Protein AF-0000000085228537 (afdb_homodimer)

InterPro domains:
  IPR001584 Integrase, catalytic core [PF00665] (99-195)
  IPR001584 Integrase, catalytic core [PS50994] (96-254)
  IPR012337 Ribonuclease H-like superfamily [SSF53098] (99-262)
  IPR036397 Ribonuclease H superfamily [G3DSA:3.30.420.10] (92-266)
  IPR041588 Integrase zinc-binding domain [PF17921] (29-84)

Organism: Amphiprion ocellaris (NCBI:txid80972)

pLDDT: mean 82.68, std 15.44, range [31.98, 96.75]

Solvent-accessible surface area (backbone atoms only — not comparable to full-atom values): 30293 Å² total; per-residue (Å²): 129,61,52,75,42,77,54,96,90,34,50,24,36,35,39,67,42,96,87,63,49,69,31,44,17,40,49,55,55,74,91,50,48,64,56,50,48,41,52,57,26,67,70,36,40,59,57,54,65,69,35,39,49,54,54,47,54,39,33,35,42,50,90,66,42,69,59,52,51,48,52,52,57,71,65,29,66,59,54,63,76,58,70,62,84,74,77,80,81,71,89,67,71,79,71,81,51,89,36,77,40,38,29,32,37,41,46,78,48,78,50,81,58,30,79,86,60,54,32,35,29,42,35,41,30,26,62,51,38,58,30,56,48,63,40,82,33,99,59,89,46,43,61,57,50,26,48,45,43,55,71,65,43,30,51,75,72,33,51,53,63,25,59,32,52,79,77,38,67,70,47,47,54,50,23,50,51,42,38,32,52,74,71,68,46,70,89,59,91,54,66,65,60,62,70,58,74,60,77,77,66,67,68,57,54,52,50,50,51,54,31,57,67,54,45,52,76,76,48,42,44,47,40,79,79,47,42,50,60,46,40,38,38,55,23,59,23,54,33,84,93,73,71,40,24,10,36,28,63,54,39,74,44,65,57,44,49,76,66,25,51,64,68,61,41,29,58,72,18,54,59,87,117,129,62,52,75,42,79,53,96,91,36,49,23,35,34,37,67,43,94,86,62,50,69,32,45,18,40,50,55,56,74,91,50,47,65,56,50,51,41,51,56,26,66,72,36,42,59,56,55,67,68,34,38,49,54,53,46,54,38,32,34,41,49,91,66,42,70,59,52,51,49,54,51,56,73,65,30,67,59,54,61,74,58,70,63,83,76,76,82,82,73,90,69,72,78,71,81,52,89,36,76,41,38,28,30,37,40,46,78,47,77,52,79,56,29,79,86,60,54,33,35,28,42,34,38,30,26,62,50,36,59,31,57,48,62,40,83,33,98,58,88,45,42,61,57,50,25,49,47,42,54,70,66,44,29,51,76,73,32,51,53,61,24,57,31,51,78,78,36,67,70,47,47,53,49,22,51,51,41,38,33,53,74,71,67,47,70,89,58,92,56,69,62,58,61,72,57,75,60,77,77,66,69,70,57,54,54,50,51,50,53,29,57,66,53,45,51,75,75,49,42,43,47,40,80,77,46,42,51,59,46,39,37,37,56,23,60,22,55,32,83,90,75,71,40,23,11,36,28,64,52,41,74,44,65,57,44,49,74,66,27,52,65,68,61,42,30,57,73,20,55,57,86,119

Nearest PDB structures (foldseek):
  4bac-assembly1_A-2  TM=5.437E-01  e=1.616E-14  Human spumaretrovirus
  4bdy-assembly1_A  TM=5.437E-01  e=1.022E-13  Human spumaretrovirus
  3oyj-assembly1_A-2  TM=5.433E-01  e=1.718E-13  Human spumaretrovirus
  3oyn-assembly1_A  TM=5.428E-01  e=6.105E-13  Human spumaretrovirus
  3s3n-assembly1_A-2  TM=5.433E-01  e=6.851E-13  Human spumaretrovirus

Secondary structure (DSSP, 8-state):
-PEEEEETTEEEEEEE-TTS-EEEEEEPPHHHHHHHHHHHTGGGT---HHHHHHHHHTTEE-TTHHHHHHHHHHT-HHHHHH----PPPP--------STTSEEEEEEEE----TT---EEEEEEETTT--EEEEEES---HHHHHHHIIIIIIHHH---SEEEETT-HHHHHHHHHHHHHHTT----S------------HHHHHHHHHHHHTS-HHHHTTGGGGHHHHHHHHHTS--TTTSS-HHHHHHSSPPP-HHHHHHT--TTS----/-PEEEEETTEEEEEEE-TTS-EEEEEEPPHHHHHHHHHHHTGGGT---HHHHHHHHHTTEE-TTHHHHHHHHHHT-HHHHHH----PPPP--------STTTEEEEEEEE----TT---EEEEEEETTT--EEEEEES---HHHHHHHIIIIIIHHH---SEEEETT-HHHHHHHHHHHHHHTT----S------------HHHHHHHHHHHHTS-HHHHTTGGGGHHHHHHHHHTS--TTTSS-HHHHHHSS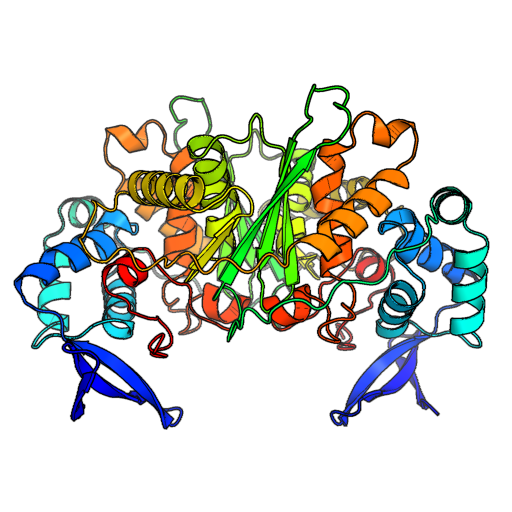PPP-HHHHHHT--TTS----

Sequence (546 aa):
MGKLAMKDGLLHRLSKKQSGEEVAQLVLPEVFRSTVLKSMHDDFGHLGLERTLDLIRARVYWPKMAVDIEQYIKNCGECITRKTPGQRASPLHQIVSSGPMDLVCIDFLSVEPDSKGVANVLVITDHFTRYAQAFPARNQKAHTVAKILVEKFFVHYGLPARIHSDQGRDFESRLIREMLKMMGIRKSRTTPYHPQGDPQPERFNRTLLSMLGTLSQEKRKQWSQHIPYLVHAYNSTKCDATGFSPYFLMFGREARLPVDLCFGTSPDGSNVGMGKLAMKDGLLHRLSKKQSGEEVAQLVLPEVFRSTVLKSMHDDFGHLGLERTLDLIRARVYWPKMAVDIEQYIKNCGECITRKTPGQRASPLHQIVSSGPMDLVCIDFLSVEPDSKGVANVLVITDHFTRYAQAFPARNQKAHTVAKILVEKFFVHYGLPARIHSDQGRDFESRLIREMLKMMGIRKSRTTPYHPQGDPQPERFNRTLLSMLGTLSQEKRKQWSQHIPYLVHAYNSTKCDATGFSPYFLMFGREARLPVDLCFGTSPDGSNVG

Foldseek 3Di:
DFDWDDDPNWIWTWDADPVRDIFTATEDDPVCLVVLLCVQAVVLLNDDLQFSCLQNVLHHDDPPSSVVSVVCSVPDPLLVVQDDPDDDDPDFPDPDDDAWLQEKEWEWDADPAALVGFGIKIKIAGPPLRQIDIAGFPDDALLRVLCCCVPPNCVPQNHHNEYEYPVDDVSRVSNVVNNCVVVVHDDDPCNPHDHDDGDDPVPVSVSLVSSLSSDDPVCNNVSNVCRRSNSVSQQQTADPVVRRRSVCRRPVAHDDDPVCVVVQTGSRSPRPD/DFDWDDDPNWIWTWDADPVRDIFTETEDDPVCLVVLLCVQAVVLLNDDLQFSCLQNVLHHDYPPSSVVSVVCSVPDPLNVVQDDPDDDDPDFPDPDDDAWLQEKEWEWDADPAALVGFGIKIKIAGPPLRQIDIAGFPDDALLRVLCCCQPPNCVPQNHHQEYEYPVDDVSRVSNLVNNCVVVVNDDDPCPRHDHDDGDDPVPVSVSLVSSLSSDDPVCNNVSNVCRRSNSVSQQQTADPVVRRRSVCRRPVAHDDDPVCVVVQTGSRSPRPD

Structure (mmCIF, N/CA/C/O backbone):
data_AF-0000000085228537-model_v1
#
loop_
_entity.id
_entity.type
_entity.pdbx_description
1 polymer 'Gypsy retrotransposon integrase-like protein 1'
#
loop_
_atom_site.group_PDB
_atom_site.id
_atom_site.type_symbol
_atom_site.label_atom_id
_atom_site.label_alt_id
_atom_site.label_comp_id
_atom_site.label_asym_id
_atom_site.label_entity_id
_atom_site.label_seq_id
_atom_site.pdbx_PDB_ins_code
_atom_site.Cartn_x
_atom_site.Cartn_y
_atom_site.Cartn_z
_atom_site.occupancy
_atom_site.B_iso_or_equiv
_atom_site.auth_seq_id
_atom_site.auth_comp_id
_atom_site.auth_asym_id
_atom_site.auth_atom_id
_atom_site.pdbx_PDB_model_num
ATOM 1 N N . MET A 1 1 ? -2.537 35.938 -12.195 1 45.59 1 MET A N 1
ATOM 2 C CA . MET A 1 1 ? -3.504 36.344 -11.172 1 45.59 1 MET A CA 1
ATOM 3 C C . MET A 1 1 ? -4.699 35.375 -11.156 1 45.59 1 MET A C 1
ATOM 5 O O . MET A 1 1 ? -5.332 35.156 -12.188 1 45.59 1 MET A O 1
ATOM 9 N N . GLY A 1 2 ? -4.707 34.531 -10.297 1 59.53 2 GLY A N 1
ATOM 10 C CA . GLY A 1 2 ? -5.742 33.531 -10.367 1 59.53 2 GLY A CA 1
ATOM 11 C C . GLY A 1 2 ? -7.145 34.094 -10.273 1 59.53 2 GLY A C 1
ATOM 12 O O . GLY A 1 2 ? -7.352 35.156 -9.703 1 59.53 2 GLY A O 1
ATOM 13 N N . LYS A 1 3 ? -8.055 33.812 -11.18 1 72.88 3 LYS A N 1
ATOM 14 C CA . LYS A 1 3 ? -9.469 34.188 -11.211 1 72.88 3 LYS A CA 1
ATOM 15 C C . LYS A 1 3 ? -10.227 33.531 -10.055 1 72.88 3 LYS A C 1
ATOM 17 O O . LYS A 1 3 ? -9.953 32.406 -9.68 1 72.88 3 LYS A O 1
ATOM 22 N N . LEU A 1 4 ? -10.836 34.438 -9.219 1 75.81 4 LEU A N 1
ATOM 23 C CA . LEU A 1 4 ? -11.672 33.969 -8.117 1 75.81 4 LEU A CA 1
ATOM 24 C C . LEU A 1 4 ? -13.047 33.531 -8.617 1 75.81 4 LEU A C 1
ATOM 26 O O . LEU A 1 4 ? -13.609 34.188 -9.516 1 75.81 4 LEU A O 1
ATOM 30 N N . ALA A 1 5 ? -13.445 32.375 -8.227 1 75.56 5 ALA A N 1
ATOM 31 C CA . ALA A 1 5 ? -14.758 31.859 -8.625 1 75.56 5 ALA A CA 1
ATOM 32 C C . ALA A 1 5 ? -15.508 31.297 -7.422 1 75.56 5 ALA A C 1
ATOM 34 O O . ALA A 1 5 ? -14.898 30.828 -6.461 1 75.56 5 ALA A O 1
ATOM 35 N N . MET A 1 6 ? -16.828 31.547 -7.434 1 72.5 6 MET A N 1
ATOM 36 C CA . MET A 1 6 ? -17.672 30.984 -6.375 1 72.5 6 MET A CA 1
ATOM 37 C C . MET A 1 6 ? -18.188 29.609 -6.762 1 72.5 6 MET A C 1
ATOM 39 O O . MET A 1 6 ? -18.703 29.422 -7.871 1 72.5 6 MET A O 1
ATOM 43 N N . LYS A 1 7 ? -17.953 28.609 -5.906 1 68.12 7 LYS A N 1
ATOM 44 C CA . LYS A 1 7 ? -18.5 27.266 -6.086 1 68.12 7 LYS A CA 1
ATOM 45 C C . LYS A 1 7 ? -19.125 26.75 -4.789 1 68.12 7 LYS A C 1
ATOM 47 O O . LYS A 1 7 ? -18.453 26.656 -3.764 1 68.12 7 LYS A O 1
ATOM 52 N N . ASP A 1 8 ? -20.359 26.406 -4.844 1 65.06 8 ASP A N 1
ATOM 53 C CA . ASP A 1 8 ? -21.109 25.859 -3.715 1 65.06 8 ASP A CA 1
ATOM 54 C C . ASP A 1 8 ? -20.969 26.766 -2.486 1 65.06 8 ASP A C 1
ATOM 56 O O . ASP A 1 8 ? -20.719 26.281 -1.382 1 65.06 8 ASP A O 1
ATOM 60 N N . GLY A 1 9 ? -20.906 28.047 -2.711 1 67.25 9 GLY A N 1
ATOM 61 C CA . GLY A 1 9 ? -20.906 29.047 -1.646 1 67.25 9 GLY A CA 1
ATOM 62 C C . GLY A 1 9 ? -19.516 29.312 -1.095 1 67.25 9 GLY A C 1
ATOM 63 O O . GLY A 1 9 ? -19.359 30.031 -0.111 1 67.25 9 GLY A O 1
ATOM 64 N N . LEU A 1 10 ? -18.641 28.641 -1.814 1 73.81 10 LEU A N 1
ATOM 65 C CA . LEU A 1 10 ? -17.266 28.828 -1.365 1 73.81 10 LEU A CA 1
ATOM 66 C C . LEU A 1 10 ? -16.422 29.516 -2.445 1 73.81 10 LEU A C 1
ATOM 68 O O . LEU A 1 10 ? -16.609 29.25 -3.637 1 73.81 10 LEU A O 1
ATOM 72 N N . LEU A 1 11 ? -15.594 30.453 -2.043 1 78.12 11 LEU A N 1
ATOM 73 C CA . LEU A 1 11 ? -14.711 31.156 -2.961 1 78.12 11 LEU A CA 1
ATOM 74 C C . LEU A 1 11 ? -13.492 30.297 -3.314 1 78.12 11 LEU A C 1
ATOM 76 O O . LEU A 1 11 ? -12.883 29.703 -2.434 1 78.12 11 LEU A O 1
ATOM 80 N N . HIS A 1 12 ? -13.297 30.156 -4.613 1 82.31 12 HIS A N 1
ATOM 81 C CA . HIS A 1 12 ? -12.141 29.406 -5.094 1 82.31 12 HIS A CA 1
ATOM 82 C C . HIS A 1 12 ? -11.242 30.266 -5.973 1 82.31 12 HIS A C 1
ATOM 84 O O . HIS A 1 12 ? -11.727 31.156 -6.668 1 82.31 12 HIS A O 1
ATOM 90 N N . ARG A 1 13 ? -10.008 30.078 -5.852 1 82.19 13 ARG A N 1
ATOM 91 C CA . ARG A 1 13 ? -9.039 30.672 -6.762 1 82.19 13 ARG A CA 1
ATOM 92 C C . ARG A 1 13 ? -8.672 29.703 -7.883 1 82.19 13 ARG A C 1
ATOM 94 O O . ARG A 1 13 ? -8.273 28.562 -7.625 1 82.19 13 ARG A O 1
ATOM 101 N N . LEU A 1 14 ? -8.867 30.078 -9.039 1 80.06 14 LEU A N 1
ATOM 102 C CA . LEU A 1 14 ? -8.555 29.234 -10.188 1 80.06 14 LEU A CA 1
ATOM 103 C C . LEU A 1 14 ? -7.195 29.609 -10.773 1 80.06 14 LEU A C 1
ATOM 105 O O . LEU A 1 14 ? -6.895 30.781 -10.945 1 80.06 14 LEU A O 1
ATOM 109 N N . SER A 1 15 ? -6.398 28.594 -10.812 1 76.62 15 SER A N 1
ATOM 110 C CA . SER A 1 15 ? -5.094 28.812 -11.422 1 76.62 15 SER A CA 1
ATOM 111 C C . SER A 1 15 ? -4.773 27.734 -12.453 1 76.62 15 SER A C 1
ATOM 113 O O . SER A 1 15 ? -5.383 26.672 -12.445 1 76.62 15 SER A O 1
ATOM 115 N N . LYS A 1 16 ? -4.074 28.062 -13.477 1 71.31 16 LYS A N 1
ATOM 116 C CA . LYS A 1 16 ? -3.682 27.109 -14.5 1 71.31 16 LYS A CA 1
ATOM 117 C C . LYS A 1 16 ? -2.262 26.594 -14.266 1 71.31 16 LYS A C 1
ATOM 119 O O . LYS A 1 16 ? -1.34 27.391 -14.07 1 71.31 16 LYS A O 1
ATOM 124 N N . LYS A 1 17 ? -2.254 25.312 -14.172 1 66.75 17 LYS A N 1
ATOM 125 C CA . LYS A 1 17 ? -0.934 24.688 -14.109 1 66.75 17 LYS A CA 1
ATOM 126 C C . LYS A 1 17 ? -0.214 24.781 -15.445 1 66.75 17 LYS A C 1
ATOM 128 O O . LYS A 1 17 ? -0.816 25.172 -16.453 1 66.75 17 LYS A O 1
ATOM 133 N N . GLN A 1 18 ? 1.107 24.562 -15.273 1 61.81 18 GLN A N 1
ATOM 134 C CA . GLN A 1 18 ? 1.898 24.578 -16.5 1 61.81 18 GLN A CA 1
ATOM 135 C C . GLN A 1 18 ? 1.342 23.594 -17.516 1 61.81 18 GLN A C 1
ATOM 137 O O . GLN A 1 18 ? 1.455 23.797 -18.734 1 61.81 18 GLN A O 1
ATOM 142 N N . SER A 1 19 ? 0.811 22.531 -17.031 1 61.12 19 SER A N 1
ATOM 143 C CA . SER A 1 19 ? 0.234 21.484 -17.875 1 61.12 19 SER A CA 1
ATOM 144 C C . SER A 1 19 ? -1.049 21.969 -18.547 1 61.12 19 SER A C 1
ATOM 146 O O . SER A 1 19 ? -1.561 21.328 -19.469 1 61.12 19 SER A O 1
ATOM 148 N N . GLY A 1 20 ? -1.518 23.078 -18.156 1 65.12 20 GLY A N 1
ATOM 149 C CA . GLY A 1 20 ? -2.76 23.609 -18.703 1 65.12 20 GLY A CA 1
ATOM 150 C C . GLY A 1 20 ? -3.975 23.25 -17.875 1 65.12 20 GLY A C 1
ATOM 151 O O . GLY A 1 20 ? -5.07 23.766 -18.094 1 65.12 20 GLY A O 1
ATOM 152 N N . GLU A 1 21 ? -3.693 22.375 -16.953 1 68.94 21 GLU A N 1
ATOM 153 C CA . GLU A 1 21 ? -4.816 21.953 -16.125 1 68.94 21 GLU A CA 1
ATOM 154 C C . GLU A 1 21 ? -5.207 23.031 -15.125 1 68.94 21 GLU A C 1
ATOM 156 O O . GLU A 1 21 ? -4.34 23.703 -14.562 1 68.94 21 GLU A O 1
ATOM 161 N N . GLU A 1 22 ? -6.496 23.297 -15.062 1 73.12 22 GLU A N 1
ATOM 162 C CA . GLU A 1 22 ? -7.004 24.281 -14.109 1 73.12 22 GLU A CA 1
ATOM 163 C C . GLU A 1 22 ? -7.109 23.688 -12.711 1 73.12 22 GLU A C 1
ATOM 165 O O . GLU A 1 22 ? -7.605 22.562 -12.547 1 73.12 22 GLU A O 1
ATOM 170 N N . VAL A 1 23 ? -6.434 24.344 -11.844 1 76.19 23 VAL A N 1
ATOM 171 C CA . VAL A 1 23 ? -6.5 23.891 -10.453 1 76.19 23 VAL A CA 1
ATOM 172 C C . VAL A 1 23 ? -7.332 24.875 -9.633 1 76.19 23 VAL A C 1
ATOM 174 O O . VAL A 1 23 ? -7.23 26.094 -9.828 1 76.19 23 VAL A O 1
ATOM 177 N N . ALA A 1 24 ? -8.281 24.375 -8.891 1 78 24 ALA A N 1
ATOM 178 C CA . ALA A 1 24 ? -9.117 25.188 -8.008 1 78 24 ALA A CA 1
ATOM 179 C C . ALA A 1 24 ? -8.656 25.078 -6.562 1 78 24 ALA A C 1
ATOM 181 O O . ALA A 1 24 ? -8.469 23.969 -6.047 1 78 24 ALA A O 1
ATOM 182 N N . GLN A 1 25 ? -8.352 26.266 -6.02 1 81.81 25 GLN A N 1
ATOM 183 C CA . GLN A 1 25 ? -8.008 26.344 -4.605 1 81.81 25 GLN A CA 1
ATOM 184 C C . GLN A 1 25 ? -9.102 27.031 -3.801 1 81.81 25 GLN A C 1
ATOM 186 O O . GLN A 1 25 ? -9.633 28.062 -4.219 1 81.81 25 GLN A O 1
ATOM 191 N N . LEU A 1 26 ? -9.438 26.453 -2.693 1 84.44 26 LEU A N 1
ATOM 192 C CA . LEU A 1 26 ? -10.391 27.094 -1.786 1 84.44 26 LEU A CA 1
ATOM 193 C C . LEU A 1 26 ? -9.773 28.297 -1.107 1 84.44 26 LEU A C 1
ATOM 195 O O . LEU A 1 26 ? -8.664 28.219 -0.575 1 84.44 26 LEU A O 1
ATOM 199 N N . VAL A 1 27 ? -10.469 29.406 -1.259 1 88.38 27 VAL A N 1
ATOM 200 C CA . VAL A 1 27 ? -10.023 30.562 -0.497 1 88.38 27 VAL A CA 1
ATOM 201 C C . VAL A 1 27 ? -10.422 30.406 0.968 1 88.38 27 VAL A C 1
ATOM 203 O O . VAL A 1 27 ? -11.609 30.422 1.299 1 88.38 27 VAL A O 1
ATOM 206 N N . LEU A 1 28 ? -9.445 30.359 1.796 1 89.25 28 LEU A N 1
ATOM 207 C CA . LEU A 1 28 ? -9.672 29.969 3.188 1 89.25 28 LEU A CA 1
ATOM 208 C C . LEU A 1 28 ? -9.906 31.203 4.051 1 89.25 28 LEU A C 1
ATOM 210 O O . LEU A 1 28 ? -9.055 32.094 4.121 1 89.25 28 LEU A O 1
ATOM 214 N N . PRO A 1 29 ? -11.062 31.234 4.672 1 86.44 29 PRO A N 1
ATOM 215 C CA . PRO A 1 29 ? -11.289 32.312 5.629 1 86.44 29 PRO A CA 1
ATOM 216 C C . PRO A 1 29 ? -10.266 32.344 6.758 1 86.44 29 PRO A C 1
ATOM 218 O O . PRO A 1 29 ? -9.727 31.297 7.121 1 86.44 29 PRO A O 1
ATOM 221 N N . GLU A 1 30 ? -10.055 33.5 7.293 1 89.75 30 GLU A N 1
ATOM 222 C CA . GLU A 1 30 ? -9.023 33.719 8.305 1 89.75 30 GLU A CA 1
ATOM 223 C C . GLU A 1 30 ? -9.242 32.812 9.516 1 89.75 30 GLU A C 1
ATOM 225 O O . GLU A 1 30 ? -8.281 32.281 10.086 1 89.75 30 GLU A O 1
ATOM 230 N N . VAL A 1 31 ? -10.469 32.594 9.867 1 88.06 31 VAL A N 1
ATOM 231 C CA . VAL A 1 31 ? -10.812 31.891 11.094 1 88.06 31 VAL A CA 1
ATOM 232 C C . VAL A 1 31 ? -10.305 30.453 11.008 1 88.06 31 VAL A C 1
ATOM 234 O O . VAL A 1 31 ? -10.109 29.781 12.031 1 88.06 31 VAL A O 1
ATOM 237 N N . PHE A 1 32 ? -10.016 29.938 9.781 1 88.38 32 PHE A N 1
ATOM 238 C CA . PHE A 1 32 ? -9.648 28.531 9.633 1 88.38 32 PHE A CA 1
ATOM 239 C C . PHE A 1 32 ? -8.156 28.391 9.367 1 88.38 32 PHE A C 1
ATOM 241 O O . PHE A 1 32 ? -7.625 27.281 9.344 1 88.38 32 PHE A O 1
ATOM 248 N N . ARG A 1 33 ? -7.492 29.438 9.156 1 91.06 33 ARG A N 1
ATOM 249 C CA . ARG A 1 33 ? -6.102 29.391 8.711 1 91.06 33 ARG A CA 1
ATOM 250 C C . ARG A 1 33 ? -5.203 28.75 9.766 1 91.06 33 ARG A C 1
ATOM 252 O O . ARG A 1 33 ? -4.348 27.922 9.438 1 91.06 33 ARG A O 1
ATOM 259 N N . SER A 1 34 ? -5.426 29.094 11 1 90.5 34 SER A N 1
ATOM 260 C CA . SER A 1 34 ? -4.637 28.5 12.07 1 90.5 34 SER A CA 1
ATOM 261 C C . SER A 1 34 ? -4.855 27 12.156 1 90.5 34 SER A C 1
ATOM 263 O O . SER A 1 34 ? -3.92 26.234 12.422 1 90.5 34 SER A O 1
ATOM 265 N N . THR A 1 35 ? -6.016 26.578 11.938 1 86.06 35 THR A N 1
ATOM 266 C CA . THR A 1 35 ? -6.359 25.172 11.969 1 86.06 35 THR A CA 1
ATOM 267 C C . THR A 1 35 ? -5.629 24.406 10.859 1 86.06 35 THR A C 1
ATOM 269 O O . THR A 1 35 ? -5.082 23.328 11.102 1 86.06 35 THR A O 1
ATOM 272 N N . VAL A 1 36 ? -5.59 24.953 9.734 1 89.44 36 VAL A N 1
ATOM 273 C CA . VAL A 1 36 ? -4.922 24.344 8.594 1 89.44 36 VAL A CA 1
ATOM 274 C C . VAL A 1 36 ? -3.42 24.25 8.852 1 89.44 36 VAL A C 1
ATOM 276 O O . VAL A 1 36 ? -2.793 23.219 8.602 1 89.44 36 VAL A O 1
ATOM 279 N N . LEU A 1 37 ? -2.883 25.359 9.391 1 92.81 37 LEU A N 1
ATOM 280 C CA . LEU A 1 37 ? -1.454 25.391 9.68 1 92.81 37 LEU A CA 1
ATOM 281 C C . LEU A 1 37 ? -1.085 24.328 10.711 1 92.81 37 LEU A C 1
ATOM 283 O O . LEU A 1 37 ? -0.093 23.609 10.547 1 92.81 37 LEU A O 1
ATOM 287 N N . LYS A 1 38 ? -1.862 24.203 11.68 1 89.25 38 LYS A N 1
ATOM 288 C CA . LYS A 1 38 ? -1.617 23.188 12.703 1 89.25 38 LYS A CA 1
ATOM 289 C C . LYS A 1 38 ? -1.74 21.781 12.133 1 89.25 38 LYS A C 1
ATOM 291 O O . LYS A 1 38 ? -0.87 20.938 12.359 1 89.25 38 LYS A O 1
ATOM 296 N N . SER A 1 39 ? -2.707 21.562 11.359 1 87.44 39 SER A N 1
ATOM 297 C CA . SER A 1 39 ? -2.982 20.25 10.797 1 87.44 39 SER A CA 1
ATOM 298 C C . SER A 1 39 ? -1.902 19.844 9.805 1 87.44 39 SER A C 1
ATOM 300 O O . SER A 1 39 ? -1.454 18.688 9.805 1 87.44 39 SER A O 1
ATOM 302 N N . MET A 1 40 ? -1.455 20.797 9.016 1 90.69 40 MET A N 1
ATOM 303 C CA . MET A 1 40 ? -0.592 20.469 7.887 1 90.69 40 MET A CA 1
ATOM 304 C C . MET A 1 40 ? 0.879 20.609 8.266 1 90.69 40 MET A C 1
ATOM 306 O O . MET A 1 40 ? 1.757 20.109 7.559 1 90.69 40 MET A O 1
ATOM 310 N N . HIS A 1 41 ? 1.179 21.234 9.367 1 91.81 41 HIS A N 1
ATOM 311 C CA . HIS A 1 41 ? 2.559 21.344 9.828 1 91.81 41 HIS A CA 1
ATOM 312 C C . HIS A 1 41 ? 2.77 20.562 11.117 1 91.81 41 HIS A C 1
ATOM 314 O O . HIS A 1 41 ? 3.488 19.562 11.141 1 91.81 41 HIS A O 1
ATOM 320 N N . ASP A 1 42 ? 2.045 20.969 12.156 1 87.69 42 ASP A N 1
ATOM 321 C CA . ASP A 1 42 ? 2.283 20.391 13.477 1 87.69 42 ASP A CA 1
ATOM 322 C C . ASP A 1 42 ? 1.9 18.922 13.508 1 87.69 42 ASP A C 1
ATOM 324 O O . ASP A 1 42 ? 2.666 18.094 14 1 87.69 42 ASP A O 1
ATOM 328 N N . ASP A 1 43 ? 0.753 18.625 12.938 1 84.31 43 ASP A N 1
ATOM 329 C CA . ASP A 1 43 ? 0.237 17.266 13.008 1 84.31 43 ASP A CA 1
ATOM 330 C C . ASP A 1 43 ? 0.765 16.406 11.852 1 84.31 43 ASP A C 1
ATOM 332 O O . ASP A 1 43 ? 0.448 15.227 11.75 1 84.31 43 ASP A O 1
ATOM 336 N N . PHE A 1 44 ? 1.493 17.078 11.031 1 88.19 44 PHE A N 1
ATOM 337 C CA . PHE A 1 44 ? 1.939 16.375 9.828 1 88.19 44 PHE A CA 1
ATOM 338 C C . PHE A 1 44 ? 3.461 16.297 9.789 1 88.19 44 PHE A C 1
ATOM 340 O O . PHE A 1 44 ? 4.066 16.391 8.719 1 88.19 44 PHE A O 1
ATOM 347 N N . GLY A 1 45 ? 4.059 16.203 10.953 1 87.19 45 GLY A N 1
ATOM 348 C CA . GLY A 1 45 ? 5.449 15.805 11.094 1 87.19 45 GLY A CA 1
ATOM 349 C C . GLY A 1 45 ? 6.414 16.969 11.055 1 87.19 45 GLY A C 1
ATOM 350 O O . GLY A 1 45 ? 7.617 16.781 10.883 1 87.19 45 GLY A O 1
ATOM 351 N N . HIS A 1 46 ? 5.945 18.188 11.094 1 91.38 46 HIS A N 1
ATOM 352 C CA . HIS A 1 46 ? 6.777 19.375 11.156 1 91.38 46 HIS A CA 1
ATOM 353 C C . HIS A 1 46 ? 7.773 19.422 10.008 1 91.38 46 HIS A C 1
ATOM 355 O O . HIS A 1 46 ? 8.961 19.688 10.219 1 91.38 46 HIS A O 1
ATOM 361 N N . LEU A 1 47 ? 7.281 19.172 8.875 1 88.31 47 LEU A N 1
ATOM 362 C CA . LEU A 1 47 ? 8.141 19.188 7.699 1 88.31 47 LEU A CA 1
ATOM 363 C C . LEU A 1 47 ? 8.578 20.609 7.363 1 88.31 47 LEU A C 1
ATOM 365 O O . LEU A 1 47 ? 8.023 21.578 7.895 1 88.31 47 LEU A O 1
ATOM 369 N N . GLY A 1 48 ? 9.539 20.797 6.539 1 86.81 48 GLY A N 1
ATOM 370 C CA . GLY A 1 48 ? 10.148 22.078 6.23 1 86.81 48 GLY A CA 1
ATOM 371 C C . GLY A 1 48 ? 9.234 23 5.457 1 86.81 48 GLY A C 1
ATOM 372 O O . GLY A 1 48 ? 8.133 22.609 5.062 1 86.81 48 GLY A O 1
ATOM 373 N N . LEU A 1 49 ? 9.727 24.203 5.27 1 90.25 49 LEU A N 1
ATOM 374 C CA . LEU A 1 49 ? 8.922 25.281 4.703 1 90.25 49 LEU A CA 1
ATOM 375 C C . LEU A 1 49 ? 8.445 24.922 3.301 1 90.25 49 LEU A C 1
ATOM 377 O O . LEU A 1 49 ? 7.242 25 3.016 1 90.25 49 LEU A O 1
ATOM 381 N N . GLU A 1 50 ? 9.297 24.5 2.471 1 89.25 50 GLU A N 1
ATOM 382 C CA . GLU A 1 50 ? 8.938 24.234 1.079 1 89.25 50 GLU A CA 1
ATOM 383 C C . GLU A 1 50 ? 7.902 23.125 0.975 1 89.25 50 GLU A C 1
ATOM 385 O O . GLU A 1 50 ? 6.926 23.25 0.235 1 89.25 50 GLU A O 1
ATOM 390 N N . ARG A 1 51 ? 8.062 22.125 1.693 1 89.56 51 ARG A N 1
ATOM 391 C CA . ARG A 1 51 ? 7.141 20.984 1.678 1 89.56 51 ARG A CA 1
ATOM 392 C C . ARG A 1 51 ? 5.77 21.391 2.215 1 89.56 51 ARG A C 1
ATOM 394 O O . ARG A 1 51 ? 4.742 21.047 1.626 1 89.56 51 ARG A O 1
ATOM 401 N N . THR A 1 52 ? 5.809 22.109 3.309 1 92.44 52 THR A N 1
ATOM 402 C CA . THR A 1 52 ? 4.555 22.531 3.924 1 92.44 52 THR A CA 1
ATOM 403 C C . THR A 1 52 ? 3.812 23.5 3.014 1 92.44 52 THR A C 1
ATOM 405 O O . THR A 1 52 ? 2.598 23.391 2.834 1 92.44 52 THR A O 1
ATOM 408 N N . LEU A 1 53 ? 4.543 24.406 2.426 1 91.88 53 LEU A N 1
ATOM 409 C CA . LEU A 1 53 ? 3.951 25.391 1.523 1 91.88 53 LEU A CA 1
ATOM 410 C C . LEU A 1 53 ? 3.309 24.703 0.321 1 91.88 53 LEU A C 1
ATOM 412 O O . LEU A 1 53 ? 2.166 25 -0.033 1 91.88 53 LEU A O 1
ATOM 416 N N . ASP A 1 54 ? 4.016 23.812 -0.242 1 89.38 54 ASP A N 1
ATOM 417 C CA . ASP A 1 54 ? 3.506 23.109 -1.409 1 89.38 54 ASP A CA 1
ATOM 418 C C . ASP A 1 54 ? 2.236 22.328 -1.066 1 89.38 54 ASP A C 1
ATOM 420 O O . ASP A 1 54 ? 1.28 22.312 -1.844 1 89.38 54 ASP A O 1
ATOM 424 N N . LEU A 1 55 ? 2.254 21.734 0.041 1 89.5 55 LEU A N 1
ATOM 425 C CA . LEU A 1 55 ? 1.127 20.938 0.503 1 89.5 55 LEU A CA 1
ATOM 426 C C . LEU A 1 55 ? -0.117 21.797 0.687 1 89.5 55 LEU A C 1
ATOM 428 O O . LEU A 1 55 ? -1.205 21.438 0.238 1 89.5 55 LEU A O 1
ATOM 432 N N . ILE A 1 56 ? 0.045 22.906 1.318 1 90.69 56 ILE A N 1
ATOM 433 C CA . ILE A 1 56 ? -1.076 23.797 1.629 1 90.69 56 ILE A CA 1
ATOM 434 C C . ILE A 1 56 ? -1.536 24.5 0.361 1 90.69 56 ILE A C 1
ATOM 436 O O . ILE A 1 56 ? -2.738 24.609 0.104 1 90.69 56 ILE A O 1
ATOM 440 N N . ARG A 1 57 ? -0.626 24.875 -0.481 1 88.75 57 ARG A N 1
ATOM 441 C CA . ARG A 1 57 ? -0.93 25.609 -1.705 1 88.75 57 ARG A CA 1
ATOM 442 C C . ARG A 1 57 ? -1.729 24.75 -2.678 1 88.75 57 ARG A C 1
ATOM 444 O O . ARG A 1 57 ? -2.506 25.266 -3.482 1 88.75 57 ARG A O 1
ATOM 451 N N . ALA A 1 58 ? -1.571 23.547 -2.598 1 86.75 58 ALA A N 1
ATOM 452 C CA . ALA A 1 58 ? -2.291 22.641 -3.479 1 86.75 58 ALA A CA 1
ATOM 453 C C . ALA A 1 58 ? -3.768 22.547 -3.102 1 86.75 58 ALA A C 1
ATOM 455 O O . ALA A 1 58 ? -4.586 22.062 -3.877 1 86.75 58 ALA A O 1
ATOM 456 N N . ARG A 1 59 ? -4.109 23.094 -1.943 1 86.62 59 ARG A N 1
ATOM 457 C CA . ARG A 1 59 ? -5.445 22.844 -1.417 1 86.62 59 ARG A CA 1
ATOM 458 C C . ARG A 1 59 ? -6.195 24.156 -1.19 1 86.62 59 ARG A C 1
ATOM 460 O O . ARG A 1 59 ? -7.375 24.266 -1.523 1 86.62 59 ARG A O 1
ATOM 467 N N . VAL A 1 60 ? -5.438 25.109 -0.656 1 88.38 60 VAL A N 1
ATOM 468 C CA . VAL A 1 60 ? -6.117 26.328 -0.243 1 88.38 60 VAL A CA 1
ATOM 469 C C . VAL A 1 60 ? -5.262 27.547 -0.606 1 88.38 60 VAL A C 1
ATOM 471 O O . VAL A 1 60 ? -4.102 27.391 -1.002 1 88.38 60 VAL A O 1
ATOM 474 N N . TYR A 1 61 ? -5.961 28.703 -0.487 1 89.56 61 TYR A N 1
ATOM 475 C CA . TYR A 1 61 ? -5.297 29.969 -0.755 1 89.56 61 TYR A CA 1
ATOM 476 C C . TYR A 1 61 ? -5.797 31.062 0.188 1 89.56 61 TYR A C 1
ATOM 478 O O . TYR A 1 61 ? -6.977 31.078 0.55 1 89.56 61 TYR A O 1
ATOM 486 N N . TRP A 1 62 ? -4.91 31.922 0.608 1 91.94 62 TRP A N 1
ATOM 487 C CA . TRP A 1 62 ? -5.262 33.219 1.206 1 91.94 62 TRP A CA 1
ATOM 488 C C . TRP A 1 62 ? -4.168 34.25 0.953 1 91.94 62 TRP A C 1
ATOM 490 O O . TRP A 1 62 ? -3.025 33.875 0.654 1 91.94 62 TRP A O 1
ATOM 500 N N . PRO A 1 63 ? -4.582 35.469 0.876 1 90.56 63 PRO A N 1
ATOM 501 C CA . PRO A 1 63 ? -3.578 36.5 0.611 1 90.56 63 PRO A CA 1
ATOM 502 C C . PRO A 1 63 ? -2.402 36.438 1.584 1 90.56 63 PRO A C 1
ATOM 504 O O . PRO A 1 63 ? -2.604 36.281 2.793 1 90.56 63 PRO A O 1
ATOM 507 N N . LYS A 1 64 ? -1.159 36.531 1.078 1 93.44 64 LYS A N 1
ATOM 508 C CA . LYS A 1 64 ? 0.091 36.531 1.832 1 93.44 64 LYS A CA 1
ATOM 509 C C . LYS A 1 64 ? 0.302 35.188 2.549 1 93.44 64 LYS A C 1
ATOM 511 O O . LYS A 1 64 ? 0.909 35.156 3.621 1 93.44 64 LYS A O 1
ATOM 516 N N . MET A 1 65 ? -0.216 34.188 1.976 1 94.38 65 MET A N 1
ATOM 517 C CA . MET A 1 65 ? -0.175 32.844 2.582 1 94.38 65 MET A CA 1
ATOM 518 C C . MET A 1 65 ? 1.265 32.406 2.777 1 94.38 65 MET A C 1
ATOM 520 O O . MET A 1 65 ? 1.608 31.859 3.83 1 94.38 65 MET A O 1
ATOM 524 N N . ALA A 1 66 ? 2.074 32.562 1.781 1 94.62 66 ALA A N 1
ATOM 525 C CA . ALA A 1 66 ? 3.461 32.125 1.855 1 94.62 66 ALA A CA 1
ATOM 526 C C . ALA A 1 66 ? 4.184 32.75 3.039 1 94.62 66 ALA A C 1
ATOM 528 O O . ALA A 1 66 ? 4.914 32.094 3.766 1 94.62 66 ALA A O 1
ATOM 529 N N . VAL A 1 67 ? 3.951 34.031 3.234 1 95.38 67 VAL A N 1
ATOM 530 C CA . VAL A 1 67 ? 4.566 34.75 4.336 1 95.38 67 VAL A CA 1
ATOM 531 C C . VAL A 1 67 ? 4.043 34.219 5.668 1 95.38 67 VAL A C 1
ATOM 533 O O . VAL A 1 67 ? 4.816 34.031 6.605 1 95.38 67 VAL A O 1
ATOM 536 N N . ASP A 1 68 ? 2.797 34.031 5.73 1 95.88 68 ASP A N 1
ATOM 537 C CA . ASP A 1 68 ? 2.172 33.531 6.949 1 95.88 68 ASP A CA 1
ATOM 538 C C . ASP A 1 68 ? 2.727 32.156 7.328 1 95.88 68 ASP A C 1
ATOM 540 O O . ASP A 1 68 ? 3.025 31.906 8.492 1 95.88 68 ASP A O 1
ATOM 544 N N . ILE A 1 69 ? 2.85 31.297 6.332 1 96.06 69 ILE A N 1
ATOM 545 C CA . ILE A 1 69 ? 3.346 29.938 6.562 1 96.06 69 ILE A CA 1
ATOM 546 C C . ILE A 1 69 ? 4.801 30 7.027 1 96.06 69 ILE A C 1
ATOM 548 O O . ILE A 1 69 ? 5.184 29.312 7.977 1 96.06 69 ILE A O 1
ATOM 552 N N . GLU A 1 70 ? 5.547 30.766 6.387 1 95.62 70 GLU A N 1
ATOM 553 C CA . GLU A 1 70 ? 6.949 30.922 6.758 1 95.62 70 GLU A CA 1
ATOM 554 C C . GLU A 1 70 ? 7.09 31.391 8.203 1 95.62 70 GLU A C 1
ATOM 556 O O . GLU A 1 70 ? 7.891 30.844 8.961 1 95.62 70 GLU A O 1
ATOM 561 N N . GLN A 1 71 ? 6.355 32.406 8.539 1 95.69 71 GLN A N 1
ATOM 562 C CA . GLN A 1 71 ? 6.402 32.906 9.906 1 95.69 71 GLN A CA 1
ATOM 563 C C . GLN A 1 71 ? 5.973 31.859 10.914 1 95.69 71 GLN A C 1
ATOM 565 O O . GLN A 1 71 ? 6.574 31.734 11.984 1 95.69 71 GLN A O 1
ATOM 570 N N . TYR A 1 72 ? 4.973 31.172 10.586 1 95.44 72 TYR A N 1
ATOM 571 C CA . TYR A 1 72 ? 4.469 30.125 11.469 1 95.44 72 TYR A CA 1
ATOM 572 C C . TYR A 1 72 ? 5.547 29.078 11.742 1 95.44 72 TYR A C 1
ATOM 574 O O . TYR A 1 72 ? 5.789 28.719 12.898 1 95.44 72 TYR A O 1
ATOM 582 N N . ILE A 1 73 ? 6.203 28.625 10.703 1 93.81 73 ILE A N 1
ATOM 583 C CA . ILE A 1 73 ? 7.195 27.562 10.812 1 93.81 73 ILE A CA 1
ATOM 584 C C . ILE A 1 73 ? 8.43 28.078 11.555 1 93.81 73 ILE A C 1
ATOM 586 O O . ILE A 1 73 ? 8.992 27.375 12.398 1 93.81 73 ILE A O 1
ATOM 590 N N . LYS A 1 74 ? 8.828 29.266 11.273 1 93 74 LYS A N 1
ATOM 591 C CA . LYS A 1 74 ? 9.992 29.891 11.922 1 93 74 LYS A CA 1
ATOM 592 C C . LYS A 1 74 ? 9.773 30.016 13.422 1 93 74 LYS A C 1
ATOM 594 O O . LYS A 1 74 ? 10.727 30 14.195 1 93 74 LYS A O 1
ATOM 599 N N . ASN A 1 75 ? 8.539 30.094 13.812 1 92.75 75 ASN A N 1
ATOM 600 C CA . ASN A 1 75 ? 8.219 30.312 15.219 1 92.75 75 ASN A CA 1
ATOM 601 C C . ASN A 1 75 ? 7.77 29.016 15.891 1 92.75 75 ASN A C 1
ATOM 603 O O . ASN A 1 75 ? 7.316 29.016 17.031 1 92.75 75 ASN A O 1
ATOM 607 N N . CYS A 1 76 ? 7.836 27.984 15.164 1 91.06 76 CYS A N 1
ATOM 608 C CA . CYS A 1 76 ? 7.406 26.719 15.727 1 91.06 76 CYS A CA 1
ATOM 609 C C . CYS A 1 76 ? 8.406 26.203 16.766 1 91.06 76 CYS A C 1
ATOM 611 O O . CYS A 1 76 ? 9.562 25.938 16.438 1 91.06 76 CYS A O 1
ATOM 613 N N . GLY A 1 77 ? 8 26.047 17.953 1 86.75 77 GLY A N 1
ATOM 614 C CA . GLY A 1 77 ? 8.867 25.641 19.047 1 86.75 77 GLY A CA 1
ATOM 615 C C . GLY A 1 77 ? 9.555 24.312 18.797 1 86.75 77 GLY A C 1
ATOM 616 O O . GLY A 1 77 ? 10.758 24.172 19.062 1 86.75 77 GLY A O 1
ATOM 617 N N . GLU A 1 78 ? 8.859 23.359 18.328 1 86.25 78 GLU A N 1
ATOM 618 C CA . GLU A 1 78 ? 9.406 22.016 18.094 1 86.25 78 GLU A CA 1
ATOM 619 C C . GLU A 1 78 ? 10.484 22.047 17.016 1 86.25 78 GLU A C 1
ATOM 621 O O . GLU A 1 78 ? 11.492 21.344 17.125 1 86.25 78 GLU A O 1
ATOM 626 N N . CYS A 1 79 ? 10.25 22.766 16 1 86 79 CYS A N 1
ATOM 627 C CA . CYS A 1 79 ? 11.188 22.828 14.891 1 86 79 CYS A CA 1
ATOM 628 C C . CYS A 1 79 ? 12.445 23.594 15.281 1 86 79 CYS A C 1
ATOM 630 O O . CYS A 1 79 ? 13.547 23.234 14.867 1 86 79 CYS A O 1
ATOM 632 N N . ILE A 1 80 ? 12.336 24.672 16 1 81.62 80 ILE A N 1
ATOM 633 C CA . ILE A 1 80 ? 13.469 25.5 16.406 1 81.62 80 ILE A CA 1
ATOM 634 C C . ILE A 1 80 ? 14.414 24.672 17.281 1 81.62 80 ILE A C 1
ATOM 636 O O . ILE A 1 80 ? 15.641 24.797 17.172 1 81.62 80 ILE A O 1
ATOM 640 N N . THR A 1 81 ? 13.891 23.891 18.078 1 76.62 81 THR A N 1
ATOM 641 C CA . THR A 1 81 ? 14.688 23.109 19.031 1 76.62 81 THR A CA 1
ATOM 642 C C . THR A 1 81 ? 15.461 22 18.312 1 76.62 81 THR A C 1
ATOM 644 O O . THR A 1 81 ? 16.5 21.562 18.797 1 76.62 81 THR A O 1
ATOM 647 N N . ARG A 1 82 ? 15.031 21.594 17.156 1 69.62 82 ARG A N 1
ATOM 648 C CA . ARG A 1 82 ? 15.609 20.406 16.531 1 69.62 82 ARG A CA 1
ATOM 649 C C . ARG A 1 82 ? 16.469 20.797 15.328 1 69.62 82 ARG A C 1
ATOM 651 O O . ARG A 1 82 ? 17.109 19.938 14.727 1 69.62 82 ARG A O 1
ATOM 658 N N . LYS A 1 83 ? 16.469 21.938 14.859 1 59.72 83 LYS A N 1
ATOM 659 C CA . LYS A 1 83 ? 17.203 22.312 13.648 1 59.72 83 LYS A CA 1
ATOM 660 C C . LYS A 1 83 ? 18.703 22.062 13.797 1 59.72 83 LYS A C 1
ATOM 662 O O . LYS A 1 83 ? 19.328 22.578 14.719 1 59.72 83 LYS A O 1
ATOM 667 N N . THR A 1 84 ? 19.031 20.844 13.594 1 52.81 84 THR A N 1
ATOM 668 C CA . THR A 1 84 ? 20.453 20.578 13.445 1 52.81 84 THR A CA 1
ATOM 669 C C . THR A 1 84 ? 20.906 20.922 12.023 1 52.81 84 THR A C 1
ATOM 671 O O . THR A 1 84 ? 20.203 20.656 11.055 1 52.81 84 THR A O 1
ATOM 674 N N . PRO A 1 85 ? 22.047 21.594 11.781 1 46.59 85 PRO A N 1
ATOM 675 C CA . PRO A 1 85 ? 22.625 21.984 10.492 1 46.59 85 PRO A CA 1
ATOM 676 C C . PRO A 1 85 ? 22.797 20.797 9.539 1 46.59 85 PRO A C 1
ATOM 678 O O . PRO A 1 85 ? 23.219 19.719 9.961 1 46.59 85 PRO A O 1
ATOM 681 N N . GLY A 1 86 ? 21.969 20.688 8.648 1 48.78 86 GLY A N 1
ATOM 682 C CA . GLY A 1 86 ? 22.016 19.578 7.723 1 48.78 86 GLY A CA 1
ATOM 683 C C . GLY A 1 86 ? 23.344 19.484 6.969 1 48.78 86 GLY A C 1
ATOM 684 O O . GLY A 1 86 ? 23.938 20.516 6.656 1 48.78 86 GLY A O 1
ATOM 685 N N . GLN A 1 87 ? 24.141 18.547 7.219 1 46.28 87 GLN A N 1
ATOM 686 C CA . GLN A 1 87 ? 25.344 18.281 6.434 1 46.28 87 GLN A CA 1
ATOM 687 C C . GLN A 1 87 ? 25 18.047 4.969 1 46.28 87 GLN A C 1
ATOM 689 O O . GLN A 1 87 ? 23.953 17.469 4.656 1 46.28 87 GLN A O 1
ATOM 694 N N . ARG A 1 88 ? 25.75 18.844 4.062 1 43.06 88 ARG A N 1
ATOM 695 C CA . ARG A 1 88 ? 25.672 18.734 2.611 1 43.06 88 ARG A CA 1
ATOM 696 C C . ARG A 1 88 ? 25.828 17.297 2.156 1 43.06 88 ARG A C 1
ATOM 698 O O . ARG A 1 88 ? 26.672 16.562 2.689 1 43.06 88 ARG A O 1
ATOM 705 N N . ALA A 1 89 ? 24.984 16.859 1.322 1 42.59 89 ALA A N 1
ATOM 706 C CA . ALA A 1 89 ? 24.938 15.523 0.721 1 42.59 89 ALA A CA 1
ATOM 707 C C . ALA A 1 89 ? 26.188 15.25 -0.1 1 42.59 89 ALA A C 1
ATOM 709 O O . ALA A 1 89 ? 26.656 16.109 -0.847 1 42.59 89 ALA A O 1
ATOM 710 N N . SER A 1 90 ? 27.047 14.289 0.212 1 41.56 90 SER A N 1
ATOM 711 C CA . SER A 1 90 ? 28.156 13.828 -0.603 1 41.56 90 SER A CA 1
ATOM 712 C C . SER A 1 90 ? 27.688 13.359 -1.975 1 41.56 90 SER A C 1
ATOM 714 O O . SER A 1 90 ? 26.562 12.875 -2.117 1 41.56 90 SER A O 1
ATOM 716 N N . PRO A 1 91 ? 28.609 13.492 -2.998 1 40.56 91 PRO A N 1
ATOM 717 C CA . PRO A 1 91 ? 28.266 13.156 -4.383 1 40.56 91 PRO A CA 1
ATOM 718 C C . PRO A 1 91 ? 27.844 11.695 -4.547 1 40.56 91 PRO A C 1
ATOM 720 O O . PRO A 1 91 ? 28.531 10.789 -4.055 1 40.56 91 PRO A O 1
ATOM 723 N N . LEU A 1 92 ? 26.656 11.336 -4.637 1 44.84 92 LEU A N 1
ATOM 724 C CA . LEU A 1 92 ? 26.016 10.023 -4.691 1 44.84 92 LEU A CA 1
ATOM 725 C C . LEU A 1 92 ? 26.359 9.305 -5.992 1 44.84 92 LEU A C 1
ATOM 727 O O . LEU A 1 92 ? 26.297 9.898 -7.07 1 44.84 92 LEU A O 1
ATOM 731 N N . HIS A 1 93 ? 27.297 8.469 -5.992 1 45.47 93 HIS A N 1
ATOM 732 C CA . HIS A 1 93 ? 27.344 7.605 -7.168 1 45.47 93 HIS A CA 1
ATOM 733 C C . HIS A 1 93 ? 25.953 7.109 -7.547 1 45.47 93 HIS A C 1
ATOM 735 O O . HIS A 1 93 ? 25.125 6.816 -6.676 1 45.47 93 HIS A O 1
ATOM 741 N N . GLN A 1 94 ? 25.422 7.277 -8.797 1 54.72 94 GLN A N 1
ATOM 742 C CA . GLN A 1 94 ? 24.078 7.43 -9.352 1 54.72 94 GLN A CA 1
ATOM 743 C C . GLN A 1 94 ? 23.438 6.07 -9.609 1 54.72 94 GLN A C 1
ATOM 745 O O . GLN A 1 94 ? 23.812 5.375 -10.562 1 54.72 94 GLN A O 1
ATOM 750 N N . ILE A 1 95 ? 23.141 5.195 -8.609 1 59.66 95 ILE A N 1
ATOM 751 C CA . ILE A 1 95 ? 22.266 4.07 -8.922 1 59.66 95 ILE A CA 1
ATOM 752 C C . ILE A 1 95 ? 21.047 4.562 -9.68 1 59.66 95 ILE A C 1
ATOM 754 O O . ILE A 1 95 ? 20.422 5.555 -9.289 1 59.66 95 ILE A O 1
ATOM 758 N N . VAL A 1 96 ? 20.953 3.828 -10.906 1 75.12 96 VAL A N 1
ATOM 759 C CA . VAL A 1 96 ? 19.859 4.316 -11.742 1 75.12 96 VAL A CA 1
ATOM 760 C C . VAL A 1 96 ? 18.688 3.352 -11.68 1 75.12 96 VAL A C 1
ATOM 762 O O . VAL A 1 96 ? 18.875 2.139 -11.562 1 75.12 96 VAL A O 1
ATOM 765 N N . SER A 1 97 ? 17.625 3.729 -11.328 1 83.5 97 SER A N 1
ATOM 766 C CA . SER A 1 97 ? 16.344 3.025 -11.469 1 83.5 97 SER A CA 1
ATOM 767 C C . SER A 1 97 ? 15.484 3.654 -12.555 1 83.5 97 SER A C 1
ATOM 769 O O . SER A 1 97 ? 15.539 4.863 -12.781 1 83.5 97 SER A O 1
ATOM 771 N N . SER A 1 98 ? 14.805 2.738 -13.234 1 85.38 98 SER A N 1
ATOM 772 C CA . SER A 1 98 ? 14.102 3.209 -14.43 1 85.38 98 SER A CA 1
ATOM 773 C C . SER A 1 98 ? 12.617 3.408 -14.156 1 85.38 98 SER A C 1
ATOM 775 O O . SER A 1 98 ? 11.891 3.947 -14.992 1 85.38 98 SER A O 1
ATOM 777 N N . GLY A 1 99 ? 12.188 2.996 -13.047 1 90.75 99 GLY A N 1
ATOM 778 C CA . GLY A 1 99 ? 10.781 3.146 -12.695 1 90.75 99 GLY A CA 1
ATOM 779 C C . GLY A 1 99 ? 10.461 2.641 -11.297 1 90.75 99 GLY A C 1
ATOM 780 O O . GLY A 1 99 ? 11.352 2.15 -10.594 1 90.75 99 GLY A O 1
ATOM 781 N N . PRO A 1 100 ? 9.188 2.832 -10.953 1 93.94 100 PRO A N 1
ATOM 782 C CA . PRO A 1 100 ? 8.789 2.359 -9.625 1 93.94 100 PRO A CA 1
ATOM 783 C C . PRO A 1 100 ? 9.047 0.867 -9.43 1 93.94 100 PRO A C 1
ATOM 785 O O . PRO A 1 100 ? 8.789 0.069 -10.336 1 93.94 100 PRO A O 1
ATOM 788 N N . MET A 1 101 ? 9.625 0.509 -8.281 1 92.81 101 MET A N 1
ATOM 789 C CA . MET A 1 101 ? 9.852 -0.856 -7.816 1 92.81 101 MET A CA 1
ATOM 790 C C . MET A 1 101 ? 10.914 -1.55 -8.664 1 92.81 101 MET A C 1
ATOM 792 O O . MET A 1 101 ? 11.055 -2.773 -8.609 1 92.81 101 MET A O 1
ATOM 796 N N . ASP A 1 102 ? 11.617 -0.777 -9.438 1 90.25 102 ASP A N 1
ATOM 797 C CA . ASP A 1 102 ? 12.805 -1.318 -10.102 1 90.25 102 ASP A CA 1
ATOM 798 C C . ASP A 1 102 ? 13.891 -1.645 -9.078 1 90.25 102 ASP A C 1
ATOM 800 O O . ASP A 1 102 ? 14.492 -2.721 -9.133 1 90.25 102 ASP A O 1
ATOM 804 N N . LEU A 1 103 ? 14.008 -0.763 -8.211 1 90.5 103 LEU A N 1
ATOM 805 C CA . LEU A 1 103 ? 15 -0.909 -7.156 1 90.5 103 LEU A CA 1
ATOM 806 C C . LEU A 1 103 ? 14.453 -0.437 -5.816 1 90.5 103 LEU A C 1
ATOM 808 O O . LEU A 1 103 ? 14.008 0.706 -5.691 1 90.5 103 LEU A O 1
ATOM 812 N N . VAL A 1 104 ? 14.5 -1.391 -4.891 1 92.69 104 VAL A N 1
ATOM 813 C CA . VAL A 1 104 ? 14.109 -1.06 -3.527 1 92.69 104 VAL A CA 1
ATOM 814 C C . VAL A 1 104 ? 15.328 -1.08 -2.613 1 92.69 104 VAL A C 1
ATOM 816 O O . VAL A 1 104 ? 16.125 -2.027 -2.643 1 92.69 104 VAL A O 1
ATOM 819 N N . CYS A 1 105 ? 15.469 -0.012 -1.842 1 91.5 105 CYS A N 1
ATOM 820 C CA . CYS A 1 105 ? 16.578 0.098 -0.896 1 91.5 105 CYS A CA 1
ATOM 821 C C . CYS A 1 105 ? 16.094 -0.139 0.532 1 91.5 105 CYS A C 1
ATOM 823 O O . CYS A 1 105 ? 15.031 0.333 0.919 1 91.5 105 CYS A O 1
ATOM 825 N N . ILE A 1 106 ? 16.906 -0.945 1.276 1 93.06 106 ILE A N 1
ATOM 826 C CA . ILE A 1 106 ? 16.547 -1.208 2.666 1 93.06 106 ILE A CA 1
ATOM 827 C C . ILE A 1 106 ? 17.672 -0.75 3.586 1 93.06 106 ILE A C 1
ATOM 829 O O . ILE A 1 106 ? 18.844 -0.882 3.246 1 93.06 106 ILE A O 1
ATOM 833 N N . ASP A 1 107 ? 17.266 -0.159 4.719 1 90.06 107 ASP A N 1
ATOM 834 C CA . ASP A 1 107 ? 18.188 0.341 5.742 1 90.06 107 ASP A CA 1
ATOM 835 C C . ASP A 1 107 ? 17.562 0.249 7.129 1 90.06 107 ASP A C 1
ATOM 837 O O . ASP A 1 107 ? 16.344 0.101 7.258 1 90.06 107 ASP A O 1
ATOM 841 N N . PHE A 1 108 ? 18.484 0.281 8.102 1 92.25 108 PHE A N 1
ATOM 842 C CA . PHE A 1 108 ? 17.984 0.252 9.469 1 92.25 108 PHE A CA 1
ATOM 843 C C . PHE A 1 108 ? 18.203 1.595 10.156 1 92.25 108 PHE A C 1
ATOM 845 O O . PHE A 1 108 ? 19.25 2.221 9.984 1 92.25 108 PHE A O 1
ATOM 852 N N . LEU A 1 109 ? 17.234 2.023 10.844 1 92.06 109 LEU A N 1
ATOM 853 C CA . LEU A 1 109 ? 17.312 3.148 11.766 1 92.06 109 LEU A CA 1
ATOM 854 C C . LEU A 1 109 ? 17.188 2.674 13.211 1 92.06 109 LEU A C 1
ATOM 856 O O . LEU A 1 109 ? 16.234 1.984 13.562 1 92.06 109 LEU A O 1
ATOM 860 N N . SER A 1 110 ? 18.219 2.959 13.984 1 91.81 110 SER A N 1
ATOM 861 C CA . SER A 1 110 ? 18.188 2.615 15.406 1 91.81 110 SER A CA 1
ATOM 862 C C . SER A 1 110 ? 17.844 3.834 16.266 1 91.81 110 SER A C 1
ATOM 864 O O . SER A 1 110 ? 18.469 4.891 16.109 1 91.81 110 SER A O 1
ATOM 866 N N . VAL A 1 111 ? 16.906 3.715 17.047 1 91.56 111 VAL A N 1
ATOM 867 C CA . VAL A 1 111 ? 16.438 4.762 17.953 1 91.56 111 VAL A CA 1
ATOM 868 C C . VAL A 1 111 ? 16.375 4.227 19.375 1 91.56 111 VAL A C 1
ATOM 870 O O . VAL A 1 111 ? 16.406 3.014 19.594 1 91.56 111 VAL A O 1
ATOM 873 N N . GLU A 1 112 ? 16.375 5.172 20.359 1 93.19 112 GLU A N 1
ATOM 874 C CA . GLU A 1 112 ? 16.172 4.738 21.75 1 93.19 112 GLU A CA 1
ATOM 875 C C . GLU A 1 112 ? 14.898 3.914 21.891 1 93.19 112 GLU A C 1
ATOM 877 O O . GLU A 1 112 ? 13.867 4.25 21.297 1 93.19 112 GLU A O 1
ATOM 882 N N . PRO A 1 113 ? 15.039 2.854 22.641 1 94.81 113 PRO A N 1
ATOM 883 C CA . PRO A 1 113 ? 13.859 1.995 22.781 1 94.81 113 PRO A CA 1
ATOM 884 C C . PRO A 1 113 ? 12.641 2.748 23.297 1 94.81 113 PRO A C 1
ATOM 886 O O . PRO A 1 113 ? 12.773 3.617 24.172 1 94.81 113 PRO A O 1
ATOM 889 N N . ASP A 1 114 ? 11.547 2.422 22.75 1 94.88 114 ASP A N 1
ATOM 890 C CA . ASP A 1 114 ? 10.32 3.01 23.266 1 94.88 114 ASP A CA 1
ATOM 891 C C . ASP A 1 114 ? 9.758 2.188 24.438 1 94.88 114 ASP A C 1
ATOM 893 O O . ASP A 1 114 ? 10.461 1.339 24.984 1 94.88 114 ASP A O 1
ATOM 897 N N . SER A 1 115 ? 8.5 2.486 24.859 1 94.31 115 SER A N 1
ATOM 898 C CA . SER A 1 115 ? 7.922 1.857 26.047 1 94.31 115 SER A CA 1
ATOM 899 C C . SER A 1 115 ? 7.727 0.36 25.844 1 94.31 115 SER A C 1
ATOM 901 O O . SER A 1 115 ? 7.641 -0.402 26.797 1 94.31 115 SER A O 1
ATOM 903 N N . LYS A 1 116 ? 7.711 -0.142 24.609 1 93.94 116 LYS A N 1
ATOM 904 C CA . LYS A 1 116 ? 7.535 -1.561 24.312 1 93.94 116 LYS A CA 1
ATOM 905 C C . LYS A 1 116 ? 8.867 -2.219 23.969 1 93.94 116 LYS A C 1
ATOM 907 O O . LYS A 1 116 ? 8.906 -3.379 23.562 1 93.94 116 LYS A O 1
ATOM 912 N N . GLY A 1 117 ? 9.891 -1.479 24 1 94.5 117 GLY A N 1
ATOM 913 C CA . GLY A 1 117 ? 11.227 -2.014 23.781 1 94.5 117 GLY A CA 1
ATOM 914 C C . GLY A 1 117 ? 11.641 -2.012 22.328 1 94.5 117 GLY A C 1
ATOM 915 O O . GLY A 1 117 ? 12.648 -2.617 21.953 1 94.5 117 GLY A O 1
ATOM 916 N N . VAL A 1 118 ? 10.883 -1.455 21.516 1 94.06 118 VAL A N 1
ATOM 917 C CA . VAL A 1 118 ? 11.219 -1.36 20.094 1 94.06 118 VAL A CA 1
ATOM 918 C C . VAL A 1 118 ? 12.375 -0.383 19.906 1 94.06 118 VAL A C 1
ATOM 920 O O . VAL A 1 118 ? 12.32 0.756 20.375 1 94.06 118 VAL A O 1
ATOM 923 N N . ALA A 1 119 ? 13.43 -0.87 19.172 1 95.62 119 ALA A N 1
ATOM 924 C CA . ALA A 1 119 ? 14.602 -0.007 19.016 1 95.62 119 ALA A CA 1
ATOM 925 C C . ALA A 1 119 ? 15.086 0.01 17.578 1 95.62 119 ALA A C 1
ATOM 927 O O . ALA A 1 119 ? 15.898 0.852 17.188 1 95.62 119 ALA A O 1
ATOM 928 N N . ASN A 1 120 ? 14.617 -0.961 16.766 1 95.06 120 ASN A N 1
ATOM 929 C CA . ASN A 1 120 ? 15.039 -1.068 15.375 1 95.06 120 ASN A CA 1
ATOM 930 C C . ASN A 1 120 ? 13.883 -0.812 14.414 1 95.06 120 ASN A C 1
ATOM 932 O O . ASN A 1 120 ? 12.789 -1.343 14.602 1 95.06 120 ASN A O 1
ATOM 936 N N . VAL A 1 121 ? 14.211 0.059 13.469 1 96.31 121 VAL A N 1
ATOM 937 C CA . VAL A 1 121 ? 13.227 0.347 12.43 1 96.31 121 VAL A CA 1
ATOM 938 C C . VAL A 1 121 ? 13.812 -0.001 11.062 1 96.31 121 VAL A C 1
ATOM 940 O O . VAL A 1 121 ? 14.867 0.505 10.68 1 96.31 121 VAL A O 1
ATOM 943 N N . LEU A 1 122 ? 13.172 -0.953 10.375 1 96.19 122 LEU A N 1
ATOM 944 C CA . LEU A 1 122 ? 13.531 -1.238 8.992 1 96.19 122 LEU A CA 1
ATOM 945 C C . LEU A 1 122 ? 12.906 -0.219 8.047 1 96.19 122 LEU A C 1
ATOM 947 O O . LEU A 1 122 ? 11.68 -0.105 7.973 1 96.19 122 LEU A O 1
ATOM 951 N N . VAL A 1 123 ? 13.742 0.484 7.359 1 96 123 VAL A N 1
ATOM 952 C CA . VAL A 1 123 ? 13.289 1.471 6.387 1 96 123 VAL A CA 1
ATOM 953 C C . VAL A 1 123 ? 13.414 0.904 4.977 1 96 123 VAL A C 1
ATOM 955 O O . VAL A 1 123 ? 14.477 0.409 4.594 1 96 123 VAL A O 1
ATOM 958 N N . ILE A 1 124 ? 12.305 0.95 4.262 1 95.62 124 ILE A N 1
ATOM 959 C CA . ILE A 1 124 ? 12.234 0.475 2.883 1 95.62 124 ILE A CA 1
ATOM 960 C C . ILE A 1 124 ? 11.898 1.639 1.953 1 95.62 124 ILE A C 1
ATOM 962 O O . ILE A 1 124 ? 10.883 2.316 2.139 1 95.62 124 ILE A O 1
ATOM 966 N N . THR A 1 125 ? 12.727 1.866 0.924 1 94.81 125 THR A N 1
ATOM 967 C CA . THR A 1 125 ? 12.516 3.002 0.034 1 94.81 125 THR A CA 1
ATOM 968 C C . THR A 1 125 ? 12.602 2.568 -1.427 1 94.81 125 THR A C 1
ATOM 970 O O . THR A 1 125 ? 13.562 1.913 -1.832 1 94.81 125 THR A O 1
ATOM 973 N N . ASP A 1 126 ? 11.562 2.887 -2.166 1 94.19 126 ASP A N 1
ATOM 974 C CA . ASP A 1 126 ? 11.672 2.773 -3.617 1 94.19 126 ASP A CA 1
ATOM 975 C C . ASP A 1 126 ? 12.625 3.83 -4.176 1 94.19 126 ASP A C 1
ATOM 977 O O . ASP A 1 126 ? 12.398 5.031 -4 1 94.19 126 ASP A O 1
ATOM 981 N N . HIS A 1 127 ? 13.562 3.4 -4.863 1 90.81 127 HIS A N 1
ATOM 982 C CA . HIS A 1 127 ? 14.648 4.285 -5.281 1 90.81 127 HIS A CA 1
ATOM 983 C C . HIS A 1 127 ? 14.156 5.316 -6.293 1 90.81 127 HIS A C 1
ATOM 985 O O . HIS A 1 127 ? 14.562 6.48 -6.246 1 90.81 127 HIS A O 1
ATOM 991 N N . PHE A 1 128 ? 13.336 4.926 -7.168 1 91.19 128 PHE A N 1
ATOM 992 C CA . PHE A 1 128 ? 12.891 5.777 -8.266 1 91.19 128 PHE A CA 1
ATOM 993 C C . PHE A 1 128 ? 11.945 6.859 -7.758 1 91.19 128 PHE A C 1
ATOM 995 O O . PHE A 1 128 ? 12.141 8.047 -8.039 1 91.19 128 PHE A O 1
ATOM 1002 N N . THR A 1 129 ? 10.977 6.492 -7.004 1 94.62 129 THR A N 1
ATOM 1003 C CA . THR A 1 129 ? 9.914 7.402 -6.586 1 94.62 129 THR A CA 1
ATOM 1004 C C . THR A 1 129 ? 10.266 8.07 -5.258 1 94.62 129 THR A C 1
ATOM 1006 O O . THR A 1 129 ? 9.648 9.07 -4.875 1 94.62 129 THR A O 1
ATOM 1009 N N . ARG A 1 130 ? 11.109 7.48 -4.488 1 93.25 130 ARG A N 1
ATOM 1010 C CA . ARG A 1 130 ? 11.477 7.895 -3.137 1 93.25 130 ARG A CA 1
ATOM 1011 C C . ARG A 1 130 ? 10.367 7.551 -2.143 1 93.25 130 ARG A C 1
ATOM 1013 O O . ARG A 1 130 ? 10.414 7.969 -0.985 1 93.25 130 ARG A O 1
ATOM 1020 N N . TYR A 1 131 ? 9.367 6.82 -2.607 1 96.19 131 TYR A N 1
ATOM 1021 C CA . TYR A 1 131 ? 8.328 6.34 -1.707 1 96.19 131 TYR A CA 1
ATOM 1022 C C . TYR A 1 131 ? 8.906 5.438 -0.627 1 96.19 131 TYR A C 1
ATOM 1024 O O . TYR A 1 131 ? 9.68 4.523 -0.924 1 96.19 131 TYR A O 1
ATOM 1032 N N . ALA A 1 132 ? 8.492 5.695 0.613 1 95.81 132 ALA A N 1
ATOM 1033 C CA . ALA A 1 132 ? 9.125 4.98 1.718 1 95.81 132 ALA A CA 1
ATOM 1034 C C . ALA A 1 132 ? 8.078 4.324 2.617 1 95.81 132 ALA A C 1
ATOM 1036 O O . ALA A 1 132 ? 6.914 4.73 2.625 1 95.81 132 ALA A O 1
ATOM 1037 N N . GLN A 1 133 ? 8.461 3.264 3.205 1 96.75 133 GLN A N 1
ATOM 1038 C CA . GLN A 1 133 ? 7.789 2.631 4.336 1 96.75 133 GLN A CA 1
ATOM 1039 C C . GLN A 1 133 ? 8.781 2.303 5.449 1 96.75 133 GLN A C 1
ATOM 1041 O O . GLN A 1 133 ? 9.969 2.088 5.188 1 96.75 133 GLN A O 1
ATOM 1046 N N . ALA A 1 134 ? 8.297 2.307 6.617 1 96.62 134 ALA A N 1
ATOM 1047 C CA . ALA A 1 134 ? 9.141 1.992 7.77 1 96.62 134 ALA A CA 1
ATOM 1048 C C . ALA A 1 134 ? 8.398 1.1 8.758 1 96.62 134 ALA A C 1
ATOM 1050 O O . ALA A 1 134 ? 7.23 1.344 9.078 1 96.62 134 ALA A O 1
ATOM 1051 N N . PHE A 1 135 ? 9.125 0.075 9.203 1 96.62 135 PHE A N 1
ATOM 1052 C CA . PHE A 1 135 ? 8.516 -0.908 10.094 1 96.62 135 PHE A CA 1
ATOM 1053 C C . PHE A 1 135 ? 9.414 -1.186 11.289 1 96.62 135 PHE A C 1
ATOM 1055 O O . PHE A 1 135 ? 10.625 -1.364 11.133 1 96.62 135 PHE A O 1
ATOM 1062 N N . PRO A 1 136 ? 8.781 -1.202 12.516 1 95.75 136 PRO A N 1
ATOM 1063 C CA . PRO A 1 136 ? 9.562 -1.733 13.633 1 95.75 136 PRO A CA 1
ATOM 1064 C C . PRO A 1 136 ? 10.039 -3.166 13.398 1 95.75 136 PRO A C 1
ATOM 1066 O O . PRO A 1 136 ? 9.305 -3.971 12.812 1 95.75 136 PRO A O 1
ATOM 1069 N N . ALA A 1 137 ? 11.242 -3.479 13.734 1 96.06 137 ALA A N 1
ATOM 1070 C CA . ALA A 1 137 ? 11.812 -4.812 13.586 1 96.06 137 ALA A CA 1
ATOM 1071 C C . ALA A 1 137 ? 12.445 -5.289 14.891 1 96.06 137 ALA A C 1
ATOM 1073 O O . ALA A 1 137 ? 13.141 -4.523 15.57 1 96.06 137 ALA A O 1
ATOM 1074 N N . ARG A 1 138 ? 12.219 -6.527 15.195 1 94.25 138 ARG A N 1
ATOM 1075 C CA . ARG A 1 138 ? 12.734 -7.078 16.438 1 94.25 138 ARG A CA 1
ATOM 1076 C C . ARG A 1 138 ? 14.258 -7.184 16.406 1 94.25 138 ARG A C 1
ATOM 1078 O O . ARG A 1 138 ? 14.922 -7.078 17.438 1 94.25 138 ARG A O 1
ATOM 1085 N N . ASN A 1 139 ? 14.844 -7.434 15.305 1 94.19 139 ASN A N 1
ATOM 1086 C CA . ASN A 1 139 ? 16.281 -7.488 15.062 1 94.19 139 ASN A CA 1
ATOM 1087 C C . ASN A 1 139 ? 16.609 -7.215 13.602 1 94.19 139 ASN A C 1
ATOM 1089 O O . ASN A 1 139 ? 15.727 -6.926 12.797 1 94.19 139 ASN A O 1
ATOM 1093 N N . GLN A 1 140 ? 17.859 -7.293 13.305 1 93.5 140 GLN A N 1
ATOM 1094 C CA . GLN A 1 140 ? 18.297 -6.91 11.969 1 93.5 140 GLN A CA 1
ATOM 1095 C C . GLN A 1 140 ? 18.703 -8.133 11.156 1 93.5 140 GLN A C 1
ATOM 1097 O O . GLN A 1 140 ? 19.5 -8.023 10.219 1 93.5 140 GLN A O 1
ATOM 1102 N N . LYS A 1 141 ? 18.188 -9.25 11.492 1 95.31 141 LYS A N 1
ATOM 1103 C CA . LYS A 1 141 ? 18.562 -10.484 10.812 1 95.31 141 LYS A CA 1
ATOM 1104 C C . LYS A 1 141 ? 17.828 -10.617 9.477 1 95.31 141 LYS A C 1
ATOM 1106 O O . LYS A 1 141 ? 16.719 -10.117 9.32 1 95.31 141 LYS A O 1
ATOM 1111 N N . ALA A 1 142 ? 18.422 -11.383 8.562 1 94.44 142 ALA A N 1
ATOM 1112 C CA . ALA A 1 142 ? 17.891 -11.547 7.211 1 94.44 142 ALA A CA 1
ATOM 1113 C C . ALA A 1 142 ? 16.484 -12.141 7.23 1 94.44 142 ALA A C 1
ATOM 1115 O O . ALA A 1 142 ? 15.617 -11.711 6.469 1 94.44 142 ALA A O 1
ATOM 1116 N N . HIS A 1 143 ? 16.328 -13.07 8.055 1 95.56 143 HIS A N 1
ATOM 1117 C CA . HIS A 1 143 ? 15.023 -13.719 8.125 1 95.56 143 HIS A CA 1
ATOM 1118 C C . HIS A 1 143 ? 13.945 -12.727 8.547 1 95.56 143 HIS A C 1
ATOM 1120 O O . HIS A 1 143 ? 12.844 -12.719 7.98 1 95.56 143 HIS A O 1
ATOM 1126 N N . THR A 1 144 ? 14.242 -11.938 9.555 1 96.31 144 THR A N 1
ATOM 1127 C CA . THR A 1 144 ? 13.305 -10.93 10.039 1 96.31 144 THR A CA 1
ATOM 1128 C C . THR A 1 144 ? 12.969 -9.93 8.938 1 96.31 144 THR A C 1
ATOM 1130 O O . THR A 1 144 ? 11.805 -9.594 8.727 1 96.31 144 THR A O 1
ATOM 1133 N N . VAL A 1 145 ? 13.945 -9.516 8.273 1 96.06 145 VAL A N 1
ATOM 1134 C CA . VAL A 1 145 ? 13.773 -8.539 7.195 1 96.06 145 VAL A CA 1
ATOM 1135 C C . VAL A 1 145 ? 12.953 -9.156 6.066 1 96.06 145 VAL A C 1
ATOM 1137 O O . VAL A 1 145 ? 12.031 -8.516 5.547 1 96.06 145 VAL A O 1
ATOM 1140 N N . ALA A 1 146 ? 13.258 -10.383 5.711 1 94.94 146 ALA A N 1
ATOM 1141 C CA . ALA A 1 146 ? 12.508 -11.078 4.664 1 94.94 146 ALA A CA 1
ATOM 1142 C C . ALA A 1 146 ? 11.023 -11.164 5.012 1 94.94 146 ALA A C 1
ATOM 1144 O O . ALA A 1 146 ? 10.164 -10.93 4.156 1 94.94 146 ALA A O 1
ATOM 1145 N N . LYS A 1 147 ? 10.789 -11.43 6.207 1 95.56 147 LYS A N 1
ATOM 1146 C CA . LYS A 1 147 ? 9.406 -11.547 6.664 1 95.56 147 LYS A CA 1
ATOM 1147 C C . LYS A 1 147 ? 8.672 -10.211 6.527 1 95.56 147 LYS A C 1
ATOM 1149 O O . LYS A 1 147 ? 7.547 -10.164 6.031 1 95.56 147 LYS A O 1
ATOM 1154 N N . ILE A 1 148 ? 9.281 -9.164 6.91 1 96.25 148 ILE A N 1
ATOM 1155 C CA . ILE A 1 148 ? 8.672 -7.84 6.812 1 96.25 148 ILE A CA 1
ATOM 1156 C C . ILE A 1 148 ? 8.445 -7.48 5.348 1 96.25 148 ILE A C 1
ATOM 1158 O O . ILE A 1 148 ? 7.371 -7.008 4.977 1 96.25 148 ILE A O 1
ATOM 1162 N N . LEU A 1 149 ? 9.438 -7.73 4.551 1 95.44 149 LEU A N 1
ATOM 1163 C CA . LEU A 1 149 ? 9.328 -7.406 3.131 1 95.44 149 LEU A CA 1
ATOM 1164 C C . LEU A 1 149 ? 8.18 -8.164 2.484 1 95.44 149 LEU A C 1
ATOM 1166 O O . LEU A 1 149 ? 7.348 -7.57 1.792 1 95.44 149 LEU A O 1
ATOM 1170 N N . VAL A 1 150 ? 8.062 -9.406 2.738 1 93.12 150 VAL A N 1
ATOM 1171 C CA . VAL A 1 150 ? 7.094 -10.266 2.064 1 93.12 150 VAL A CA 1
ATOM 1172 C C . VAL A 1 150 ? 5.699 -10.031 2.639 1 93.12 150 VAL A C 1
ATOM 1174 O O . VAL A 1 150 ? 4.73 -9.875 1.892 1 93.12 150 VAL A O 1
ATOM 1177 N N . GLU A 1 151 ? 5.582 -9.836 3.91 1 92.31 151 GLU A N 1
ATOM 1178 C CA . GLU A 1 151 ? 4.277 -9.852 4.562 1 92.31 151 GLU A CA 1
ATOM 1179 C C . GLU A 1 151 ? 3.713 -8.438 4.699 1 92.31 151 GLU A C 1
ATOM 1181 O O . GLU A 1 151 ? 2.508 -8.258 4.887 1 92.31 151 GLU A O 1
ATOM 1186 N N . LYS A 1 152 ? 4.562 -7.465 4.637 1 93.56 152 LYS A N 1
ATOM 1187 C CA . LYS A 1 152 ? 4.062 -6.133 4.961 1 93.56 152 LYS A CA 1
ATOM 1188 C C . LYS A 1 152 ? 4.289 -5.164 3.805 1 93.56 152 LYS A C 1
ATOM 1190 O O . LYS A 1 152 ? 3.57 -4.172 3.672 1 93.56 152 LYS A O 1
ATOM 1195 N N . PHE A 1 153 ? 5.281 -5.43 3.02 1 95.75 153 PHE A N 1
ATOM 1196 C CA . PHE A 1 153 ? 5.613 -4.473 1.973 1 95.75 153 PHE A CA 1
ATOM 1197 C C . PHE A 1 153 ? 5.176 -4.988 0.607 1 95.75 153 PHE A C 1
ATOM 1199 O O . PHE A 1 153 ? 4.344 -4.367 -0.06 1 95.75 153 PHE A O 1
ATOM 1206 N N . PHE A 1 154 ? 5.566 -6.191 0.244 1 93 154 PHE A N 1
ATOM 1207 C CA . PHE A 1 154 ? 5.316 -6.707 -1.098 1 93 154 PHE A CA 1
ATOM 1208 C C . PHE A 1 154 ? 3.832 -6.996 -1.299 1 93 154 PHE A C 1
ATOM 1210 O O . PHE A 1 154 ? 3.318 -6.887 -2.414 1 93 154 PHE A O 1
ATOM 1217 N N . VAL A 1 155 ? 3.131 -7.262 -0.338 1 90.81 155 VAL A N 1
ATOM 1218 C CA . VAL A 1 155 ? 1.71 -7.574 -0.441 1 90.81 155 VAL A CA 1
ATOM 1219 C C . VAL A 1 155 ? 0.937 -6.336 -0.886 1 90.81 155 VAL A C 1
ATOM 1221 O O . VAL A 1 155 ? -0.177 -6.441 -1.404 1 90.81 155 VAL A O 1
ATOM 1224 N N . HIS A 1 156 ? 1.525 -5.18 -0.69 1 94 156 HIS A N 1
ATOM 1225 C CA . HIS A 1 156 ? 0.875 -3.938 -1.096 1 94 156 HIS A CA 1
ATOM 1226 C C . HIS A 1 156 ? 1.426 -3.438 -2.426 1 94 156 HIS A C 1
ATOM 1228 O O . HIS A 1 156 ? 0.665 -3.008 -3.295 1 94 156 HIS A O 1
ATOM 1234 N N . TYR A 1 157 ? 2.719 -3.586 -2.594 1 95.38 157 TYR A N 1
ATOM 1235 C CA . TYR A 1 157 ? 3.348 -2.812 -3.658 1 95.38 157 TYR A CA 1
ATOM 1236 C C . TYR A 1 157 ? 3.918 -3.729 -4.734 1 95.38 157 TYR A C 1
ATOM 1238 O O . TYR A 1 157 ? 4.402 -3.258 -5.766 1 95.38 157 TYR A O 1
ATOM 1246 N N . GLY A 1 158 ? 3.902 -5.082 -4.5 1 91.94 158 GLY A N 1
ATOM 1247 C CA . GLY A 1 158 ? 4.484 -6.02 -5.445 1 91.94 158 GLY A CA 1
ATOM 1248 C C . GLY A 1 158 ? 5.969 -6.242 -5.234 1 91.94 158 GLY A C 1
ATOM 1249 O O . GLY A 1 158 ? 6.59 -5.57 -4.406 1 91.94 158 GLY A O 1
ATOM 1250 N N . LEU A 1 159 ? 6.516 -7.148 -6.039 1 91.44 159 LEU A N 1
ATOM 1251 C CA . LEU A 1 159 ? 7.934 -7.477 -5.926 1 91.44 159 LEU A CA 1
ATOM 1252 C C . LEU A 1 159 ? 8.781 -6.48 -6.703 1 91.44 159 LEU A C 1
ATOM 1254 O O . LEU A 1 159 ? 8.398 -6.047 -7.793 1 91.44 159 LEU A O 1
ATOM 1258 N N . PRO A 1 160 ? 9.961 -6.152 -6.102 1 91.31 160 PRO A N 1
ATOM 1259 C CA . PRO A 1 160 ? 10.906 -5.328 -6.859 1 91.31 160 PRO A CA 1
ATOM 1260 C C . PRO A 1 160 ? 11.758 -6.148 -7.824 1 91.31 160 PRO A C 1
ATOM 1262 O O . PRO A 1 160 ? 11.805 -7.379 -7.719 1 91.31 160 PRO A O 1
ATOM 1265 N N . ALA A 1 161 ? 12.383 -5.441 -8.727 1 87.19 161 ALA A N 1
ATOM 1266 C CA . ALA A 1 161 ? 13.336 -6.117 -9.594 1 87.19 161 ALA A CA 1
ATOM 1267 C C . ALA A 1 161 ? 14.648 -6.387 -8.867 1 87.19 161 ALA A C 1
ATOM 1269 O O . ALA A 1 161 ? 15.289 -7.418 -9.086 1 87.19 161 ALA A O 1
ATOM 1270 N N . ARG A 1 162 ? 14.969 -5.418 -8.023 1 87.44 162 ARG A N 1
ATOM 1271 C CA . ARG A 1 162 ? 16.219 -5.496 -7.285 1 87.44 162 ARG A CA 1
ATOM 1272 C C . ARG A 1 162 ? 16.062 -4.945 -5.871 1 87.44 162 ARG A C 1
ATOM 1274 O O . ARG A 1 162 ? 15.219 -4.078 -5.633 1 87.44 162 ARG A O 1
ATOM 1281 N N . ILE A 1 163 ? 16.922 -5.48 -5.016 1 89.38 163 ILE A N 1
ATOM 1282 C CA . ILE A 1 163 ? 16.969 -4.992 -3.641 1 89.38 163 ILE A CA 1
ATOM 1283 C C . ILE A 1 163 ? 18.406 -4.598 -3.289 1 89.38 163 ILE A C 1
ATOM 1285 O O . ILE A 1 163 ? 19.359 -5.305 -3.633 1 89.38 163 ILE A O 1
ATOM 1289 N N . HIS A 1 164 ? 18.516 -3.465 -2.652 1 88.56 164 HIS A N 1
ATOM 1290 C CA . HIS A 1 164 ? 19.812 -3.006 -2.168 1 88.56 164 HIS A CA 1
ATOM 1291 C C . HIS A 1 164 ? 19.797 -2.775 -0.661 1 88.56 164 HIS A C 1
ATOM 1293 O O . HIS A 1 164 ? 18.844 -2.184 -0.135 1 88.56 164 HIS A O 1
ATOM 1299 N N . SER A 1 165 ? 20.812 -3.328 0.034 1 87.69 165 SER A N 1
ATOM 1300 C CA . SER A 1 165 ? 20.953 -3.119 1.471 1 87.69 165 SER A CA 1
ATOM 1301 C C . SER A 1 165 ? 22.328 -2.545 1.809 1 87.69 165 SER A C 1
ATOM 1303 O O . SER A 1 165 ? 23.328 -2.91 1.189 1 87.69 165 SER A O 1
ATOM 1305 N N . ASP A 1 166 ? 22.359 -1.759 2.85 1 79.06 166 ASP A N 1
ATOM 1306 C CA . ASP A 1 166 ? 23.641 -1.196 3.311 1 79.06 166 ASP A CA 1
ATOM 1307 C C . ASP A 1 166 ? 24.391 -2.189 4.191 1 79.06 166 ASP A C 1
ATOM 1309 O O . ASP A 1 166 ? 25.531 -1.948 4.562 1 79.06 166 ASP A O 1
ATOM 1313 N N . GLN A 1 167 ? 23.859 -3.285 4.492 1 81.56 167 GLN A N 1
ATOM 1314 C CA . GLN A 1 167 ? 24.484 -4.273 5.359 1 81.56 167 GLN A CA 1
ATOM 1315 C C . GLN A 1 167 ? 25.453 -5.156 4.578 1 81.56 167 GLN A C 1
ATOM 1317 O O . GLN A 1 167 ? 26.078 -6.051 5.145 1 81.56 167 GLN A O 1
ATOM 1322 N N . GLY A 1 168 ? 25.484 -5.004 3.324 1 81.44 168 GLY A N 1
ATOM 1323 C CA . GLY A 1 168 ? 26.5 -5.688 2.521 1 81.44 168 GLY A CA 1
ATOM 1324 C C . GLY A 1 168 ? 25.922 -6.805 1.675 1 81.44 168 GLY A C 1
ATOM 1325 O O . GLY A 1 168 ? 24.766 -7.191 1.849 1 81.44 168 GLY A O 1
ATOM 1326 N N . ARG A 1 169 ? 26.797 -7.352 0.894 1 81.94 169 ARG A N 1
ATOM 1327 C CA . ARG A 1 169 ? 26.406 -8.32 -0.123 1 81.94 169 ARG A CA 1
ATOM 1328 C C . ARG A 1 169 ? 26.016 -9.656 0.51 1 81.94 169 ARG A C 1
ATOM 1330 O O . ARG A 1 169 ? 25.109 -10.336 0.038 1 81.94 169 ARG A O 1
ATOM 1337 N N . ASP A 1 170 ? 26.797 -9.961 1.531 1 83.31 170 ASP A N 1
ATOM 1338 C CA . ASP A 1 170 ? 26.484 -11.219 2.207 1 83.31 170 ASP A CA 1
ATOM 1339 C C . ASP A 1 170 ? 25.078 -11.195 2.797 1 83.31 170 ASP A C 1
ATOM 1341 O O . ASP A 1 170 ? 24.344 -12.18 2.695 1 83.31 170 ASP A O 1
ATOM 1345 N N . PHE A 1 171 ? 24.797 -10.133 3.334 1 90.06 171 PHE A N 1
ATOM 1346 C CA . PHE A 1 171 ? 23.453 -9.977 3.885 1 90.06 171 PHE A CA 1
ATOM 1347 C C . PHE A 1 171 ? 22.406 -10.055 2.781 1 90.06 171 PHE A C 1
ATOM 1349 O O . PHE A 1 171 ? 21.391 -10.742 2.928 1 90.06 171 PHE A O 1
ATOM 1356 N N . GLU A 1 172 ? 22.578 -9.406 1.703 1 87.69 172 GLU A N 1
ATOM 1357 C CA . GLU A 1 172 ? 21.641 -9.391 0.584 1 87.69 172 GLU A CA 1
ATOM 1358 C C . GLU A 1 172 ? 21.391 -10.805 0.052 1 87.69 172 GLU A C 1
ATOM 1360 O O . GLU A 1 172 ? 20.25 -11.164 -0.24 1 87.69 172 GLU A O 1
ATOM 1365 N N . SER A 1 173 ? 22.469 -11.492 -0.06 1 85.12 173 SER A N 1
ATOM 1366 C CA . SER A 1 173 ? 22.344 -12.867 -0.541 1 85.12 173 SER A CA 1
ATOM 1367 C C . SER A 1 173 ? 21.469 -13.703 0.389 1 85.12 173 SER A C 1
ATOM 1369 O O . SER A 1 173 ? 20.594 -14.438 -0.069 1 85.12 173 SER A O 1
ATOM 1371 N N . ARG A 1 174 ? 21.719 -13.57 1.63 1 89.31 174 ARG A N 1
ATOM 1372 C CA . ARG A 1 174 ? 20.922 -14.289 2.617 1 89.31 174 ARG A CA 1
ATOM 1373 C C . ARG A 1 174 ? 19.469 -13.836 2.582 1 89.31 174 ARG A C 1
ATOM 1375 O O . ARG A 1 174 ? 18.562 -14.656 2.68 1 89.31 174 ARG A O 1
ATOM 1382 N N . LEU A 1 175 ? 19.297 -12.594 2.475 1 90.94 175 LEU A N 1
ATOM 1383 C CA . LEU A 1 175 ? 17.969 -12.008 2.42 1 90.94 175 LEU A CA 1
ATOM 1384 C C . LEU A 1 175 ? 17.172 -12.57 1.242 1 90.94 175 LEU A C 1
ATOM 1386 O O . LEU A 1 175 ? 16.031 -13 1.407 1 90.94 175 LEU A O 1
ATOM 1390 N N . ILE A 1 176 ? 17.766 -12.57 0.129 1 85.06 176 ILE A N 1
ATOM 1391 C CA . ILE A 1 176 ? 17.109 -13.055 -1.08 1 85.06 176 ILE A CA 1
ATOM 1392 C C . ILE A 1 176 ? 16.75 -14.531 -0.919 1 85.06 176 ILE A C 1
ATOM 1394 O O . ILE A 1 176 ? 15.641 -14.945 -1.255 1 85.06 176 ILE A O 1
ATOM 1398 N N . ARG A 1 177 ? 17.656 -15.227 -0.396 1 85.81 177 ARG A N 1
ATOM 1399 C CA . ARG A 1 177 ? 17.406 -16.641 -0.161 1 85.81 177 ARG A CA 1
ATOM 1400 C C . ARG A 1 177 ? 16.203 -16.844 0.748 1 85.81 177 ARG A C 1
ATOM 1402 O O . ARG A 1 177 ? 15.336 -17.672 0.464 1 85.81 177 ARG A O 1
ATOM 1409 N N . GLU A 1 178 ? 16.188 -16.094 1.8 1 90.38 178 GLU A N 1
ATOM 1410 C CA . GLU A 1 178 ? 15.078 -16.188 2.74 1 90.38 178 GLU A CA 1
ATOM 1411 C C . GLU A 1 178 ? 13.758 -15.805 2.074 1 90.38 178 GLU A C 1
ATOM 1413 O O . GLU A 1 178 ? 12.734 -16.453 2.293 1 90.38 178 GLU A O 1
ATOM 1418 N N . MET A 1 179 ? 13.75 -14.805 1.291 1 88.75 179 MET A N 1
ATOM 1419 C CA . MET A 1 179 ? 12.547 -14.344 0.602 1 88.75 179 MET A CA 1
ATOM 1420 C C . MET A 1 179 ? 12.031 -15.406 -0.366 1 88.75 179 MET A C 1
ATOM 1422 O O . MET A 1 179 ? 10.844 -15.703 -0.389 1 88.75 179 MET A O 1
ATOM 1426 N N . LEU A 1 180 ? 12.953 -15.93 -1.162 1 82.38 180 LEU A N 1
ATOM 1427 C CA . LEU A 1 180 ? 12.578 -16.953 -2.125 1 82.38 180 LEU A CA 1
ATOM 1428 C C . LEU A 1 180 ? 11.984 -18.172 -1.42 1 82.38 180 LEU A C 1
ATOM 1430 O O . LEU A 1 180 ? 10.984 -18.734 -1.876 1 82.38 180 LEU A O 1
ATOM 1434 N N . LYS A 1 181 ? 12.594 -18.5 -0.35 1 84.56 181 LYS A N 1
ATOM 1435 C CA . LYS A 1 181 ? 12.094 -19.609 0.454 1 84.56 181 LYS A CA 1
ATOM 1436 C C . LYS A 1 181 ? 10.672 -19.344 0.94 1 84.56 181 LYS A C 1
ATOM 1438 O O . LYS A 1 181 ? 9.805 -20.203 0.844 1 84.56 181 LYS A O 1
ATOM 1443 N N . MET A 1 182 ? 10.422 -18.203 1.378 1 86.12 182 MET A N 1
ATOM 1444 C CA . MET A 1 182 ? 9.117 -17.828 1.906 1 86.12 182 MET A CA 1
ATOM 1445 C C . MET A 1 182 ? 8.062 -17.844 0.804 1 86.12 182 MET A C 1
ATOM 1447 O O . MET A 1 182 ? 6.883 -18.094 1.063 1 86.12 182 MET A O 1
ATOM 1451 N N . MET A 1 183 ? 8.539 -17.547 -0.417 1 82 183 MET A N 1
ATOM 1452 C CA . MET A 1 183 ? 7.617 -17.484 -1.547 1 82 183 MET A CA 1
ATOM 1453 C C . MET A 1 183 ? 7.496 -18.859 -2.215 1 82 183 MET A C 1
ATOM 1455 O O . MET A 1 183 ? 6.809 -19 -3.229 1 82 183 MET A O 1
ATOM 1459 N N . GLY A 1 184 ? 8.219 -19.781 -1.704 1 76.06 184 GLY A N 1
ATOM 1460 C CA . GLY A 1 184 ? 8.141 -21.141 -2.211 1 76.06 184 GLY A CA 1
ATOM 1461 C C . GLY A 1 184 ? 8.922 -21.344 -3.496 1 76.06 184 GLY A C 1
ATOM 1462 O O . GLY A 1 184 ? 8.609 -22.25 -4.277 1 76.06 184 GLY A O 1
ATOM 1463 N N . ILE A 1 185 ? 9.75 -20.453 -3.785 1 72.19 185 ILE A N 1
ATOM 1464 C CA . ILE A 1 185 ? 10.555 -20.547 -5 1 72.19 185 ILE A CA 1
ATOM 1465 C C . ILE A 1 185 ? 11.836 -21.312 -4.707 1 72.19 185 ILE A C 1
ATOM 1467 O O . ILE A 1 185 ? 12.602 -20.953 -3.807 1 72.19 185 ILE A O 1
ATOM 1471 N N . ARG A 1 186 ? 11.938 -22.438 -5.234 1 62.91 186 ARG A N 1
ATOM 1472 C CA . ARG A 1 186 ? 13.156 -23.219 -5.078 1 62.91 186 ARG A CA 1
ATOM 1473 C C . ARG A 1 186 ? 14.273 -22.688 -5.973 1 62.91 186 ARG A C 1
ATOM 1475 O O . ARG A 1 186 ? 14.008 -22.188 -7.07 1 62.91 186 ARG A O 1
ATOM 1482 N N . LYS A 1 187 ? 15.422 -22.359 -5.312 1 54.47 187 LYS A N 1
ATOM 1483 C CA . LYS A 1 187 ? 16.641 -21.797 -5.895 1 54.47 187 LYS A CA 1
ATOM 1484 C C . LYS A 1 187 ? 16.781 -22.203 -7.359 1 54.47 187 LYS A C 1
ATOM 1486 O O . LYS A 1 187 ? 16.781 -23.391 -7.684 1 54.47 187 LYS A O 1
ATOM 1491 N N . SER A 1 188 ? 16.125 -21.453 -8.234 1 50.94 188 SER A N 1
ATOM 1492 C CA . SER A 1 188 ? 16.656 -21.672 -9.57 1 50.94 188 SER A CA 1
ATOM 1493 C C . SER A 1 188 ? 17.906 -20.828 -9.812 1 50.94 188 SER A C 1
ATOM 1495 O O . SER A 1 188 ? 18.156 -19.875 -9.078 1 50.94 188 SER A O 1
ATOM 1497 N N . ARG A 1 189 ? 18.891 -21.188 -10.562 1 45.72 189 ARG A N 1
ATOM 1498 C CA . ARG A 1 189 ? 20.203 -20.625 -10.906 1 45.72 189 ARG A CA 1
ATOM 1499 C C . ARG A 1 189 ? 20.109 -19.125 -11.148 1 45.72 189 ARG A C 1
ATOM 1501 O O . ARG A 1 189 ? 21.125 -18.422 -11.117 1 45.72 189 ARG A O 1
ATOM 1508 N N . THR A 1 190 ? 19.094 -18.531 -11.633 1 44.84 190 THR A N 1
ATOM 1509 C CA . THR A 1 190 ? 19.234 -17.188 -12.203 1 44.84 190 THR A CA 1
ATOM 1510 C C . THR A 1 190 ? 18.688 -16.141 -11.234 1 44.84 190 THR A C 1
ATOM 1512 O O . THR A 1 190 ? 17.484 -15.953 -11.125 1 44.84 190 THR A O 1
ATOM 1515 N N . THR A 1 191 ? 19.109 -16.125 -10.023 1 51.34 191 THR A N 1
ATOM 1516 C CA . THR A 1 191 ? 18.531 -15.062 -9.203 1 51.34 191 THR A CA 1
ATOM 1517 C C . THR A 1 191 ? 19.031 -13.688 -9.656 1 51.34 191 THR A C 1
ATOM 1519 O O . THR A 1 191 ? 20.234 -13.414 -9.602 1 51.34 191 THR A O 1
ATOM 1522 N N . PRO A 1 192 ? 18.203 -12.898 -10.375 1 49.69 192 PRO A N 1
ATOM 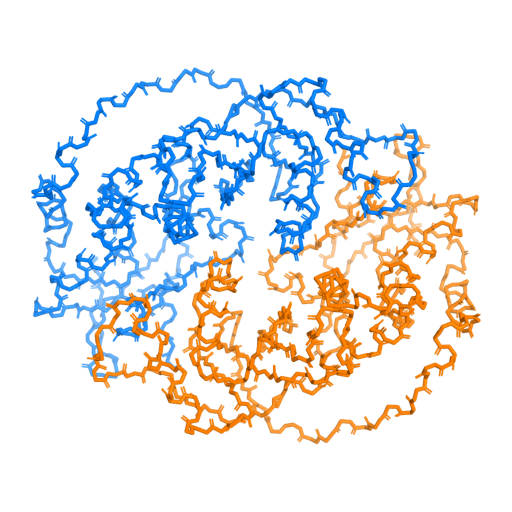1523 C CA . PRO A 1 192 ? 18.609 -11.617 -10.945 1 49.69 192 PRO A CA 1
ATOM 1524 C C . PRO A 1 192 ? 19.016 -10.602 -9.875 1 49.69 192 PRO A C 1
ATOM 1526 O O . PRO A 1 192 ? 19.359 -9.461 -10.203 1 49.69 192 PRO A O 1
ATOM 1529 N N . TYR A 1 193 ? 18.781 -10.906 -8.648 1 51.22 193 TYR A N 1
ATOM 1530 C CA . TYR A 1 193 ? 19.047 -9.719 -7.84 1 51.22 193 TYR A CA 1
ATOM 1531 C C . TYR A 1 193 ? 20.531 -9.406 -7.793 1 51.22 193 TYR A C 1
ATOM 1533 O O . TYR A 1 193 ? 21.344 -10.227 -7.336 1 51.22 193 TYR A O 1
ATOM 1541 N N . HIS A 1 194 ? 21.016 -8.695 -8.812 1 48.78 194 HIS A N 1
ATOM 1542 C CA . HIS A 1 194 ? 22.391 -8.234 -8.703 1 48.78 194 HIS A CA 1
ATOM 1543 C C . HIS A 1 194 ? 22.5 -7.059 -7.738 1 48.78 194 HIS A C 1
ATOM 1545 O O . HIS A 1 194 ? 21.781 -6.059 -7.883 1 48.78 194 HIS A O 1
ATOM 1551 N N . PRO A 1 195 ? 23.078 -7.398 -6.617 1 44.5 195 PRO A N 1
ATOM 1552 C CA . PRO A 1 195 ? 23.328 -6.336 -5.641 1 44.5 195 PRO A CA 1
ATOM 1553 C C . PRO A 1 195 ? 24.047 -5.137 -6.246 1 44.5 195 PRO A C 1
ATOM 1555 O O . PRO A 1 195 ? 25.031 -5.309 -6.984 1 44.5 195 PRO A O 1
ATOM 1558 N N . GLN A 1 196 ? 23.453 -4.32 -6.883 1 45.69 196 GLN A N 1
ATOM 1559 C CA . GLN A 1 196 ? 24.266 -3.148 -7.199 1 45.69 196 GLN A CA 1
ATOM 1560 C C . GLN A 1 196 ? 24.297 -2.166 -6.031 1 45.69 196 GLN A C 1
ATOM 1562 O O . GLN A 1 196 ? 23.281 -1.944 -5.375 1 45.69 196 GLN A O 1
ATOM 1567 N N . GLY A 1 197 ? 25.344 -2.016 -5.348 1 40.06 197 GLY A N 1
ATOM 1568 C CA . GLY A 1 197 ? 25.766 -1.312 -4.148 1 40.06 197 GLY A CA 1
ATOM 1569 C C . GLY A 1 197 ? 25.344 0.143 -4.129 1 40.06 197 GLY A C 1
ATOM 1570 O O . GLY A 1 197 ? 25.328 0.782 -3.074 1 40.06 197 GLY A O 1
ATOM 1571 N N . ASP A 1 198 ? 24.766 0.896 -4.797 1 43.41 198 ASP A N 1
ATOM 1572 C CA . ASP A 1 198 ? 25.031 2.256 -4.344 1 43.41 198 ASP A CA 1
ATOM 1573 C C . ASP A 1 198 ? 24.031 2.693 -3.281 1 43.41 198 ASP A C 1
ATOM 1575 O O . ASP A 1 198 ? 22.828 2.539 -3.459 1 43.41 198 ASP A O 1
ATOM 1579 N N . PRO A 1 199 ? 24.422 3.209 -2.121 1 47.38 199 PRO A N 1
ATOM 1580 C CA . PRO A 1 199 ? 23.734 3.512 -0.861 1 47.38 199 PRO A CA 1
ATOM 1581 C C . PRO A 1 199 ? 22.734 4.652 -0.996 1 47.38 199 PRO A C 1
ATOM 1583 O O . PRO A 1 199 ? 23.016 5.66 -1.646 1 47.38 199 PRO A O 1
ATOM 1586 N N . GLN A 1 200 ? 21.812 4.91 -1.596 1 49.19 200 GLN A N 1
ATOM 1587 C CA . GLN A 1 200 ? 21.188 6.219 -1.427 1 49.19 200 GLN A CA 1
ATOM 1588 C C . GLN A 1 200 ? 20.156 6.199 -0.297 1 49.19 200 GLN A C 1
ATOM 1590 O O . GLN A 1 200 ? 19 6.566 -0.498 1 49.19 200 GLN A O 1
ATOM 1595 N N . PRO A 1 201 ? 19.812 5.547 0.837 1 54.22 201 PRO A N 1
ATOM 1596 C CA . PRO A 1 201 ? 18.734 5.734 1.812 1 54.22 201 PRO A CA 1
ATOM 1597 C C . PRO A 1 201 ? 18.969 6.934 2.727 1 54.22 201 PRO A C 1
ATOM 1599 O O . PRO A 1 201 ? 18.094 7.273 3.535 1 54.22 201 PRO A O 1
ATOM 1602 N N . GLU A 1 202 ? 20.094 7.668 2.797 1 53.44 202 GLU A N 1
ATOM 1603 C CA . GLU A 1 202 ? 20.5 8.594 3.848 1 53.44 202 GLU A CA 1
ATOM 1604 C C . GLU A 1 202 ? 19.516 9.758 3.977 1 53.44 202 GLU A C 1
ATOM 1606 O O . GLU A 1 202 ? 19.141 10.125 5.086 1 53.44 202 GLU A O 1
ATOM 1611 N N . ARG A 1 203 ? 18.781 10.172 2.955 1 68.06 203 ARG A N 1
ATOM 1612 C CA . ARG A 1 203 ? 17.984 11.391 3.117 1 68.06 203 ARG A CA 1
ATOM 1613 C C . ARG A 1 203 ? 16.672 11.086 3.822 1 68.06 203 ARG A C 1
ATOM 1615 O O . ARG A 1 203 ? 16.266 11.82 4.73 1 68.06 203 ARG A O 1
ATOM 1622 N N . PHE A 1 204 ? 16.109 9.906 3.738 1 87.5 204 PHE A N 1
ATOM 1623 C CA . PHE A 1 204 ? 14.812 9.68 4.379 1 87.5 204 PHE A CA 1
ATOM 1624 C C . PHE A 1 204 ? 14.992 9.367 5.859 1 87.5 204 PHE A C 1
ATOM 1626 O O . PHE A 1 204 ? 14.195 9.805 6.691 1 87.5 204 PHE A O 1
ATOM 1633 N N . ASN A 1 205 ? 16.062 8.688 6.164 1 88.44 205 ASN A N 1
ATOM 1634 C CA . ASN A 1 205 ? 16.297 8.352 7.562 1 88.44 205 ASN A CA 1
ATOM 1635 C C . ASN A 1 205 ? 16.469 9.609 8.414 1 88.44 205 ASN A C 1
ATOM 1637 O O . ASN A 1 205 ? 15.938 9.68 9.531 1 88.44 205 ASN A O 1
ATOM 1641 N N . ARG A 1 206 ? 17.172 10.508 7.895 1 87.62 206 ARG A N 1
ATOM 1642 C CA . ARG A 1 206 ? 17.359 11.766 8.609 1 87.62 206 ARG A CA 1
ATOM 1643 C C . ARG A 1 206 ? 16.031 12.492 8.789 1 87.62 206 ARG A C 1
ATOM 1645 O O . ARG A 1 206 ? 15.734 13.008 9.867 1 87.62 206 ARG A O 1
ATOM 1652 N N . THR A 1 207 ? 15.336 12.523 7.734 1 89 207 THR A N 1
ATOM 1653 C CA . THR A 1 207 ? 14.016 13.148 7.773 1 89 207 THR A CA 1
ATOM 1654 C C . THR A 1 207 ? 13.125 12.461 8.805 1 89 207 THR A C 1
ATOM 1656 O O . THR A 1 207 ? 12.492 13.133 9.625 1 89 207 THR A O 1
ATOM 1659 N N . LEU A 1 208 ? 13.102 11.148 8.789 1 92.44 208 LEU A N 1
ATOM 1660 C CA . LEU A 1 208 ? 12.266 10.398 9.727 1 92.44 208 LEU A CA 1
ATOM 1661 C C . LEU A 1 208 ? 12.703 10.656 11.164 1 92.44 208 LEU A C 1
ATOM 1663 O O . LEU A 1 208 ? 11.867 10.844 12.055 1 92.44 208 LEU A O 1
ATOM 1667 N N . LEU A 1 209 ? 13.977 10.703 11.352 1 91.06 209 LEU A N 1
ATOM 1668 C CA . LEU A 1 209 ? 14.492 10.977 12.688 1 91.06 209 LEU A CA 1
ATOM 1669 C C . LEU A 1 209 ? 14.07 12.359 13.164 1 91.06 209 LEU A C 1
ATOM 1671 O O . LEU A 1 209 ? 13.672 12.531 14.32 1 91.06 209 LEU A O 1
ATOM 1675 N N . SER A 1 210 ? 14.203 13.281 12.281 1 89 210 SER A N 1
ATOM 1676 C CA . SER A 1 210 ? 13.773 14.641 12.609 1 89 210 SER A CA 1
ATOM 1677 C C . SER A 1 210 ? 12.289 14.688 12.961 1 89 210 SER A C 1
ATOM 1679 O O . SER A 1 210 ? 11.898 15.312 13.945 1 89 210 SER A O 1
ATOM 1681 N N . MET A 1 211 ? 11.484 14.023 12.203 1 91.31 211 MET A N 1
ATOM 1682 C CA . MET A 1 211 ? 10.047 13.984 12.461 1 91.31 211 MET A CA 1
ATOM 1683 C C . MET A 1 211 ? 9.75 13.32 13.797 1 91.31 211 MET A C 1
ATOM 1685 O O . MET A 1 211 ? 8.898 13.797 14.555 1 91.31 211 MET A O 1
ATOM 1689 N N . LEU A 1 212 ? 10.438 12.266 14.062 1 92.12 212 LEU A N 1
ATOM 1690 C CA . LEU A 1 212 ? 10.266 11.578 15.336 1 92.12 212 LEU A CA 1
ATOM 1691 C C . LEU A 1 212 ? 10.633 12.492 16.5 1 92.12 212 LEU A C 1
ATOM 1693 O O . LEU A 1 212 ? 10.016 12.43 17.562 1 92.12 212 LEU A O 1
ATOM 1697 N N . GLY A 1 213 ? 11.609 13.32 16.266 1 90.38 213 GLY A N 1
ATOM 1698 C CA . GLY A 1 213 ? 12.062 14.258 17.281 1 90.38 213 GLY A CA 1
ATOM 1699 C C . GLY A 1 213 ? 11.031 15.32 17.609 1 90.38 213 GLY A C 1
ATOM 1700 O O . GLY A 1 213 ? 11.117 15.961 18.672 1 90.38 213 GLY A O 1
ATOM 1701 N N . THR A 1 214 ? 10.109 15.523 16.75 1 89.62 214 THR A N 1
ATOM 1702 C CA . THR A 1 214 ? 9.117 16.578 16.953 1 89.62 214 THR A CA 1
ATOM 1703 C C . THR A 1 214 ? 7.91 16.047 17.719 1 89.62 214 THR A C 1
ATOM 1705 O O . THR A 1 214 ? 7.004 16.812 18.062 1 89.62 214 THR A O 1
ATOM 1708 N N . LEU A 1 215 ? 7.848 14.797 17.969 1 89.62 215 LEU A N 1
ATOM 1709 C CA . LEU A 1 215 ? 6.742 14.219 18.734 1 89.62 215 LEU A CA 1
ATOM 1710 C C . LEU A 1 215 ? 6.707 14.789 20.141 1 89.62 215 LEU A C 1
ATOM 1712 O O . LEU A 1 215 ? 7.754 15.055 20.734 1 89.62 215 LEU A O 1
ATOM 1716 N N . SER A 1 216 ? 5.488 14.977 20.641 1 87.81 216 SER A N 1
ATOM 1717 C CA . SER A 1 216 ? 5.355 15.375 22.047 1 87.81 216 SER A CA 1
ATOM 1718 C C . SER A 1 216 ? 5.984 14.344 22.969 1 87.81 216 SER A C 1
ATOM 1720 O O . SER A 1 216 ? 6.203 13.195 22.578 1 87.81 216 SER A O 1
ATOM 1722 N N . GLN A 1 217 ? 6.18 14.781 24.172 1 88.06 217 GLN A N 1
ATOM 1723 C CA . GLN A 1 217 ? 6.801 13.898 25.156 1 88.06 217 GLN A CA 1
ATOM 1724 C C . GLN A 1 217 ? 5.965 12.633 25.359 1 88.06 217 GLN A C 1
ATOM 1726 O O . GLN A 1 217 ? 6.508 11.531 25.453 1 88.06 217 GLN A O 1
ATOM 1731 N N . GLU A 1 218 ? 4.723 12.836 25.422 1 89.69 218 GLU A N 1
ATOM 1732 C CA . GLU A 1 218 ? 3.83 11.703 25.625 1 89.69 218 GLU A CA 1
ATOM 1733 C C . GLU A 1 218 ? 3.887 10.734 24.453 1 89.69 218 GLU A C 1
ATOM 1735 O O . GLU A 1 218 ? 3.967 9.516 24.641 1 89.69 218 GLU A O 1
ATOM 1740 N N . LYS A 1 219 ? 3.912 11.195 23.266 1 90.38 219 LYS A N 1
ATOM 1741 C CA . LYS A 1 219 ? 3.92 10.375 22.062 1 90.38 219 LYS A CA 1
ATOM 1742 C C . LYS A 1 219 ? 5.293 9.742 21.828 1 90.38 219 LYS A C 1
ATOM 1744 O O . LYS A 1 219 ? 5.398 8.664 21.25 1 90.38 219 LYS A O 1
ATOM 1749 N N . ARG A 1 220 ? 6.285 10.406 22.328 1 91.38 220 ARG A N 1
ATOM 1750 C CA . ARG A 1 220 ? 7.648 9.922 22.141 1 91.38 220 ARG A CA 1
ATOM 1751 C C . ARG A 1 220 ? 7.863 8.594 22.859 1 91.38 220 ARG A C 1
ATOM 1753 O O . ARG A 1 220 ? 8.648 7.758 22.406 1 91.38 220 ARG A O 1
ATOM 1760 N N . LYS A 1 221 ? 7.18 8.414 23.922 1 94.06 221 LYS A N 1
ATOM 1761 C CA . LYS A 1 221 ? 7.281 7.164 24.672 1 94.06 221 LYS A CA 1
ATOM 1762 C C . LYS A 1 221 ? 6.762 5.988 23.859 1 94.06 221 LYS A C 1
ATOM 1764 O O . LYS A 1 221 ? 7.094 4.836 24.141 1 94.06 221 LYS A O 1
ATOM 1769 N N . GLN A 1 222 ? 5.934 6.293 22.891 1 95.12 222 GLN A N 1
ATOM 1770 C CA . GLN A 1 222 ? 5.371 5.281 22 1 95.12 222 GLN A CA 1
ATOM 1771 C C . GLN A 1 222 ? 5.637 5.617 20.547 1 95.12 222 GLN A C 1
ATOM 1773 O O . GLN A 1 222 ? 4.762 5.445 19.688 1 95.12 222 GLN A O 1
ATOM 1778 N N . TRP A 1 223 ? 6.844 6.066 20.312 1 94.88 223 TRP A N 1
ATOM 1779 C CA . TRP A 1 223 ? 7.176 6.617 19.016 1 94.88 223 TRP A CA 1
ATOM 1780 C C . TRP A 1 223 ? 6.961 5.578 17.906 1 94.88 223 TRP A C 1
ATOM 1782 O O . TRP A 1 223 ? 6.617 5.93 16.781 1 94.88 223 TRP A O 1
ATOM 1792 N N . SER A 1 224 ? 7.137 4.305 18.188 1 95.12 224 SER A N 1
ATOM 1793 C CA . SER A 1 224 ? 7.031 3.256 17.172 1 95.12 224 SER A CA 1
ATOM 1794 C C . SER A 1 224 ? 5.621 3.189 16.594 1 95.12 224 SER A C 1
ATOM 1796 O O . SER A 1 224 ? 5.441 2.822 15.438 1 95.12 224 SER A O 1
ATOM 1798 N N . GLN A 1 225 ? 4.637 3.611 17.328 1 91.81 225 GLN A N 1
ATOM 1799 C CA . GLN A 1 225 ? 3.242 3.564 16.906 1 91.81 225 GLN A CA 1
ATOM 1800 C C . GLN A 1 225 ? 2.918 4.723 15.961 1 91.81 225 GLN A C 1
ATOM 1802 O O . GLN A 1 225 ? 1.887 4.715 15.289 1 91.81 225 GLN A O 1
ATOM 1807 N N . HIS A 1 226 ? 3.762 5.668 15.883 1 91.81 226 HIS A N 1
ATOM 1808 C CA . HIS A 1 226 ? 3.48 6.867 15.094 1 91.81 226 HIS A CA 1
ATOM 1809 C C . HIS A 1 226 ? 4.238 6.848 13.773 1 91.81 226 HIS A C 1
ATOM 1811 O O . HIS A 1 226 ? 4.02 7.707 12.914 1 91.81 226 HIS A O 1
ATOM 1817 N N . ILE A 1 227 ? 5.027 5.816 13.547 1 94.12 227 ILE A N 1
ATOM 1818 C CA . ILE A 1 227 ? 5.895 5.727 12.375 1 94.12 227 ILE A CA 1
ATOM 1819 C C . ILE A 1 227 ? 5.051 5.734 11.102 1 94.12 227 ILE A C 1
ATOM 1821 O O . ILE A 1 227 ? 5.305 6.516 10.188 1 94.12 227 ILE A O 1
ATOM 1825 N N . PRO A 1 228 ? 3.98 4.953 11.039 1 92.56 228 PRO A N 1
ATOM 1826 C CA . PRO A 1 228 ? 3.225 4.898 9.781 1 92.56 228 PRO A CA 1
ATOM 1827 C C . PRO A 1 228 ? 2.662 6.262 9.375 1 92.56 228 PRO A C 1
ATOM 1829 O O . PRO A 1 228 ? 2.68 6.609 8.195 1 92.56 228 PRO A O 1
ATOM 1832 N N . TYR A 1 229 ? 2.268 7.004 10.297 1 89.62 229 TYR A N 1
ATOM 1833 C CA . TYR A 1 229 ? 1.699 8.32 10.023 1 89.62 229 TYR A CA 1
ATOM 1834 C C . TYR A 1 229 ? 2.773 9.289 9.547 1 89.62 229 TYR A C 1
ATOM 1836 O O . TYR A 1 229 ? 2.555 10.047 8.602 1 89.62 229 TYR A O 1
ATOM 1844 N N . LEU A 1 230 ? 3.869 9.258 10.211 1 92.88 230 LEU A N 1
ATOM 1845 C CA . LEU A 1 230 ? 4.969 10.141 9.836 1 92.88 230 LEU A CA 1
ATOM 1846 C C . LEU A 1 230 ? 5.477 9.812 8.438 1 92.88 230 LEU A C 1
ATOM 1848 O O . LEU A 1 230 ? 5.77 10.719 7.652 1 92.88 230 LEU A O 1
ATOM 1852 N N . VAL A 1 231 ? 5.516 8.578 8.156 1 95.06 231 VAL A N 1
ATOM 1853 C CA . VAL A 1 231 ? 5.988 8.156 6.84 1 95.06 231 VAL A CA 1
ATOM 1854 C C . VAL A 1 231 ? 4.988 8.594 5.77 1 95.06 231 VAL A C 1
ATOM 1856 O O . VAL A 1 231 ? 5.383 9.031 4.688 1 95.06 231 VAL A O 1
ATOM 1859 N N . HIS A 1 232 ? 3.732 8.453 6.074 1 93 232 HIS A N 1
ATOM 1860 C CA . HIS A 1 232 ? 2.717 8.898 5.129 1 93 232 HIS A CA 1
ATOM 1861 C C . HIS A 1 232 ? 2.828 10.398 4.875 1 93 232 HIS A C 1
ATOM 1863 O O . HIS A 1 232 ? 2.648 10.859 3.744 1 93 232 HIS A O 1
ATOM 1869 N N . ALA A 1 233 ? 3.086 11.125 5.898 1 91.06 233 ALA A N 1
ATOM 1870 C CA . ALA A 1 233 ? 3.303 12.562 5.75 1 91.06 233 ALA A CA 1
ATOM 1871 C C . ALA A 1 233 ? 4.461 12.844 4.797 1 91.06 233 ALA A C 1
ATOM 1873 O O . ALA A 1 233 ? 4.324 13.648 3.863 1 91.06 233 ALA A O 1
ATOM 1874 N N . TYR A 1 234 ? 5.52 12.188 5.012 1 93.06 234 TYR A N 1
ATOM 1875 C CA . TYR A 1 234 ? 6.668 12.312 4.125 1 93.06 234 TYR A CA 1
ATOM 1876 C C . TYR A 1 234 ? 6.285 11.984 2.688 1 93.06 234 TYR A C 1
ATOM 1878 O O . TYR A 1 234 ? 6.602 12.742 1.766 1 93.06 234 TYR A O 1
ATOM 1886 N N . ASN A 1 235 ? 5.602 10.883 2.484 1 95.31 235 ASN A N 1
ATOM 1887 C CA . ASN A 1 235 ? 5.25 10.414 1.148 1 95.31 235 ASN A CA 1
ATOM 1888 C C . ASN A 1 235 ? 4.32 11.391 0.435 1 95.31 235 ASN A C 1
ATOM 1890 O O . ASN A 1 235 ? 4.238 11.391 -0.795 1 95.31 235 ASN A O 1
ATOM 1894 N N . SER A 1 236 ? 3.611 12.148 1.232 1 92.5 236 SER A N 1
ATOM 1895 C CA . SER A 1 236 ? 2.574 13.008 0.668 1 92.5 236 SER A CA 1
ATOM 1896 C C . SER A 1 236 ? 3.113 14.398 0.356 1 92.5 236 SER A C 1
ATOM 1898 O O . SER A 1 236 ? 2.369 15.273 -0.09 1 92.5 236 SER A O 1
ATOM 1900 N N . THR A 1 237 ? 4.398 14.609 0.578 1 90.88 237 THR A N 1
ATOM 1901 C CA . THR A 1 237 ? 4.977 15.93 0.341 1 90.88 237 THR A CA 1
ATOM 1902 C C . THR A 1 237 ? 6.047 15.859 -0.747 1 90.88 237 THR A C 1
ATOM 1904 O O . THR A 1 237 ? 6.688 14.828 -0.931 1 90.88 237 THR A O 1
ATOM 1907 N N . LYS A 1 238 ? 6.227 16.953 -1.328 1 88.25 238 LYS A N 1
ATOM 1908 C CA . LYS A 1 238 ? 7.164 17.047 -2.443 1 88.25 238 LYS A CA 1
ATOM 1909 C C . LYS A 1 238 ? 8.594 16.766 -1.983 1 88.25 238 LYS A C 1
ATOM 1911 O O . LYS A 1 238 ? 9.016 17.234 -0.926 1 88.25 238 LYS A O 1
ATOM 1916 N N . CYS A 1 239 ? 9.18 15.891 -2.756 1 85.62 239 CYS A N 1
ATOM 1917 C CA . CYS A 1 239 ? 10.594 15.594 -2.549 1 85.62 239 CYS A CA 1
ATOM 1918 C C . CYS A 1 239 ? 11.469 16.469 -3.436 1 85.62 239 CYS A C 1
ATOM 1920 O O . CYS A 1 239 ? 11.188 16.641 -4.621 1 85.62 239 CYS A O 1
ATOM 1922 N N . ASP A 1 240 ? 12.516 16.984 -2.883 1 79.5 240 ASP A N 1
ATOM 1923 C CA . ASP A 1 240 ? 13.406 17.891 -3.611 1 79.5 240 ASP A CA 1
ATOM 1924 C C . ASP A 1 240 ? 14.109 17.156 -4.75 1 79.5 240 ASP A C 1
ATOM 1926 O O . ASP A 1 240 ? 14.352 17.75 -5.812 1 79.5 240 ASP A O 1
ATOM 1930 N N . ALA A 1 241 ? 14.398 15.961 -4.523 1 78.5 241 ALA A N 1
ATOM 1931 C CA . ALA A 1 241 ? 15.172 15.18 -5.484 1 78.5 241 ALA A CA 1
ATOM 1932 C C . ALA A 1 241 ? 14.383 14.953 -6.766 1 78.5 241 ALA A C 1
ATOM 1934 O O . ALA A 1 241 ? 14.953 14.953 -7.863 1 78.5 241 ALA A O 1
ATOM 1935 N N . THR A 1 242 ? 13.062 14.859 -6.707 1 85.94 242 THR A N 1
ATOM 1936 C CA . THR A 1 242 ? 12.266 14.469 -7.867 1 85.94 242 THR A CA 1
ATOM 1937 C C . THR A 1 242 ? 11.352 15.609 -8.305 1 85.94 242 THR A C 1
ATOM 1939 O O . THR A 1 242 ? 10.852 15.609 -9.43 1 85.94 242 THR A O 1
ATOM 1942 N N . GLY A 1 243 ? 11.109 16.5 -7.387 1 87.69 243 GLY A N 1
ATOM 1943 C CA . GLY A 1 243 ? 10.164 17.562 -7.652 1 87.69 243 GLY A CA 1
ATOM 1944 C C . GLY A 1 243 ? 8.719 17.141 -7.496 1 87.69 243 GLY A C 1
ATOM 1945 O O . GLY A 1 243 ? 7.801 17.922 -7.77 1 87.69 243 GLY A O 1
ATOM 1946 N N . PHE A 1 244 ? 8.461 15.93 -7.113 1 90.94 244 PHE A N 1
ATOM 1947 C CA . PHE A 1 244 ? 7.137 15.367 -6.898 1 90.94 244 PHE A CA 1
ATOM 1948 C C . PHE A 1 244 ? 7.055 14.672 -5.547 1 90.94 244 PHE A C 1
ATOM 1950 O O . PHE A 1 244 ? 8.078 14.32 -4.961 1 90.94 244 PHE A O 1
ATOM 1957 N N . SER A 1 245 ? 5.82 14.594 -5.062 1 92.75 245 SER A N 1
ATOM 1958 C CA . SER A 1 245 ? 5.688 13.75 -3.877 1 92.75 245 SER A CA 1
ATOM 1959 C C . SER A 1 245 ? 5.938 12.281 -4.207 1 92.75 245 SER A C 1
ATOM 1961 O O . SER A 1 245 ? 5.551 11.812 -5.277 1 92.75 245 SER A O 1
ATOM 1963 N N . PRO A 1 246 ? 6.586 11.594 -3.324 1 95.25 246 PRO A N 1
ATOM 1964 C CA . PRO A 1 246 ? 6.75 10.148 -3.539 1 95.25 246 PRO A CA 1
ATOM 1965 C C . PRO A 1 246 ? 5.426 9.438 -3.801 1 95.25 246 PRO A C 1
ATOM 1967 O O . PRO A 1 246 ? 5.359 8.547 -4.648 1 95.25 246 PRO A O 1
ATOM 1970 N N . TYR A 1 247 ? 4.402 9.828 -3.156 1 95.44 247 TYR A N 1
ATOM 1971 C CA . TYR A 1 247 ? 3.08 9.242 -3.352 1 95.44 247 TYR A CA 1
ATOM 1972 C C . TYR A 1 247 ? 2.615 9.414 -4.793 1 95.44 247 TYR A C 1
ATOM 1974 O O . TYR A 1 247 ? 2.141 8.461 -5.418 1 95.44 247 TYR A O 1
ATOM 1982 N N . PHE A 1 248 ? 2.74 10.547 -5.359 1 94.12 248 PHE A N 1
ATOM 1983 C CA . PHE A 1 248 ? 2.33 10.82 -6.73 1 94.12 248 PHE A CA 1
ATOM 1984 C C . PHE A 1 248 ? 3.084 9.93 -7.707 1 94.12 248 PHE A C 1
ATOM 1986 O O . PHE A 1 248 ? 2.484 9.352 -8.617 1 94.12 248 PHE A O 1
ATOM 1993 N N . LEU A 1 249 ? 4.289 9.852 -7.469 1 95.06 249 LEU A N 1
ATOM 1994 C CA . LEU A 1 249 ? 5.105 9.07 -8.391 1 95.06 249 LEU A CA 1
ATOM 1995 C C . LEU A 1 249 ? 4.789 7.582 -8.273 1 95.06 249 LEU A C 1
ATOM 1997 O O . LEU A 1 249 ? 4.891 6.844 -9.258 1 95.06 249 LEU A O 1
ATOM 2001 N N . MET A 1 250 ? 4.367 7.129 -7.102 1 96.31 250 MET A N 1
ATOM 2002 C CA . MET A 1 250 ? 4.074 5.719 -6.867 1 96.31 250 MET A CA 1
ATOM 2003 C C . MET A 1 250 ? 2.676 5.363 -7.359 1 96.31 250 MET A C 1
ATOM 2005 O O . MET A 1 250 ? 2.463 4.277 -7.902 1 96.31 250 MET A O 1
ATOM 2009 N N . PHE A 1 251 ? 1.727 6.293 -7.23 1 95.44 251 PHE A N 1
ATOM 2010 C CA . PHE A 1 251 ? 0.328 5.934 -7.434 1 95.44 251 PHE A CA 1
ATOM 2011 C C . PHE A 1 251 ? -0.26 6.695 -8.617 1 95.44 251 PHE A C 1
ATOM 2013 O O . PHE A 1 251 ? -1.358 6.379 -9.078 1 95.44 251 PHE A O 1
ATOM 2020 N N . GLY A 1 252 ? 0.408 7.703 -9.109 1 92.12 252 GLY A N 1
ATOM 2021 C CA . GLY A 1 252 ? -0.079 8.484 -10.234 1 92.12 252 GLY A CA 1
ATOM 2022 C C . GLY A 1 252 ? -1.104 9.531 -9.836 1 92.12 252 GLY A C 1
ATOM 2023 O O . GLY A 1 252 ? -1.826 10.055 -10.68 1 92.12 252 GLY A O 1
ATOM 2024 N N . ARG A 1 253 ? -1.188 9.719 -8.516 1 90.62 253 ARG A N 1
ATOM 2025 C CA . ARG A 1 253 ? -2.109 10.695 -7.941 1 90.62 253 ARG A CA 1
ATOM 2026 C C . ARG A 1 253 ? -1.613 11.188 -6.586 1 90.62 253 ARG A C 1
ATOM 2028 O O . ARG A 1 253 ? -0.732 10.57 -5.98 1 90.62 253 ARG A O 1
ATOM 2035 N N . GLU A 1 254 ? -2.221 12.328 -6.16 1 90.44 254 GLU A N 1
ATOM 2036 C CA . GLU A 1 254 ? -1.865 12.828 -4.832 1 90.44 254 GLU A CA 1
ATOM 2037 C C . GLU A 1 254 ? -2.777 12.242 -3.762 1 90.44 254 GLU A C 1
ATOM 2039 O O . GLU A 1 254 ? -3.955 11.977 -4.016 1 90.44 254 GLU A O 1
ATOM 2044 N N . ALA A 1 255 ? -2.229 12.109 -2.594 1 89.62 255 ALA A N 1
ATOM 2045 C CA . ALA A 1 255 ? -2.979 11.531 -1.483 1 89.62 255 ALA A CA 1
ATOM 2046 C C . ALA A 1 255 ? -3.953 12.539 -0.888 1 89.62 255 ALA A C 1
ATOM 2048 O O . ALA A 1 255 ? -3.617 13.719 -0.735 1 89.62 255 ALA A O 1
ATOM 2049 N N . ARG A 1 256 ? -5.109 12.07 -0.571 1 88.94 256 ARG A N 1
ATOM 2050 C CA . ARG A 1 256 ? -6.035 12.859 0.236 1 88.94 256 ARG A CA 1
ATOM 2051 C C . ARG A 1 256 ? -5.621 12.852 1.704 1 88.94 256 ARG A C 1
ATOM 2053 O O . ARG A 1 256 ? -5.23 11.812 2.24 1 88.94 256 ARG A O 1
ATOM 2060 N N . LEU A 1 257 ? -5.688 13.977 2.285 1 86.81 257 LEU A N 1
ATOM 2061 C CA . LEU A 1 257 ? -5.289 14.164 3.676 1 86.81 257 LEU A CA 1
ATOM 2062 C C . LEU A 1 257 ? -6.477 14.578 4.531 1 86.81 257 LEU A C 1
ATOM 2064 O O . LEU A 1 257 ? -7.527 14.945 4.008 1 86.81 257 LEU A O 1
ATOM 2068 N N . PRO A 1 258 ? -6.316 14.492 5.859 1 80.38 258 PRO A N 1
ATOM 2069 C CA . PRO A 1 258 ? -7.418 14.836 6.762 1 80.38 258 PRO A CA 1
ATOM 2070 C C . PRO A 1 258 ? -7.996 16.219 6.488 1 80.38 258 PRO A C 1
ATOM 2072 O O . PRO A 1 258 ? -9.211 16.422 6.555 1 80.38 258 PRO A O 1
ATOM 2075 N N . VAL A 1 259 ? -7.211 17.172 6.117 1 79.94 259 VAL A N 1
ATOM 2076 C CA . VAL A 1 259 ? -7.664 18.531 5.852 1 79.94 259 VAL A CA 1
ATOM 2077 C C . VAL A 1 259 ? -8.617 18.547 4.656 1 79.94 259 VAL A C 1
ATOM 2079 O O . VAL A 1 259 ? -9.539 19.359 4.598 1 79.94 259 VAL A O 1
ATOM 2082 N N . ASP A 1 260 ? -8.398 17.688 3.744 1 82.19 260 ASP A N 1
ATOM 2083 C CA . ASP A 1 260 ? -9.25 17.609 2.564 1 82.19 260 ASP A CA 1
ATOM 2084 C C . ASP A 1 260 ? -10.664 17.172 2.943 1 82.19 260 ASP A C 1
ATOM 2086 O O . ASP A 1 260 ? -11.641 17.609 2.322 1 82.19 260 ASP A O 1
ATOM 2090 N N . LEU A 1 261 ? -10.719 16.359 3.898 1 74.88 261 LEU A N 1
ATOM 2091 C CA . LEU A 1 261 ? -12.023 15.898 4.375 1 74.88 261 LEU A CA 1
ATOM 2092 C C . LEU A 1 261 ? -12.766 17.016 5.09 1 74.88 261 LEU A C 1
ATOM 2094 O O . LEU A 1 261 ? -13.984 17.141 4.957 1 74.88 261 LEU A O 1
ATOM 2098 N N . CYS A 1 262 ? -12.055 17.828 5.758 1 74 262 CYS A N 1
ATOM 2099 C CA . CYS A 1 262 ? -12.633 18.891 6.566 1 74 262 CYS A CA 1
ATOM 2100 C C . CYS A 1 262 ? -13.133 20.031 5.688 1 74 262 CYS A C 1
ATOM 2102 O O . CYS A 1 262 ? -14.164 20.641 5.973 1 74 262 CYS A O 1
ATOM 2104 N N . PHE A 1 263 ? -12.461 20.25 4.602 1 75.12 263 PHE A N 1
ATOM 2105 C CA . PHE A 1 263 ? -12.766 21.453 3.848 1 75.12 263 PHE A CA 1
ATOM 2106 C C . PHE A 1 263 ? -13.258 21.109 2.447 1 75.12 263 PHE A C 1
ATOM 2108 O O . PHE A 1 263 ? -13.602 22 1.669 1 75.12 263 PHE A O 1
ATOM 2115 N N . GLY A 1 264 ? -13.312 19.797 2.215 1 74.94 264 GLY A N 1
ATOM 2116 C CA . GLY A 1 264 ? -13.781 19.375 0.909 1 74.94 264 GLY A CA 1
ATOM 2117 C C . GLY A 1 264 ? -12.82 19.703 -0.213 1 74.94 264 GLY A C 1
ATOM 2118 O O . GLY A 1 264 ? -13.242 20.016 -1.331 1 74.94 264 GLY A O 1
ATOM 2119 N N . THR A 1 265 ? -11.578 19.797 0.11 1 77.44 265 THR A N 1
ATOM 2120 C CA . THR A 1 265 ? -10.555 20.078 -0.892 1 77.44 265 THR A CA 1
ATOM 2121 C C . THR A 1 265 ? -9.984 18.781 -1.472 1 77.44 265 THR A C 1
ATOM 2123 O O . THR A 1 265 ? -10.289 17.703 -0.985 1 77.44 265 THR A O 1
ATOM 2126 N N . SER A 1 266 ? -9.359 18.859 -2.654 1 76.38 266 SER A N 1
ATOM 2127 C CA . SER A 1 266 ? -8.641 17.75 -3.264 1 76.38 266 SER A CA 1
ATOM 2128 C C . SER A 1 266 ? -7.25 18.172 -3.721 1 76.38 266 SER A C 1
ATOM 2130 O O . SER A 1 266 ? -7.055 19.312 -4.156 1 76.38 266 SER A O 1
ATOM 2132 N N . PRO A 1 267 ? -6.332 17.234 -3.541 1 70.81 267 PRO A N 1
ATOM 2133 C CA . PRO A 1 267 ? -4.969 17.609 -3.92 1 70.81 267 PRO A CA 1
ATOM 2134 C C . PRO A 1 267 ? -4.816 17.844 -5.422 1 70.81 267 PRO A C 1
ATOM 2136 O O . PRO A 1 267 ? -3.887 18.531 -5.852 1 70.81 267 PRO A O 1
ATOM 2139 N N . ASP A 1 268 ? -5.66 17.141 -6.18 1 65.12 268 ASP A N 1
ATOM 2140 C CA . ASP A 1 268 ? -5.555 17.312 -7.625 1 65.12 268 ASP A CA 1
ATOM 2141 C C . ASP A 1 268 ? -6.43 18.453 -8.109 1 65.12 268 ASP A C 1
ATOM 2143 O O . ASP A 1 268 ? -6.496 18.734 -9.312 1 65.12 268 ASP A O 1
ATOM 2147 N N . GLY A 1 269 ? -6.84 19.281 -7.234 1 58.16 269 GLY A N 1
ATOM 2148 C CA . GLY A 1 269 ? -7.68 20.422 -7.578 1 58.16 269 GLY A CA 1
ATOM 2149 C C . GLY A 1 269 ? -9.023 20.016 -8.156 1 58.16 269 GLY A C 1
ATOM 2150 O O . GLY A 1 269 ? -9.773 20.875 -8.641 1 58.16 269 GLY A O 1
ATOM 2151 N N . SER A 1 270 ? -9.148 18.672 -8.352 1 54.31 270 SER A N 1
ATOM 2152 C CA . SER A 1 270 ? -10.43 18.234 -8.891 1 54.31 270 SER A CA 1
ATOM 2153 C C . SER A 1 270 ? -11.523 18.297 -7.836 1 54.31 270 SER A C 1
ATOM 2155 O O . SER A 1 270 ? -11.312 17.922 -6.684 1 54.31 270 SER A O 1
ATOM 2157 N N . ASN A 1 271 ? -12.086 19.375 -7.691 1 46.78 271 ASN A N 1
ATOM 2158 C CA . ASN A 1 271 ? -13.164 19.516 -6.719 1 46.78 271 ASN A CA 1
ATOM 2159 C C . ASN A 1 271 ? -14.164 18.375 -6.812 1 46.78 271 ASN A C 1
ATOM 2161 O O . ASN A 1 271 ? -14.477 17.906 -7.91 1 46.78 271 ASN A O 1
ATOM 2165 N N . VAL A 1 272 ? -14.273 17.5 -5.812 1 44.38 272 VAL A N 1
ATOM 2166 C CA . VAL A 1 272 ? -15.406 16.594 -5.762 1 44.38 272 VAL A CA 1
ATOM 2167 C C . VAL A 1 272 ? -16.703 17.359 -6.055 1 44.38 272 VAL A C 1
ATOM 2169 O O . VAL A 1 272 ? -17.125 18.203 -5.258 1 44.38 272 VAL A O 1
ATOM 2172 N N . GLY A 1 273 ? -16.891 18.047 -7.203 1 31.98 273 GLY A N 1
ATOM 2173 C CA . GLY A 1 273 ? -18.234 18.547 -7.48 1 31.98 273 GLY A CA 1
ATOM 2174 C C . GLY A 1 273 ? -19.25 17.438 -7.684 1 31.98 273 GLY A C 1
ATOM 2175 O O . GLY A 1 273 ? -18.891 16.312 -8.055 1 31.98 273 GLY A O 1
ATOM 2176 N N . MET B 1 1 ? 0.803 -12.672 -36.156 1 45.72 1 MET B N 1
ATOM 2177 C CA . MET B 1 1 ? 1.818 -13.695 -35.938 1 45.72 1 MET B CA 1
ATOM 2178 C C . MET B 1 1 ? 3.049 -13.102 -35.25 1 45.72 1 MET B C 1
ATOM 2180 O O . MET B 1 1 ? 3.617 -12.125 -35.75 1 45.72 1 MET B O 1
ATOM 2184 N N . GLY B 1 2 ? 3.154 -13.266 -34.062 1 59.5 2 GLY B N 1
ATOM 2185 C CA . GLY B 1 2 ? 4.219 -12.562 -33.344 1 59.5 2 GLY B CA 1
ATOM 2186 C C . GLY B 1 2 ? 5.605 -12.945 -33.844 1 59.5 2 GLY B C 1
ATOM 2187 O O . GLY B 1 2 ? 5.809 -14.055 -34.344 1 59.5 2 GLY B O 1
ATOM 2188 N N . LYS B 1 3 ? 6.504 -12.039 -34.219 1 72.12 3 LYS B N 1
ATOM 2189 C CA . LYS B 1 3 ? 7.895 -12.195 -34.625 1 72.12 3 LYS B CA 1
ATOM 2190 C C . LYS B 1 3 ? 8.75 -12.688 -33.469 1 72.12 3 LYS B C 1
ATOM 2192 O O . LYS B 1 3 ? 8.555 -12.273 -32.312 1 72.12 3 LYS B O 1
ATOM 2197 N N . LEU B 1 4 ? 9.359 -13.883 -33.656 1 75.38 4 LEU B N 1
ATOM 2198 C CA . LEU B 1 4 ? 10.281 -14.438 -32.688 1 75.38 4 LEU B CA 1
ATOM 2199 C C . LEU B 1 4 ? 11.633 -13.742 -32.75 1 75.38 4 LEU B C 1
ATOM 2201 O O . LEU B 1 4 ? 12.109 -13.406 -33.844 1 75.38 4 LEU B O 1
ATOM 2205 N N . ALA B 1 5 ? 12.109 -13.312 -31.625 1 74.25 5 ALA B N 1
ATOM 2206 C CA . ALA B 1 5 ? 13.406 -12.648 -31.562 1 74.25 5 ALA B CA 1
ATOM 2207 C C . ALA B 1 5 ? 14.258 -13.227 -30.422 1 74.25 5 ALA B C 1
ATOM 2209 O O . ALA B 1 5 ? 13.727 -13.703 -29.422 1 74.25 5 ALA B O 1
ATOM 2210 N N . MET B 1 6 ? 15.555 -13.32 -30.703 1 72.12 6 MET B N 1
ATOM 2211 C CA . MET B 1 6 ? 16.484 -13.781 -29.672 1 72.12 6 MET B CA 1
ATOM 2212 C C . MET B 1 6 ? 17.031 -12.609 -28.859 1 72.12 6 MET B C 1
ATOM 2214 O O . MET B 1 6 ? 17.453 -11.602 -29.422 1 72.12 6 MET B O 1
ATOM 2218 N N . LYS B 1 7 ? 16.875 -12.664 -27.531 1 67.44 7 LYS B N 1
ATOM 2219 C CA . LYS B 1 7 ? 17.453 -11.68 -26.625 1 67.44 7 LYS B CA 1
ATOM 2220 C C . LYS B 1 7 ? 18.172 -12.359 -25.469 1 67.44 7 LYS B C 1
ATOM 2222 O O . LYS B 1 7 ? 17.578 -13.125 -24.719 1 67.44 7 LYS B O 1
ATOM 2227 N N . ASP B 1 8 ? 19.406 -12.062 -25.328 1 64.38 8 ASP B N 1
ATOM 2228 C CA . ASP B 1 8 ? 20.25 -12.594 -24.25 1 64.38 8 ASP B CA 1
ATOM 2229 C C . ASP B 1 8 ? 20.172 -14.117 -24.203 1 64.38 8 ASP B C 1
ATOM 2231 O O . ASP B 1 8 ? 20.016 -14.695 -23.125 1 64.38 8 ASP B O 1
ATOM 2235 N N . GLY B 1 9 ? 20.062 -14.734 -25.328 1 66.44 9 GLY B N 1
ATOM 2236 C CA . GLY B 1 9 ? 20.094 -16.188 -25.469 1 66.44 9 GLY B CA 1
ATOM 2237 C C . GLY B 1 9 ? 18.734 -16.828 -25.25 1 66.44 9 GLY B C 1
ATOM 2238 O O . GLY B 1 9 ? 18.625 -18.062 -25.203 1 66.44 9 GLY B O 1
ATOM 2239 N N . LEU B 1 10 ? 17.828 -15.883 -25.109 1 73.5 10 LEU B N 1
ATOM 2240 C CA . LEU B 1 10 ? 16.484 -16.406 -24.891 1 73.5 10 LEU B CA 1
ATOM 2241 C C . LEU B 1 10 ? 15.555 -16 -26.031 1 73.5 10 LEU B C 1
ATOM 2243 O O . LEU B 1 10 ? 15.656 -14.891 -26.547 1 73.5 10 LEU B O 1
ATOM 2247 N N . LEU B 1 11 ? 14.727 -16.922 -26.453 1 77.25 11 LEU B N 1
ATOM 2248 C CA . LEU B 1 11 ? 13.758 -16.672 -27.516 1 77.25 11 LEU B CA 1
ATOM 2249 C C . LEU B 1 11 ? 12.555 -15.906 -26.984 1 77.25 11 LEU B C 1
ATOM 2251 O O . LEU B 1 11 ? 12.016 -16.25 -25.938 1 77.25 11 LEU B O 1
ATOM 2255 N N . HIS B 1 12 ? 12.273 -14.805 -27.672 1 81.94 12 HIS B N 1
ATOM 2256 C CA . HIS B 1 12 ? 11.125 -13.992 -27.297 1 81.94 12 HIS B CA 1
ATOM 2257 C C . HIS B 1 12 ? 10.141 -13.859 -28.453 1 81.94 12 HIS B C 1
ATOM 2259 O O . HIS B 1 12 ? 10.547 -13.859 -29.609 1 81.94 12 HIS B O 1
ATOM 2265 N N . ARG B 1 13 ? 8.922 -13.859 -28.125 1 81.31 13 ARG B N 1
ATOM 2266 C CA . ARG B 1 13 ? 7.875 -13.547 -29.094 1 81.31 13 ARG B CA 1
ATOM 2267 C C . ARG B 1 13 ? 7.465 -12.078 -29 1 81.31 13 ARG B C 1
ATOM 2269 O O . ARG B 1 13 ? 7.125 -11.594 -27.922 1 81.31 13 ARG B O 1
ATOM 2276 N N . LEU B 1 14 ? 7.57 -11.391 -30.016 1 80 14 LEU B N 1
ATOM 2277 C CA . LEU B 1 14 ? 7.203 -9.984 -30.047 1 80 14 LEU B CA 1
ATOM 2278 C C . LEU B 1 14 ? 5.797 -9.797 -30.594 1 80 14 LEU B C 1
ATOM 2280 O O . LEU B 1 14 ? 5.438 -10.406 -31.609 1 80 14 LEU B O 1
ATOM 2284 N N . SER B 1 15 ? 5.039 -9.156 -29.781 1 76.19 15 SER B N 1
ATOM 2285 C CA . SER B 1 15 ? 3.688 -8.859 -30.234 1 76.19 15 SER B CA 1
ATOM 2286 C C . SER B 1 15 ? 3.34 -7.391 -30 1 76.19 15 SER B C 1
ATOM 2288 O O . SER B 1 15 ? 3.98 -6.719 -29.188 1 76.19 15 SER B O 1
ATOM 2290 N N . LYS B 1 16 ? 2.566 -6.812 -30.828 1 69.81 16 LYS B N 1
ATOM 2291 C CA . LYS B 1 16 ? 2.15 -5.422 -30.672 1 69.81 16 LYS B CA 1
ATOM 2292 C C . LYS B 1 16 ? 0.768 -5.328 -30.047 1 69.81 16 LYS B C 1
ATOM 2294 O O . LYS B 1 16 ? -0.168 -6.008 -30.469 1 69.81 16 LYS B O 1
ATOM 2299 N N . LYS B 1 17 ? 0.78 -4.637 -28.969 1 66.12 17 LYS B N 1
ATOM 2300 C CA . LYS B 1 17 ? -0.51 -4.348 -28.344 1 66.12 17 LYS B CA 1
ATOM 2301 C C . LYS B 1 17 ? -1.329 -3.389 -29.203 1 66.12 17 LYS B C 1
ATOM 2303 O O . LYS B 1 17 ? -0.812 -2.811 -30.172 1 66.12 17 LYS B O 1
ATOM 2308 N N . GLN B 1 18 ? -2.619 -3.426 -28.844 1 61.62 18 GLN B N 1
ATOM 2309 C CA . GLN B 1 18 ? -3.486 -2.494 -29.562 1 61.62 18 GLN B CA 1
ATOM 2310 C C . GLN B 1 18 ? -2.969 -1.063 -29.438 1 61.62 18 GLN B C 1
ATOM 2312 O O . GLN B 1 18 ? -3.17 -0.252 -30.344 1 61.62 18 GLN B O 1
ATOM 2317 N N . SER B 1 19 ? -2.375 -0.78 -28.344 1 61.12 19 SER B N 1
ATOM 2318 C CA . SER B 1 19 ? -1.823 0.546 -28.094 1 61.12 19 SER B CA 1
ATOM 2319 C C . SER B 1 19 ? -0.599 0.812 -28.953 1 61.12 19 SER B C 1
ATOM 2321 O O . SER B 1 19 ? -0.131 1.949 -29.047 1 61.12 19 SER B O 1
ATOM 2323 N N . GLY B 1 20 ? -0.143 -0.147 -29.609 1 64.88 20 GLY B N 1
ATOM 2324 C CA . GLY B 1 20 ? 1.048 -0.01 -30.438 1 64.88 20 GLY B CA 1
ATOM 2325 C C . GLY B 1 20 ? 2.322 -0.403 -29.719 1 64.88 20 GLY B C 1
ATOM 2326 O O . GLY B 1 20 ? 3.385 -0.509 -30.328 1 64.88 20 GLY B O 1
ATOM 2327 N N . GLU B 1 21 ? 2.133 -0.585 -28.469 1 69.19 21 GLU B N 1
ATOM 2328 C CA . GLU B 1 21 ? 3.316 -0.938 -27.688 1 69.19 21 GLU B CA 1
ATOM 2329 C C . GLU B 1 21 ? 3.738 -2.381 -27.953 1 69.19 21 GLU B C 1
ATOM 2331 O O . GLU B 1 21 ? 2.891 -3.268 -28.078 1 69.19 21 GLU B O 1
ATOM 2336 N N . GLU B 1 22 ? 5.02 -2.553 -28.219 1 73.06 22 GLU B N 1
ATOM 2337 C CA . GLU B 1 22 ? 5.559 -3.893 -28.438 1 73.06 22 GLU B CA 1
ATOM 2338 C C . GLU B 1 22 ? 5.777 -4.621 -27.109 1 73.06 22 GLU B C 1
ATOM 2340 O O . GLU B 1 22 ? 6.316 -4.047 -26.156 1 73.06 22 GLU B O 1
ATOM 2345 N N . VAL B 1 23 ? 5.141 -5.738 -27.047 1 76 23 VAL B N 1
ATOM 2346 C CA . VAL B 1 23 ? 5.316 -6.559 -25.859 1 76 23 VAL B CA 1
ATOM 2347 C C . VAL B 1 23 ? 6.164 -7.785 -26.188 1 76 23 VAL B C 1
ATOM 2349 O O . VAL B 1 23 ? 6.008 -8.383 -27.25 1 76 23 VAL B O 1
ATOM 2352 N N . ALA B 1 24 ? 7.188 -8.023 -25.422 1 77.62 24 ALA B N 1
ATOM 2353 C CA . ALA B 1 24 ? 8.047 -9.188 -25.578 1 77.62 24 ALA B CA 1
ATOM 2354 C C . ALA B 1 24 ? 7.691 -10.273 -24.562 1 77.62 24 ALA B C 1
ATOM 2356 O O . ALA B 1 24 ? 7.57 -10 -23.359 1 77.62 24 ALA B O 1
ATOM 2357 N N . GLN B 1 25 ? 7.395 -11.461 -25.141 1 81.81 25 GLN B N 1
ATOM 2358 C CA . GLN B 1 25 ? 7.133 -12.625 -24.312 1 81.81 25 GLN B CA 1
ATOM 2359 C C . GLN B 1 25 ? 8.25 -13.656 -24.422 1 81.81 25 GLN B C 1
ATOM 2361 O O . GLN B 1 25 ? 8.711 -13.953 -25.531 1 81.81 25 GLN B O 1
ATOM 2366 N N . LEU B 1 26 ? 8.68 -14.156 -23.312 1 84.5 26 LEU B N 1
ATOM 2367 C CA . LEU B 1 26 ? 9.656 -15.234 -23.312 1 84.5 26 LEU B CA 1
ATOM 2368 C C . LEU B 1 26 ? 9.039 -16.531 -23.812 1 84.5 26 LEU B C 1
ATOM 2370 O O . LEU B 1 26 ? 7.961 -16.922 -23.359 1 84.5 26 LEU B O 1
ATOM 2374 N N . VAL B 1 27 ? 9.688 -17.094 -24.828 1 88.38 27 VAL B N 1
ATOM 2375 C CA . VAL B 1 27 ? 9.242 -18.406 -25.25 1 88.38 27 VAL B CA 1
ATOM 2376 C C . VAL B 1 27 ? 9.734 -19.469 -24.25 1 88.38 27 VAL B C 1
ATOM 2378 O O . VAL B 1 27 ? 10.945 -19.688 -24.141 1 88.38 27 VAL B O 1
ATOM 2381 N N . LEU B 1 28 ? 8.82 -20.109 -23.641 1 89.25 28 LEU B N 1
ATOM 2382 C CA . LEU B 1 28 ? 9.156 -20.969 -22.516 1 89.25 28 LEU B CA 1
ATOM 2383 C C . LEU B 1 28 ? 9.406 -22.391 -22.969 1 89.25 28 LEU B C 1
ATOM 2385 O O . LEU B 1 28 ? 8.531 -23.016 -23.578 1 89.25 28 LEU B O 1
ATOM 2389 N N . PRO B 1 29 ? 10.602 -22.859 -22.688 1 86.56 29 PRO B N 1
ATOM 2390 C CA . PRO B 1 29 ? 10.859 -24.266 -22.969 1 86.56 29 PRO B CA 1
ATOM 2391 C C . PRO B 1 29 ? 9.906 -25.203 -22.234 1 86.56 29 PRO B C 1
ATOM 2393 O O . PRO B 1 29 ? 9.422 -24.875 -21.141 1 86.56 29 PRO B O 1
ATOM 2396 N N . GLU B 1 30 ? 9.695 -26.359 -22.812 1 90.06 30 GLU B N 1
ATOM 2397 C CA . GLU B 1 30 ? 8.727 -27.312 -22.297 1 90.06 30 GLU B CA 1
ATOM 2398 C C . GLU B 1 30 ? 9.039 -27.703 -20.859 1 90.06 30 GLU B C 1
ATOM 2400 O O . GLU B 1 30 ? 8.133 -27.859 -20.031 1 90.06 30 GLU B O 1
ATOM 2405 N N . VAL B 1 31 ? 10.305 -27.828 -20.562 1 88.19 31 VAL B N 1
ATOM 2406 C CA . VAL B 1 31 ? 10.742 -28.344 -19.266 1 88.19 31 VAL B CA 1
ATOM 2407 C C . VAL B 1 31 ? 10.281 -27.406 -18.156 1 88.19 31 VAL B C 1
ATOM 2409 O O . VAL B 1 31 ? 10.172 -27.828 -16.984 1 88.19 31 VAL B O 1
ATOM 2412 N N . PHE B 1 32 ? 9.938 -26.141 -18.469 1 88.38 32 PHE B N 1
ATOM 2413 C CA . PHE B 1 32 ? 9.602 -25.172 -17.438 1 88.38 32 PHE B CA 1
ATOM 2414 C C . PHE B 1 32 ? 8.102 -24.922 -17.391 1 88.38 32 PHE B C 1
ATOM 2416 O O . PHE B 1 32 ? 7.605 -24.25 -16.484 1 88.38 32 PHE B O 1
ATOM 2423 N N . ARG B 1 33 ? 7.387 -25.422 -18.297 1 91.25 33 ARG B N 1
ATOM 2424 C CA . ARG B 1 33 ? 5.977 -25.078 -18.453 1 91.25 33 ARG B CA 1
ATOM 2425 C C . ARG B 1 33 ? 5.164 -25.547 -17.25 1 91.25 33 ARG B C 1
ATOM 2427 O O . ARG B 1 33 ? 4.312 -24.812 -16.75 1 91.25 33 ARG B O 1
ATOM 2434 N N . SER B 1 34 ? 5.449 -26.719 -16.781 1 90.62 34 SER B N 1
ATOM 2435 C CA . SER B 1 34 ? 4.746 -27.234 -15.602 1 90.62 34 SER B CA 1
ATOM 2436 C C . SER B 1 34 ? 5.016 -26.375 -14.375 1 90.62 34 SER B C 1
ATOM 2438 O O . SER B 1 34 ? 4.121 -26.141 -13.562 1 90.62 34 SER B O 1
ATOM 2440 N N . THR B 1 35 ? 6.18 -25.906 -14.258 1 86.12 35 THR B N 1
ATOM 2441 C CA . THR B 1 35 ? 6.57 -25.047 -13.141 1 86.12 35 THR B CA 1
ATOM 2442 C C . THR B 1 35 ? 5.797 -23.734 -13.172 1 86.12 35 THR B C 1
ATOM 2444 O O . THR B 1 35 ? 5.301 -23.266 -12.141 1 86.12 35 THR B O 1
ATOM 2447 N N . VAL B 1 36 ? 5.66 -23.188 -14.297 1 89.5 36 VAL B N 1
ATOM 2448 C CA . VAL B 1 36 ? 4.945 -21.922 -14.461 1 89.5 36 VAL B CA 1
ATOM 2449 C C . VAL B 1 36 ? 3.465 -22.125 -14.148 1 89.5 36 VAL B C 1
ATOM 2451 O O . VAL B 1 36 ? 2.857 -21.312 -13.453 1 89.5 36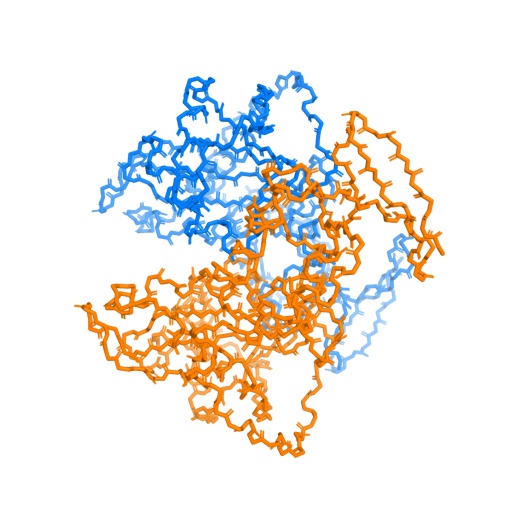 VAL B O 1
ATOM 2454 N N . LEU B 1 37 ? 2.928 -23.234 -14.656 1 92.88 37 LEU B N 1
ATOM 2455 C CA . LEU B 1 37 ? 1.52 -23.531 -14.414 1 92.88 37 LEU B CA 1
ATOM 2456 C C . LEU B 1 37 ? 1.248 -23.703 -12.922 1 92.88 37 LEU B C 1
ATOM 2458 O O . LEU B 1 37 ? 0.271 -23.172 -12.398 1 92.88 37 LEU B O 1
ATOM 2462 N N . LYS B 1 38 ? 2.086 -24.359 -12.273 1 89.25 38 LYS B N 1
ATOM 2463 C CA . LYS B 1 38 ? 1.936 -24.562 -10.836 1 89.25 38 LYS B CA 1
ATOM 2464 C C . LYS B 1 38 ? 2.066 -23.25 -10.078 1 89.25 38 LYS B C 1
ATOM 2466 O O . LYS B 1 38 ? 1.239 -22.938 -9.219 1 89.25 38 LYS B O 1
ATOM 2471 N N . SER B 1 39 ? 3 -22.469 -10.438 1 87.5 39 SER B N 1
ATOM 2472 C CA . SER B 1 39 ? 3.279 -21.219 -9.758 1 87.5 39 SER B CA 1
ATOM 2473 C C . SER B 1 39 ? 2.152 -20.203 -9.969 1 87.5 39 SER B C 1
ATOM 2475 O O . SER B 1 39 ? 1.749 -19.516 -9.031 1 87.5 39 SER B O 1
ATOM 2477 N N . MET B 1 40 ? 1.62 -20.203 -11.188 1 90.88 40 MET B N 1
ATOM 2478 C CA . MET B 1 40 ? 0.698 -19.125 -11.555 1 90.88 40 MET B CA 1
ATOM 2479 C C . MET B 1 40 ? -0.75 -19.562 -11.344 1 90.88 40 MET B C 1
ATOM 2481 O O . MET B 1 40 ? -1.656 -18.734 -11.328 1 90.88 40 MET B O 1
ATOM 2485 N N . HIS B 1 41 ? -1.001 -20.828 -11.141 1 91.81 41 HIS B N 1
ATOM 2486 C CA . HIS B 1 41 ? -2.352 -21.297 -10.859 1 91.81 41 HIS B CA 1
ATOM 2487 C C . HIS B 1 41 ? -2.455 -21.859 -9.445 1 91.81 41 HIS B C 1
ATOM 2489 O O . HIS B 1 41 ? -3.139 -21.281 -8.594 1 91.81 41 HIS B O 1
ATOM 2495 N N . ASP B 1 42 ? -1.682 -22.891 -9.18 1 87.81 42 ASP B N 1
ATOM 2496 C CA . ASP B 1 42 ? -1.818 -23.594 -7.906 1 87.81 42 ASP B CA 1
ATOM 2497 C C . ASP B 1 42 ? -1.391 -22.703 -6.742 1 87.81 42 ASP B C 1
ATOM 2499 O O . ASP B 1 42 ? -2.098 -22.609 -5.734 1 87.81 42 ASP B O 1
ATOM 2503 N N . ASP B 1 43 ? -0.276 -22.031 -6.93 1 84.62 43 ASP B N 1
ATOM 2504 C CA . ASP B 1 43 ? 0.283 -21.234 -5.844 1 84.62 43 ASP B CA 1
ATOM 2505 C C . ASP B 1 43 ? -0.293 -19.812 -5.852 1 84.62 43 ASP B C 1
ATOM 2507 O O . ASP B 1 43 ? 0.055 -19 -5 1 84.62 43 ASP B O 1
ATOM 2511 N N . PHE B 1 44 ? -1.087 -19.594 -6.832 1 88.25 44 PHE B N 1
ATOM 2512 C CA . PHE B 1 44 ? -1.586 -18.234 -6.988 1 88.25 44 PHE B CA 1
ATOM 2513 C C . PHE B 1 44 ? -3.104 -18.188 -6.848 1 88.25 44 PHE B C 1
ATOM 2515 O O . PHE B 1 44 ? -3.777 -17.422 -7.539 1 88.25 44 PHE B O 1
ATOM 2522 N N . GLY B 1 45 ? -3.623 -19.078 -6.027 1 87.38 45 GLY B N 1
ATOM 2523 C CA . GLY B 1 45 ? -4.988 -18.984 -5.539 1 87.38 45 GLY B CA 1
ATOM 2524 C C . GLY B 1 45 ? -5.988 -19.688 -6.426 1 87.38 45 GLY B C 1
ATOM 2525 O O . GLY B 1 45 ? -7.199 -19.469 -6.309 1 87.38 45 GLY B O 1
ATOM 2526 N N . HIS B 1 46 ? -5.559 -20.469 -7.391 1 91.44 46 HIS B N 1
ATOM 2527 C CA . HIS B 1 46 ? -6.422 -21.266 -8.242 1 91.44 46 HIS B CA 1
ATOM 2528 C C . HIS B 1 46 ? -7.492 -20.406 -8.914 1 91.44 46 HIS B C 1
ATOM 2530 O O . HIS B 1 46 ? -8.672 -20.766 -8.922 1 91.44 46 HIS B O 1
ATOM 2536 N N . LEU B 1 47 ? -7.062 -19.344 -9.445 1 88.5 47 LEU B N 1
ATOM 2537 C CA . LEU B 1 47 ? -7.992 -18.453 -10.117 1 88.5 47 LEU B CA 1
ATOM 2538 C C . LEU B 1 47 ? -8.492 -19.078 -11.422 1 88.5 47 LEU B C 1
ATOM 2540 O O . LEU B 1 47 ? -7.941 -20.062 -11.891 1 88.5 47 LEU B O 1
ATOM 2544 N N . GLY B 1 48 ? -9.523 -18.547 -12 1 86.75 48 GLY B N 1
ATOM 2545 C CA . GLY B 1 48 ? -10.195 -19.109 -13.164 1 86.75 48 GLY B CA 1
ATOM 2546 C C . GLY B 1 48 ? -9.352 -19.047 -14.43 1 86.75 48 GLY B C 1
ATOM 2547 O O . GLY B 1 48 ? -8.258 -18.469 -14.422 1 86.75 48 GLY B O 1
ATOM 2548 N N . LEU B 1 49 ? -9.883 -19.656 -15.453 1 90.25 49 LEU B N 1
ATOM 2549 C CA . LEU B 1 49 ? -9.148 -19.844 -16.703 1 90.25 49 LEU B CA 1
ATOM 2550 C C . LEU B 1 49 ? -8.742 -18.516 -17.312 1 90.25 49 LEU B C 1
ATOM 2552 O O . LEU B 1 49 ? -7.57 -18.297 -17.609 1 90.25 49 LEU B O 1
ATOM 2556 N N . GLU B 1 50 ? -9.633 -17.609 -17.438 1 89.38 50 GLU B N 1
ATOM 2557 C CA . GLU B 1 50 ? -9.352 -16.344 -18.094 1 89.38 50 GLU B CA 1
ATOM 2558 C C . GLU B 1 50 ? -8.289 -15.547 -17.344 1 89.38 50 GLU B C 1
ATOM 2560 O O . GLU B 1 50 ? -7.363 -15.008 -17.953 1 89.38 50 GLU B O 1
ATOM 2565 N N . ARG B 1 51 ? -8.375 -15.508 -16.109 1 89.5 51 ARG B N 1
ATOM 2566 C CA . ARG B 1 51 ? -7.43 -14.773 -15.281 1 89.5 51 ARG B CA 1
ATOM 2567 C C . ARG B 1 51 ? -6.039 -15.398 -15.352 1 89.5 51 ARG B C 1
ATOM 2569 O O . ARG B 1 51 ? -5.039 -14.695 -15.5 1 89.5 51 ARG B O 1
ATOM 2576 N N . THR B 1 52 ? -6.031 -16.703 -15.242 1 92.38 52 THR B N 1
ATOM 2577 C CA . THR B 1 52 ? -4.758 -17.406 -15.289 1 92.38 52 THR B CA 1
ATOM 2578 C C . THR B 1 52 ? -4.102 -17.266 -16.656 1 92.38 52 THR B C 1
ATOM 2580 O O . THR B 1 52 ? -2.898 -17.016 -16.75 1 92.38 52 THR B O 1
ATOM 2583 N N . LEU B 1 53 ? -4.891 -17.375 -17.688 1 91.88 53 LEU B N 1
ATOM 2584 C CA . LEU B 1 53 ? -4.387 -17.25 -19.047 1 91.88 53 LEU B CA 1
ATOM 2585 C C . LEU B 1 53 ? -3.801 -15.859 -19.281 1 91.88 53 LEU B C 1
ATOM 2587 O O . LEU B 1 53 ? -2.691 -15.727 -19.812 1 91.88 53 LEU B O 1
ATOM 2591 N N . ASP B 1 54 ? -4.512 -14.891 -18.875 1 89.19 54 ASP B N 1
ATOM 2592 C CA . ASP B 1 54 ? -4.051 -13.516 -19.062 1 89.19 54 ASP B CA 1
ATOM 2593 C C . ASP B 1 54 ? -2.74 -13.273 -18.312 1 89.19 54 ASP B C 1
ATOM 2595 O O . ASP B 1 54 ? -1.836 -12.625 -18.844 1 89.19 54 ASP B O 1
ATOM 2599 N N . LEU B 1 55 ? -2.674 -13.789 -17.172 1 89.5 55 LEU B N 1
ATOM 2600 C CA . LEU B 1 55 ? -1.496 -13.625 -16.328 1 89.5 55 LEU B CA 1
ATOM 2601 C C . LEU B 1 55 ? -0.271 -14.266 -16.984 1 89.5 55 LEU B C 1
ATOM 2603 O O . LEU B 1 55 ? 0.798 -13.656 -17.031 1 89.5 55 LEU B O 1
ATOM 2607 N N . ILE B 1 56 ? -0.427 -15.445 -17.469 1 90.75 56 ILE B N 1
ATOM 2608 C CA . ILE B 1 56 ? 0.683 -16.203 -18.047 1 90.75 56 ILE B CA 1
ATOM 2609 C C . ILE B 1 56 ? 1.041 -15.617 -19.406 1 90.75 56 ILE B C 1
ATOM 2611 O O . ILE B 1 56 ? 2.221 -15.445 -19.719 1 90.75 56 ILE B O 1
ATOM 2615 N N . ARG B 1 57 ? 0.069 -15.211 -20.141 1 88.75 57 ARG B N 1
ATOM 2616 C CA . ARG B 1 57 ? 0.272 -14.68 -21.484 1 88.75 57 ARG B CA 1
ATOM 2617 C C . ARG B 1 57 ? 1.035 -13.367 -21.453 1 88.75 57 ARG B C 1
ATOM 2619 O O . ARG B 1 57 ? 1.741 -13.023 -22.406 1 88.75 57 ARG B O 1
ATOM 2626 N N . ALA B 1 58 ? 0.915 -12.695 -20.453 1 86.62 58 ALA B N 1
ATOM 2627 C CA . ALA B 1 58 ? 1.606 -11.414 -20.312 1 86.62 58 ALA B CA 1
ATOM 2628 C C . ALA B 1 58 ? 3.105 -11.625 -20.109 1 86.62 58 ALA B C 1
ATOM 2630 O O . ALA B 1 58 ? 3.891 -10.68 -20.234 1 86.62 58 ALA B O 1
ATOM 2631 N N . ARG B 1 59 ? 3.5 -12.852 -19.844 1 86.62 59 ARG B N 1
ATOM 2632 C CA . ARG B 1 59 ? 4.875 -13.078 -19.406 1 86.62 59 ARG B CA 1
ATOM 2633 C C . ARG B 1 59 ? 5.598 -14.031 -20.359 1 86.62 59 ARG B C 1
ATOM 2635 O O . ARG B 1 59 ? 6.75 -13.805 -20.719 1 86.62 59 ARG B O 1
ATOM 2642 N N . VAL B 1 60 ? 4.84 -15.062 -20.734 1 88.44 60 VAL B N 1
ATOM 2643 C CA . VAL B 1 60 ? 5.504 -16.125 -21.484 1 88.44 60 VAL B CA 1
ATOM 2644 C C . VAL B 1 60 ? 4.59 -16.609 -22.609 1 88.44 60 VAL B C 1
ATOM 2646 O O . VAL B 1 60 ? 3.412 -16.234 -22.656 1 88.44 60 VAL B O 1
ATOM 2649 N N . TYR B 1 61 ? 5.258 -17.391 -23.5 1 89.56 61 TYR B N 1
ATOM 2650 C CA . TYR B 1 61 ? 4.539 -17.984 -24.625 1 89.56 61 TYR B CA 1
ATOM 2651 C C . TYR B 1 61 ? 5.062 -19.375 -24.938 1 89.56 61 TYR B C 1
ATOM 2653 O O . TYR B 1 61 ? 6.258 -19.641 -24.812 1 89.56 61 TYR B O 1
ATOM 2661 N N . TRP B 1 62 ? 4.18 -20.266 -25.312 1 92 62 TRP B N 1
ATOM 2662 C CA . TRP B 1 62 ? 4.523 -21.516 -25.984 1 92 62 TRP B CA 1
ATOM 2663 C C . TRP B 1 62 ? 3.387 -21.984 -26.891 1 92 62 TRP B C 1
ATOM 2665 O O . TRP B 1 62 ? 2.238 -21.562 -26.719 1 92 62 TRP B O 1
ATOM 2675 N N . PRO B 1 63 ? 3.766 -22.641 -27.938 1 90.69 63 PRO B N 1
ATOM 2676 C CA . PRO B 1 63 ? 2.715 -23.094 -28.844 1 90.69 63 PRO B CA 1
ATOM 2677 C C . PRO B 1 63 ? 1.607 -23.875 -28.141 1 90.69 63 PRO B C 1
ATOM 2679 O O . PRO B 1 63 ? 1.889 -24.734 -27.297 1 90.69 63 PRO B O 1
ATOM 2682 N N . LYS B 1 64 ? 0.337 -23.578 -28.438 1 93.56 64 LYS B N 1
ATOM 2683 C CA . LYS B 1 64 ? -0.861 -24.219 -27.891 1 93.56 64 LYS B CA 1
ATOM 2684 C C . LYS B 1 64 ? -0.988 -23.969 -26.391 1 93.56 64 LYS B C 1
ATOM 2686 O O . LYS B 1 64 ? -1.523 -24.812 -25.672 1 93.56 64 LYS B O 1
ATOM 2691 N N . MET B 1 65 ? -0.479 -22.875 -25.984 1 94.44 65 MET B N 1
ATOM 2692 C CA . MET B 1 65 ? -0.441 -22.531 -24.562 1 94.44 65 MET B CA 1
ATOM 2693 C C . MET B 1 65 ? -1.851 -22.453 -23.984 1 94.44 65 MET B C 1
ATOM 2695 O O . MET B 1 65 ? -2.111 -22.953 -22.891 1 94.44 65 MET B O 1
ATOM 2699 N N . ALA B 1 66 ? -2.734 -21.797 -24.688 1 94.75 66 ALA B N 1
ATOM 2700 C CA . ALA B 1 66 ? -4.098 -21.625 -24.188 1 94.75 66 ALA B CA 1
ATOM 2701 C C . ALA B 1 66 ? -4.766 -22.969 -23.938 1 94.75 66 ALA B C 1
ATOM 2703 O O . ALA B 1 66 ? -5.43 -23.141 -22.906 1 94.75 66 ALA B O 1
ATOM 2704 N N . VAL B 1 67 ? -4.555 -23.875 -24.812 1 95.44 67 VAL B N 1
ATOM 2705 C CA . VAL B 1 67 ? -5.125 -25.219 -24.688 1 95.44 67 VAL B CA 1
ATOM 2706 C C . VAL B 1 67 ? -4.5 -25.938 -23.5 1 95.44 67 VAL B C 1
ATOM 2708 O O . VAL B 1 67 ? -5.207 -26.562 -22.703 1 95.44 67 VAL B O 1
ATOM 2711 N N . ASP B 1 68 ? -3.244 -25.828 -23.375 1 95.94 68 ASP B N 1
ATOM 2712 C CA . ASP B 1 68 ? -2.529 -26.469 -22.281 1 95.94 68 ASP B CA 1
ATOM 2713 C C . ASP B 1 68 ? -3.014 -25.938 -20.922 1 95.94 68 ASP B C 1
ATOM 2715 O O . ASP B 1 68 ? -3.23 -26.719 -20 1 95.94 68 ASP B O 1
ATOM 2719 N N . ILE B 1 69 ? -3.168 -24.625 -20.844 1 96.06 69 ILE B N 1
ATOM 2720 C CA . ILE B 1 69 ? -3.605 -24 -19.609 1 96.06 69 ILE B CA 1
ATOM 2721 C C . ILE B 1 69 ? -5.027 -24.438 -19.281 1 96.06 69 ILE B C 1
ATOM 2723 O O . ILE B 1 69 ? -5.328 -24.781 -18.125 1 96.06 69 ILE B O 1
ATOM 2727 N N . GLU B 1 70 ? -5.852 -24.422 -20.219 1 95.69 70 GLU B N 1
ATOM 2728 C CA . GLU B 1 70 ? -7.234 -24.844 -20.031 1 95.69 70 GLU B CA 1
ATOM 2729 C C . GLU B 1 70 ? -7.293 -26.281 -19.516 1 95.69 70 GLU B C 1
ATOM 2731 O O . GLU B 1 70 ? -8.023 -26.578 -18.578 1 95.69 70 GLU B O 1
ATOM 2736 N N . GLN B 1 71 ? -6.57 -27.156 -20.141 1 95.69 71 GLN B N 1
ATOM 2737 C CA . GLN B 1 71 ? -6.551 -28.547 -19.719 1 95.69 71 GLN B CA 1
ATOM 2738 C C . GLN B 1 71 ? -6.023 -28.688 -18.297 1 95.69 71 GLN B C 1
ATOM 2740 O O . GLN B 1 71 ? -6.551 -29.484 -17.516 1 95.69 71 GLN B O 1
ATOM 2745 N N . TYR B 1 72 ? -5.016 -27.984 -18.016 1 95.5 72 TYR B N 1
ATOM 2746 C CA . TYR B 1 72 ? -4.422 -28.016 -16.688 1 95.5 72 TYR B CA 1
ATOM 2747 C C . TYR B 1 72 ? -5.445 -27.625 -15.625 1 95.5 72 TYR B C 1
ATOM 2749 O O . TYR B 1 72 ? -5.605 -28.328 -14.625 1 95.5 72 TYR B O 1
ATOM 2757 N N . ILE B 1 73 ? -6.156 -26.562 -15.859 1 93.75 73 ILE B N 1
ATOM 2758 C CA . ILE B 1 73 ? -7.105 -26.031 -14.891 1 93.75 73 ILE B CA 1
ATOM 2759 C C . ILE B 1 73 ? -8.305 -26.969 -14.766 1 93.75 73 ILE B C 1
ATOM 2761 O O . ILE B 1 73 ? -8.789 -27.219 -13.664 1 93.75 73 ILE B O 1
ATOM 2765 N N . LYS B 1 74 ? -8.773 -27.469 -15.859 1 93 74 LYS B N 1
ATOM 2766 C CA . LYS B 1 74 ? -9.906 -28.391 -15.875 1 93 74 LYS B CA 1
ATOM 2767 C C . LYS B 1 74 ? -9.602 -29.656 -15.07 1 93 74 LYS B C 1
ATOM 2769 O O . LYS B 1 74 ? -10.508 -30.281 -14.523 1 93 74 LYS B O 1
ATOM 2774 N N . ASN B 1 75 ? -8.352 -29.984 -14.984 1 92.69 75 ASN B N 1
ATOM 2775 C CA . ASN B 1 75 ? -7.949 -31.203 -14.305 1 92.69 75 ASN B CA 1
ATOM 2776 C C . ASN B 1 75 ? -7.414 -30.922 -12.906 1 92.69 75 ASN B C 1
ATOM 2778 O O . ASN B 1 75 ? -6.891 -31.828 -12.25 1 92.69 75 ASN B O 1
ATOM 2782 N N . CYS B 1 76 ? -7.484 -29.719 -12.547 1 91.12 76 CYS B N 1
ATOM 2783 C CA . CYS B 1 76 ? -6.98 -29.375 -11.227 1 91.12 76 CYS B CA 1
ATOM 2784 C C . CYS B 1 76 ? -7.895 -29.922 -10.133 1 91.12 76 CYS B C 1
ATOM 2786 O O . CYS B 1 76 ? -9.062 -29.531 -10.047 1 91.12 76 CYS B O 1
ATOM 2788 N N . GLY B 1 77 ? -7.41 -30.734 -9.297 1 86.81 77 GLY B N 1
ATOM 2789 C CA . GLY B 1 77 ? -8.195 -31.391 -8.258 1 86.81 77 GLY B CA 1
ATOM 2790 C C . GLY B 1 77 ? -8.859 -30.406 -7.312 1 86.81 77 GLY B C 1
ATOM 2791 O O . GLY B 1 77 ? -10.031 -30.562 -6.973 1 86.81 77 GLY B O 1
ATOM 2792 N N . GLU B 1 78 ? -8.156 -29.422 -6.891 1 86.38 78 GLU B N 1
ATOM 2793 C CA . GLU B 1 78 ? -8.672 -28.438 -5.941 1 86.38 78 GLU B CA 1
ATOM 2794 C C . GLU B 1 78 ? -9.812 -27.625 -6.551 1 86.38 78 GLU B C 1
ATOM 2796 O O . GLU B 1 78 ? -10.797 -27.312 -5.875 1 86.38 78 GLU B O 1
ATOM 2801 N N . CYS B 1 79 ? -9.672 -27.266 -7.758 1 86.06 79 CYS B N 1
ATOM 2802 C CA . CYS B 1 79 ? -10.68 -26.453 -8.43 1 86.06 79 CYS B CA 1
ATOM 2803 C C . CYS B 1 79 ? -11.938 -27.266 -8.711 1 86.06 79 CYS B C 1
ATOM 2805 O O . CYS B 1 79 ? -13.047 -26.75 -8.602 1 86.06 79 CYS B O 1
ATOM 2807 N N . ILE B 1 80 ? -11.82 -28.484 -9.125 1 81.38 80 ILE B N 1
ATOM 2808 C CA . ILE B 1 80 ? -12.953 -29.344 -9.461 1 81.38 80 ILE B CA 1
ATOM 2809 C C . ILE B 1 80 ? -13.82 -29.562 -8.227 1 81.38 80 ILE B C 1
ATOM 2811 O O . ILE B 1 80 ? -15.047 -29.578 -8.32 1 81.38 80 ILE B O 1
ATOM 2815 N N . THR B 1 81 ? -13.227 -29.688 -7.152 1 76.75 81 THR B N 1
ATOM 2816 C CA . THR B 1 81 ? -13.945 -30 -5.918 1 76.75 81 THR B CA 1
ATOM 2817 C C . THR B 1 81 ? -14.719 -28.781 -5.43 1 76.75 81 THR B C 1
ATOM 2819 O O . THR B 1 81 ? -15.711 -28.922 -4.703 1 76.75 81 THR B O 1
ATOM 2822 N N . ARG B 1 82 ? -14.352 -27.609 -5.836 1 69.81 82 ARG B N 1
ATOM 2823 C CA . ARG B 1 82 ? -14.922 -26.406 -5.246 1 69.81 82 ARG B CA 1
ATOM 2824 C C . ARG B 1 82 ? -15.875 -25.703 -6.219 1 69.81 82 ARG B C 1
ATOM 2826 O O . ARG B 1 82 ? -16.531 -24.734 -5.859 1 69.81 82 ARG B O 1
ATOM 2833 N N . LYS B 1 83 ? -15.938 -26.031 -7.414 1 59.66 83 LYS B N 1
ATOM 2834 C CA . LYS B 1 83 ? -16.75 -25.328 -8.398 1 59.66 83 LYS B CA 1
ATOM 2835 C C . LYS B 1 83 ? -18.234 -25.359 -8.016 1 59.66 83 LYS B C 1
ATOM 2837 O O . LYS B 1 83 ? -18.812 -26.438 -7.848 1 59.66 83 LYS B O 1
ATOM 2842 N N . THR B 1 84 ? -18.547 -24.469 -7.152 1 52.81 84 THR B N 1
ATOM 2843 C CA . THR B 1 84 ? -19.969 -24.25 -6.961 1 52.81 84 THR B CA 1
ATOM 2844 C C . THR B 1 84 ? -20.531 -23.359 -8.062 1 52.81 84 THR B C 1
ATOM 2846 O O . THR B 1 84 ? -19.875 -22.422 -8.508 1 52.81 84 THR B O 1
ATOM 2849 N N . PRO B 1 85 ? -21.719 -23.609 -8.672 1 46.66 85 PRO B N 1
ATOM 2850 C CA . PRO B 1 85 ? -22.391 -22.859 -9.727 1 46.66 85 PRO B CA 1
ATOM 2851 C C . PRO B 1 85 ? -22.578 -21.391 -9.375 1 46.66 85 PRO B C 1
ATOM 2853 O O . PRO B 1 85 ? -22.938 -21.062 -8.234 1 46.66 85 PRO B O 1
ATOM 2856 N N . GLY B 1 86 ? -21.781 -20.594 -9.898 1 48.91 86 GLY B N 1
ATOM 2857 C CA . GLY B 1 86 ? -21.844 -19.172 -9.586 1 48.91 86 GLY B CA 1
ATOM 2858 C C . GLY B 1 86 ? -23.203 -18.562 -9.867 1 48.91 86 GLY B C 1
ATOM 2859 O O . GLY B 1 86 ? -23.891 -18.969 -10.812 1 48.91 86 GLY B O 1
ATOM 2860 N N . GLN B 1 87 ? -23.953 -18.203 -8.906 1 46.41 87 GLN B N 1
ATOM 2861 C CA . GLN B 1 87 ? -25.188 -17.453 -9.078 1 46.41 87 GLN B CA 1
ATOM 2862 C C . GLN B 1 87 ? -24.922 -16.125 -9.805 1 46.41 87 GLN B C 1
ATOM 2864 O O . GLN B 1 87 ? -23.875 -15.508 -9.609 1 46.41 87 GLN B O 1
ATOM 2869 N N . ARG B 1 88 ? -25.75 -15.922 -10.938 1 42.91 88 ARG B N 1
ATOM 2870 C CA . ARG B 1 88 ? -25.75 -14.703 -11.742 1 42.91 88 ARG B CA 1
ATOM 2871 C C . ARG B 1 88 ? -25.891 -13.469 -10.859 1 42.91 88 ARG B C 1
ATOM 2873 O O . ARG B 1 88 ? -26.688 -13.461 -9.922 1 42.91 88 ARG B O 1
ATOM 2880 N N . ALA B 1 89 ? -25.078 -12.523 -11.039 1 42.56 89 ALA B N 1
ATOM 2881 C CA . ALA B 1 89 ? -25.031 -11.234 -10.352 1 42.56 89 ALA B CA 1
ATOM 2882 C C . ALA B 1 89 ? -26.328 -10.453 -10.57 1 42.56 89 ALA B C 1
ATOM 2884 O O . ALA B 1 89 ? -26.844 -10.398 -11.688 1 42.56 89 ALA B O 1
ATOM 2885 N N . SER B 1 90 ? -27.141 -10.125 -9.578 1 41.91 90 SER B N 1
ATOM 2886 C CA . SER B 1 90 ? -28.281 -9.227 -9.641 1 41.91 90 SER B CA 1
ATOM 2887 C C . SER B 1 90 ? -27.875 -7.844 -10.141 1 41.91 90 SER B C 1
ATOM 2889 O O . SER B 1 90 ? -26.75 -7.402 -9.914 1 41.91 90 SER B O 1
ATOM 2891 N N . PRO B 1 91 ? -28.844 -7.148 -10.812 1 40.88 91 PRO B N 1
ATOM 2892 C CA . PRO B 1 91 ? -28.578 -5.836 -11.414 1 40.88 91 PRO B CA 1
ATOM 2893 C C . PRO B 1 91 ? -28.125 -4.801 -10.383 1 40.88 91 PRO B C 1
ATOM 2895 O O . PRO B 1 91 ? -28.766 -4.66 -9.328 1 40.88 91 PRO B O 1
ATOM 2898 N N . LEU B 1 92 ? -26.953 -4.461 -10.227 1 45.12 92 LEU B N 1
ATOM 2899 C CA . LEU B 1 92 ? -26.281 -3.584 -9.266 1 45.12 92 LEU B CA 1
ATOM 2900 C C . LEU B 1 92 ? -26.688 -2.133 -9.484 1 45.12 92 LEU B C 1
ATOM 2902 O O . LEU B 1 92 ? -26.719 -1.651 -10.617 1 45.12 92 LEU B O 1
ATOM 2906 N N . HIS B 1 93 ? -27.594 -1.637 -8.75 1 45.88 93 HIS B N 1
ATOM 2907 C CA . HIS B 1 93 ? -27.688 -0.182 -8.789 1 45.88 93 HIS B CA 1
ATOM 2908 C C . HIS B 1 93 ? -26.297 0.46 -8.734 1 45.88 93 HIS B 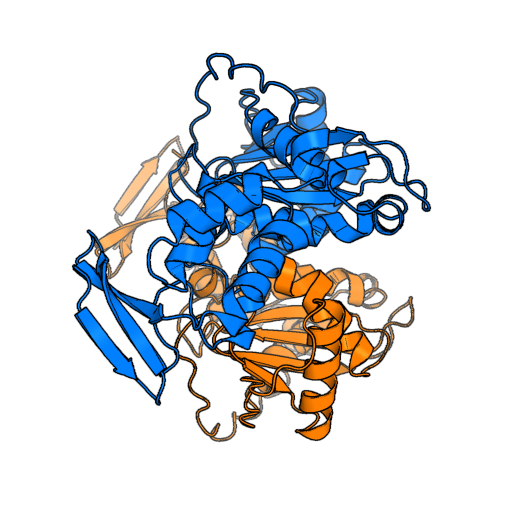C 1
ATOM 2910 O O . HIS B 1 93 ? -25.422 -0.015 -8.008 1 45.88 93 HIS B O 1
ATOM 2916 N N . GLN B 1 94 ? -25.891 1.36 -9.672 1 54.69 94 GLN B N 1
ATOM 2917 C CA . GLN B 1 94 ? -24.578 1.739 -10.211 1 54.69 94 GLN B CA 1
ATOM 2918 C C . GLN B 1 94 ? -23.906 2.795 -9.328 1 54.69 94 GLN B C 1
ATOM 2920 O O . GLN B 1 94 ? -24.328 3.955 -9.32 1 54.69 94 GLN B O 1
ATOM 2925 N N . ILE B 1 95 ? -23.516 2.531 -8.047 1 59.66 95 ILE B N 1
ATOM 2926 C CA . ILE B 1 95 ? -22.641 3.49 -7.398 1 59.66 95 ILE B CA 1
ATOM 2927 C C . ILE B 1 95 ? -21.484 3.84 -8.336 1 59.66 95 ILE B C 1
ATOM 2929 O O . ILE B 1 95 ? -20.859 2.951 -8.922 1 59.66 95 ILE B O 1
ATOM 2933 N N . VAL B 1 96 ? -21.453 5.262 -8.523 1 75.19 96 VAL B N 1
ATOM 2934 C CA . VAL B 1 96 ? -20.438 5.672 -9.492 1 75.19 96 VAL B CA 1
ATOM 2935 C C . VAL B 1 96 ? -19.219 6.238 -8.766 1 75.19 96 VAL B C 1
ATOM 2937 O O . VAL B 1 96 ? -19.359 6.879 -7.719 1 75.19 96 VAL B O 1
ATOM 2940 N N . SER B 1 97 ? -18.141 5.766 -8.906 1 83.62 97 SER B N 1
ATOM 2941 C CA . SER B 1 97 ? -16.859 6.34 -8.523 1 83.62 97 SER B CA 1
ATOM 2942 C C . SER B 1 97 ? -16.078 6.84 -9.734 1 83.62 97 SER B C 1
ATOM 2944 O O . SER B 1 97 ? -16.203 6.273 -10.828 1 83.62 97 SER B O 1
ATOM 2946 N N . SER B 1 98 ? -15.422 7.961 -9.484 1 85.44 98 SER B N 1
ATOM 2947 C CA . SER B 1 98 ? -14.812 8.633 -10.625 1 85.44 98 SER B CA 1
ATOM 2948 C C . SER B 1 98 ? -13.32 8.344 -10.711 1 85.44 98 SER B C 1
ATOM 2950 O O . SER B 1 98 ? -12.664 8.695 -11.695 1 85.44 98 SER B O 1
ATOM 2952 N N . GLY B 1 99 ? -12.805 7.738 -9.734 1 90.81 99 GLY B N 1
ATOM 2953 C CA . GLY B 1 99 ? -11.391 7.41 -9.727 1 90.81 99 GLY B CA 1
ATOM 2954 C C . GLY B 1 99 ? -10.969 6.621 -8.5 1 90.81 99 GLY B C 1
ATOM 2955 O O . GLY B 1 99 ? -11.797 6.332 -7.629 1 90.81 99 GLY B O 1
ATOM 2956 N N . PRO B 1 100 ? -9.688 6.277 -8.531 1 93.94 100 PRO B N 1
ATOM 2957 C CA . PRO B 1 100 ? -9.188 5.523 -7.371 1 93.94 100 PRO B CA 1
ATOM 2958 C C . PRO B 1 100 ? -9.391 6.27 -6.055 1 93.94 100 PRO B C 1
ATOM 2960 O O . PRO B 1 100 ? -9.164 7.484 -5.988 1 93.94 100 PRO B O 1
ATOM 2963 N N . MET B 1 101 ? -9.883 5.566 -5.043 1 92.81 101 MET B N 1
ATOM 2964 C CA . MET B 1 101 ? -10.039 6.023 -3.668 1 92.81 101 MET B CA 1
ATOM 2965 C C . MET B 1 101 ? -11.125 7.086 -3.564 1 92.81 101 MET B C 1
ATOM 2967 O O . MET B 1 101 ? -11.211 7.801 -2.564 1 92.81 101 MET B O 1
ATOM 2971 N N . ASP B 1 102 ? -11.898 7.207 -4.602 1 90.25 102 ASP B N 1
ATOM 2972 C CA . ASP B 1 102 ? -13.102 8.023 -4.496 1 90.25 102 ASP B CA 1
ATOM 2973 C C . ASP B 1 102 ? -14.117 7.387 -3.547 1 90.25 102 ASP B C 1
ATOM 2975 O O . ASP B 1 102 ? -14.68 8.062 -2.684 1 90.25 102 ASP B O 1
ATOM 2979 N N . LEU B 1 103 ? -14.211 6.16 -3.711 1 90.38 103 LEU B N 1
ATOM 2980 C CA . LEU B 1 103 ? -15.133 5.387 -2.887 1 90.38 103 LEU B CA 1
ATOM 2981 C C . LEU B 1 103 ? -14.508 4.055 -2.477 1 90.38 103 LEU B C 1
ATOM 2983 O O . LEU B 1 103 ? -14.102 3.27 -3.332 1 90.38 103 LEU B O 1
ATOM 2987 N N . VAL B 1 104 ? -14.477 3.912 -1.158 1 92.62 104 VAL B N 1
ATOM 2988 C CA . VAL B 1 104 ? -14 2.643 -0.612 1 92.62 104 VAL B CA 1
ATOM 2989 C C . VAL B 1 104 ? -15.164 1.897 0.043 1 92.62 104 VAL B C 1
ATOM 2991 O O . VAL B 1 104 ? -15.922 2.479 0.826 1 92.62 104 VAL B O 1
ATOM 2994 N N . CYS B 1 105 ? -15.297 0.633 -0.313 1 91.44 105 CYS B N 1
ATOM 2995 C CA . CYS B 1 105 ? -16.344 -0.214 0.251 1 91.44 105 CYS B CA 1
ATOM 2996 C C . CYS B 1 105 ? -15.766 -1.179 1.28 1 91.44 105 CYS B C 1
ATOM 2998 O O . CYS B 1 105 ? -14.688 -1.739 1.077 1 91.44 105 CYS B O 1
ATOM 3000 N N . ILE B 1 106 ? -16.5 -1.306 2.416 1 93 106 ILE B N 1
ATOM 3001 C CA . ILE B 1 106 ? -16.047 -2.232 3.449 1 93 106 ILE B CA 1
ATOM 3002 C C . ILE B 1 106 ? -17.125 -3.273 3.721 1 93 106 ILE B C 1
ATOM 3004 O O . ILE B 1 106 ? -18.328 -2.959 3.691 1 93 106 ILE B O 1
ATOM 3008 N N . ASP B 1 107 ? -16.672 -4.512 3.92 1 90 107 ASP B N 1
ATOM 3009 C CA . ASP B 1 107 ? -17.547 -5.652 4.211 1 90 107 ASP B CA 1
ATOM 3010 C C . ASP B 1 107 ? -16.828 -6.676 5.09 1 90 107 ASP B C 1
ATOM 3012 O O . ASP B 1 107 ? -15.594 -6.641 5.211 1 90 107 ASP B O 1
ATOM 3016 N N . PHE B 1 108 ? -17.688 -7.5 5.711 1 92.19 108 PHE B N 1
ATOM 3017 C CA . PHE B 1 108 ? -17.094 -8.547 6.535 1 92.19 108 PHE B CA 1
ATOM 3018 C C . PHE B 1 108 ? -17.312 -9.922 5.906 1 92.19 108 PHE B C 1
ATOM 3020 O O . PHE B 1 108 ? -18.391 -10.203 5.375 1 92.19 108 PHE B O 1
ATOM 3027 N N . LEU B 1 109 ? -16.328 -10.68 5.926 1 92 109 LEU B N 1
ATOM 3028 C CA . LEU B 1 109 ? -16.375 -12.102 5.609 1 92 109 LEU B CA 1
ATOM 3029 C C . LEU B 1 109 ? -16.156 -12.953 6.859 1 92 109 LEU B C 1
ATOM 3031 O O . LEU B 1 109 ? -15.148 -12.781 7.559 1 92 109 LEU B O 1
ATOM 3035 N N . SER B 1 110 ? -17.125 -13.766 7.176 1 91.88 110 SER B N 1
ATOM 3036 C CA . SER B 1 110 ? -17 -14.672 8.312 1 91.88 110 SER B CA 1
ATOM 3037 C C . SER B 1 110 ? -16.656 -16.094 7.852 1 91.88 110 SER B C 1
ATOM 3039 O O . SER B 1 110 ? -17.312 -16.641 6.965 1 91.88 110 SER B O 1
ATOM 3041 N N . VAL B 1 111 ? -15.664 -16.609 8.359 1 91.62 111 VAL B N 1
ATOM 3042 C CA . VAL B 1 111 ? -15.164 -17.938 8.047 1 91.62 111 VAL B CA 1
ATOM 3043 C C . VAL B 1 111 ? -14.992 -18.734 9.336 1 91.62 111 VAL B C 1
ATOM 3045 O O . VAL B 1 111 ? -14.969 -18.172 10.43 1 91.62 111 VAL B O 1
ATOM 3048 N N . GLU B 1 112 ? -14.961 -20.094 9.188 1 93.19 112 GLU B N 1
ATOM 3049 C CA . GLU B 1 112 ? -14.672 -20.922 10.359 1 93.19 112 GLU B CA 1
ATOM 3050 C C . GLU B 1 112 ? -13.359 -20.484 11.023 1 93.19 112 GLU B C 1
ATOM 3052 O O . GLU B 1 112 ? -12.383 -20.188 10.336 1 93.19 112 GLU B O 1
ATOM 3057 N N . PRO B 1 113 ? -13.422 -20.438 12.328 1 94.81 113 PRO B N 1
ATOM 3058 C CA . PRO B 1 113 ? -12.211 -19.984 13.016 1 94.81 113 PRO B CA 1
ATOM 3059 C C . PRO B 1 113 ? -10.984 -20.828 12.664 1 94.81 113 PRO B C 1
ATOM 3061 O O . PRO B 1 113 ? -11.094 -22.047 12.508 1 94.81 113 PRO B O 1
ATOM 3064 N N . ASP B 1 114 ? -9.914 -20.172 12.508 1 94.88 114 ASP B N 1
ATOM 3065 C CA . ASP B 1 114 ? -8.672 -20.906 12.273 1 94.88 114 ASP B CA 1
ATOM 3066 C C . ASP B 1 114 ? -8.016 -21.297 13.594 1 94.88 114 ASP B C 1
ATOM 3068 O O . ASP B 1 114 ? -8.648 -21.234 14.656 1 94.88 114 ASP B O 1
ATOM 3072 N N . SER B 1 115 ? -6.742 -21.781 13.539 1 94.31 115 SER B N 1
ATOM 3073 C CA . SER B 1 115 ? -6.062 -22.312 14.719 1 94.31 115 SER B CA 1
ATOM 3074 C C . SER B 1 115 ? -5.828 -21.219 15.758 1 94.31 115 SER B C 1
ATOM 3076 O O . SER B 1 115 ? -5.641 -21.5 16.938 1 94.31 115 SER B O 1
ATOM 3078 N N . LYS B 1 116 ? -5.867 -19.938 15.414 1 93.88 116 LYS B N 1
ATOM 3079 C CA . LYS B 1 116 ? -5.664 -18.828 16.344 1 93.88 116 LYS B CA 1
ATOM 3080 C C . LYS B 1 116 ? -6.996 -18.203 16.75 1 93.88 116 LYS B C 1
ATOM 3082 O O . LYS B 1 116 ? -7.02 -17.156 17.406 1 93.88 116 LYS B O 1
ATOM 3087 N N . GLY B 1 117 ? -8.039 -18.703 16.25 1 94.44 117 GLY B N 1
ATOM 3088 C CA . GLY B 1 117 ? -9.367 -18.25 16.625 1 94.44 117 GLY B CA 1
ATOM 3089 C C . GLY B 1 117 ? -9.883 -17.125 15.766 1 94.44 117 GLY B C 1
ATOM 3090 O O . GLY B 1 117 ? -10.898 -16.5 16.078 1 94.44 117 GLY B O 1
ATOM 3091 N N . VAL B 1 118 ? -9.203 -16.781 14.773 1 94.12 118 VAL B N 1
ATOM 3092 C CA . VAL B 1 118 ? -9.633 -15.734 13.859 1 94.12 118 VAL B CA 1
ATOM 3093 C C . VAL B 1 118 ? -10.828 -16.219 13.047 1 94.12 118 VAL B C 1
ATOM 3095 O O . VAL B 1 118 ? -10.781 -17.281 12.43 1 94.12 118 VAL B O 1
ATOM 3098 N N . ALA B 1 119 ? -11.906 -15.383 13.055 1 95.56 119 ALA B N 1
ATOM 3099 C CA . ALA B 1 119 ? -13.109 -15.828 12.359 1 95.56 119 ALA B CA 1
ATOM 3100 C C . ALA B 1 119 ? -13.688 -14.711 11.492 1 95.56 119 ALA B C 1
ATOM 3102 O O . ALA B 1 119 ? -14.555 -14.953 10.648 1 95.56 119 ALA B O 1
ATOM 3103 N N . ASN B 1 120 ? -13.242 -13.469 11.734 1 95.06 120 ASN B N 1
ATOM 3104 C CA . ASN B 1 120 ? -13.758 -12.32 11 1 95.06 120 ASN B CA 1
ATOM 3105 C C . ASN B 1 120 ? -12.664 -11.68 10.141 1 95.06 120 ASN B C 1
ATOM 3107 O O . ASN B 1 120 ? -11.547 -11.469 10.609 1 95.06 120 ASN B O 1
ATOM 3111 N N . VAL B 1 121 ? -13.07 -11.469 8.891 1 96.31 121 VAL B N 1
ATOM 3112 C CA . VAL B 1 121 ? -12.164 -10.789 7.973 1 96.31 121 VAL B CA 1
ATOM 3113 C C . VAL B 1 121 ? -12.82 -9.516 7.449 1 96.31 121 VAL B C 1
ATOM 3115 O O . VAL B 1 121 ? -13.922 -9.555 6.883 1 96.31 121 VAL B O 1
ATOM 3118 N N . LEU B 1 122 ? -12.203 -8.367 7.746 1 96.25 122 LEU B N 1
ATOM 3119 C CA . LEU B 1 122 ? -12.641 -7.109 7.148 1 96.25 122 LEU B CA 1
ATOM 3120 C C . LEU B 1 122 ? -12.109 -6.973 5.727 1 96.25 122 LEU B C 1
ATOM 3122 O O . LEU B 1 122 ? -10.898 -6.949 5.512 1 96.25 122 LEU B O 1
ATOM 3126 N N . VAL B 1 123 ? -13.008 -6.891 4.805 1 96 123 VAL B N 1
ATOM 3127 C CA . VAL B 1 123 ? -12.648 -6.719 3.402 1 96 123 VAL B CA 1
ATOM 3128 C C . VAL B 1 123 ? -12.852 -5.262 2.992 1 96 123 VAL B C 1
ATOM 3130 O O . VAL B 1 123 ? -13.922 -4.688 3.213 1 96 123 VAL B O 1
ATOM 3133 N N . ILE B 1 124 ? -11.789 -4.691 2.449 1 95.56 124 ILE B N 1
ATOM 3134 C CA . ILE B 1 124 ? -11.789 -3.309 1.979 1 95.56 124 ILE B CA 1
ATOM 3135 C C . ILE B 1 124 ? -11.547 -3.277 0.473 1 95.56 124 ILE B C 1
ATOM 3137 O O . ILE B 1 124 ? -10.539 -3.807 -0.012 1 95.56 124 ILE B O 1
ATOM 3141 N N . THR B 1 125 ? -12.445 -2.621 -0.282 1 94.81 125 THR B N 1
ATOM 3142 C CA . THR B 1 125 ? -12.328 -2.611 -1.736 1 94.81 125 THR B CA 1
ATOM 3143 C C . THR B 1 125 ? -12.484 -1.195 -2.281 1 94.81 125 THR B C 1
ATOM 3145 O O . THR B 1 125 ? -13.453 -0.503 -1.95 1 94.81 125 THR B O 1
ATOM 3148 N N . ASP B 1 126 ? -11.5 -0.767 -3.055 1 94.12 126 ASP B N 1
ATOM 3149 C CA . ASP B 1 126 ? -11.703 0.443 -3.846 1 94.12 126 ASP B CA 1
ATOM 3150 C C . ASP B 1 126 ? -12.719 0.205 -4.961 1 94.12 126 ASP B C 1
ATOM 3152 O O . ASP B 1 126 ? -12.516 -0.66 -5.816 1 94.12 126 ASP B O 1
ATOM 3156 N N . HIS B 1 127 ? -13.688 0.983 -4.977 1 90.69 127 HIS B N 1
ATOM 3157 C CA . HIS B 1 127 ? -14.82 0.739 -5.863 1 90.69 127 HIS B CA 1
ATOM 3158 C C . HIS B 1 127 ? -14.422 0.922 -7.324 1 90.69 127 HIS B C 1
ATOM 3160 O O . HIS B 1 127 ? -14.859 0.159 -8.188 1 90.69 127 HIS B O 1
ATOM 3166 N N . PHE B 1 128 ? -13.641 1.873 -7.602 1 91 128 PHE B N 1
ATOM 3167 C CA . PHE B 1 128 ? -13.297 2.23 -8.969 1 91 128 PHE B CA 1
ATOM 3168 C C . PHE B 1 128 ? -12.352 1.197 -9.578 1 91 128 PHE B C 1
ATOM 3170 O O . PHE B 1 128 ? -12.602 0.69 -10.672 1 91 128 PHE B O 1
ATOM 3177 N N . THR B 1 129 ? -11.336 0.86 -8.883 1 94.5 129 THR B N 1
ATOM 3178 C CA . THR B 1 129 ? -10.281 0.001 -9.414 1 94.5 129 THR B CA 1
ATOM 3179 C C . THR B 1 129 ? -10.57 -1.465 -9.109 1 94.5 129 THR B C 1
ATOM 3181 O O . THR B 1 129 ? -9.969 -2.361 -9.695 1 94.5 129 THR B O 1
ATOM 3184 N N . ARG B 1 130 ? -11.336 -1.729 -8.125 1 93.19 130 ARG B N 1
ATOM 3185 C CA . ARG B 1 130 ? -11.633 -3.059 -7.598 1 93.19 130 ARG B CA 1
ATOM 3186 C C . ARG B 1 130 ? -10.461 -3.602 -6.789 1 93.19 130 ARG B C 1
ATOM 3188 O O . ARG B 1 130 ? -10.453 -4.773 -6.406 1 93.19 130 ARG B O 1
ATOM 3195 N N . TYR B 1 131 ? -9.469 -2.766 -6.559 1 96.12 131 TYR B N 1
ATOM 3196 C CA . TYR B 1 131 ? -8.359 -3.152 -5.699 1 96.12 131 TYR B CA 1
ATOM 3197 C C . TYR B 1 131 ? -8.844 -3.471 -4.289 1 96.12 131 TYR B C 1
ATOM 3199 O O . TYR B 1 131 ? -9.602 -2.701 -3.699 1 96.12 131 TYR B O 1
ATOM 3207 N N . ALA B 1 132 ? -8.344 -4.59 -3.766 1 95.81 132 ALA B N 1
ATOM 3208 C CA . ALA B 1 132 ? -8.883 -5.043 -2.488 1 95.81 132 ALA B CA 1
ATOM 3209 C C . ALA B 1 132 ? -7.77 -5.32 -1.487 1 95.81 132 ALA B C 1
ATOM 3211 O O . ALA B 1 132 ? -6.621 -5.543 -1.876 1 95.81 132 ALA B O 1
ATOM 3212 N N . GLN B 1 133 ? -8.078 -5.152 -0.275 1 96.75 133 GLN B N 1
ATOM 3213 C CA . GLN B 1 133 ? -7.32 -5.645 0.871 1 96.75 133 GLN B CA 1
ATOM 3214 C C . GLN B 1 133 ? -8.227 -6.352 1.871 1 96.75 133 GLN B C 1
ATOM 3216 O O . GLN B 1 133 ? -9.422 -6.047 1.953 1 96.75 133 GLN B O 1
ATOM 3221 N N . ALA B 1 134 ? -7.684 -7.25 2.564 1 96.69 134 ALA B N 1
ATOM 3222 C CA . ALA B 1 134 ? -8.445 -7.996 3.566 1 96.69 134 ALA B CA 1
ATOM 3223 C C . ALA B 1 134 ? -7.613 -8.211 4.828 1 96.69 134 ALA B C 1
ATOM 3225 O O . ALA B 1 134 ? -6.438 -8.578 4.754 1 96.69 134 ALA B O 1
ATOM 3226 N N . PHE B 1 135 ? -8.266 -7.957 5.957 1 96.69 135 PHE B N 1
ATOM 3227 C CA . PHE B 1 135 ? -7.574 -8.039 7.238 1 96.69 135 PHE B CA 1
ATOM 3228 C C . PHE B 1 135 ? -8.391 -8.836 8.242 1 96.69 135 PHE B C 1
ATOM 3230 O O . PHE B 1 135 ? -9.602 -8.641 8.367 1 96.69 135 PHE B O 1
ATOM 3237 N N . PRO B 1 136 ? -7.684 -9.773 8.969 1 95.75 136 PRO B N 1
ATOM 3238 C CA . PRO B 1 136 ? -8.383 -10.352 10.125 1 95.75 136 PRO B CA 1
ATOM 3239 C C . PRO B 1 136 ? -8.828 -9.297 11.133 1 95.75 136 PRO B C 1
ATOM 3241 O O . PRO B 1 136 ? -8.109 -8.32 11.367 1 95.75 136 PRO B O 1
ATOM 3244 N N . ALA B 1 137 ? -9.984 -9.422 11.672 1 96.06 137 ALA B N 1
ATOM 3245 C CA . ALA B 1 137 ? -10.531 -8.508 12.664 1 96.06 137 ALA B CA 1
ATOM 3246 C C . ALA B 1 137 ? -11.07 -9.266 13.875 1 96.06 137 ALA B C 1
ATOM 3248 O O . ALA B 1 137 ? -11.742 -10.289 13.727 1 96.06 137 ALA B O 1
ATOM 3249 N N . ARG B 1 138 ? -10.781 -8.742 15.031 1 94.19 138 ARG B N 1
ATOM 3250 C CA . ARG B 1 138 ? -11.211 -9.406 16.266 1 94.19 138 ARG B CA 1
ATOM 3251 C C . ARG B 1 138 ? -12.727 -9.352 16.422 1 94.19 138 ARG B C 1
ATOM 3253 O O . ARG B 1 138 ? -13.328 -10.25 17.016 1 94.19 138 ARG B O 1
ATOM 3260 N N . ASN B 1 139 ? -13.367 -8.352 15.977 1 94.12 139 ASN B N 1
ATOM 3261 C CA . ASN B 1 139 ? -14.812 -8.164 15.969 1 94.12 139 ASN B CA 1
ATOM 3262 C C . ASN B 1 139 ? -15.242 -7.188 14.875 1 94.12 139 ASN B C 1
ATOM 3264 O O . ASN B 1 139 ? -14.406 -6.703 14.109 1 94.12 139 ASN B O 1
ATOM 3268 N N . GLN B 1 140 ? -16.484 -6.953 14.836 1 93.44 140 GLN B N 1
ATOM 3269 C CA . GLN B 1 140 ? -17.016 -6.145 13.742 1 93.44 140 GLN B CA 1
ATOM 3270 C C . GLN B 1 140 ? -17.453 -4.766 14.242 1 93.44 140 GLN B C 1
ATOM 3272 O O . GLN B 1 140 ? -18.297 -4.113 13.625 1 93.44 140 GLN B O 1
ATOM 3277 N N . LYS B 1 141 ? -16.891 -4.32 15.289 1 95.25 141 LYS B N 1
ATOM 3278 C CA . LYS B 1 141 ? -17.25 -3.037 15.875 1 95.25 141 LYS B CA 1
ATOM 3279 C C . LYS B 1 141 ? -16.609 -1.881 15.117 1 95.25 141 LYS B C 1
ATOM 3281 O O . LYS B 1 141 ? -15.516 -2.031 14.555 1 95.25 141 LYS B O 1
ATOM 3286 N N . ALA B 1 142 ? -17.234 -0.722 15.195 1 94.44 142 ALA B N 1
ATOM 3287 C CA . ALA B 1 142 ? -16.797 0.466 14.469 1 94.44 142 ALA B CA 1
ATOM 3288 C C . ALA B 1 142 ? -15.367 0.854 14.859 1 94.44 142 ALA B C 1
ATOM 3290 O O . ALA B 1 142 ? -14.555 1.217 14.008 1 94.44 142 ALA B O 1
ATOM 3291 N N . HIS B 1 143 ? -15.125 0.792 16.094 1 95.56 143 HIS B N 1
ATOM 3292 C CA . HIS B 1 143 ? -13.797 1.168 16.562 1 95.56 143 HIS B CA 1
ATOM 3293 C C . HIS B 1 143 ? -12.719 0.26 15.969 1 95.56 143 HIS B C 1
ATOM 3295 O O . HIS B 1 143 ? -11.664 0.734 15.547 1 95.56 143 HIS B O 1
ATOM 3301 N N . THR B 1 144 ? -12.977 -1.028 15.977 1 96.25 144 THR B N 1
ATOM 3302 C CA . THR B 1 144 ? -12.047 -2.002 15.422 1 96.25 144 THR B CA 1
ATOM 3303 C C . THR B 1 144 ? -11.812 -1.742 13.938 1 96.25 144 THR B C 1
ATOM 3305 O O . THR B 1 144 ? -10.672 -1.743 13.469 1 96.25 144 THR B O 1
ATOM 3308 N N . VAL B 1 145 ? -12.852 -1.496 13.266 1 96 145 VAL B N 1
ATOM 3309 C CA . VAL B 1 145 ? -12.781 -1.238 11.836 1 96 145 VAL B CA 1
ATOM 3310 C C . VAL B 1 145 ? -12.008 0.052 11.578 1 96 145 VAL B C 1
ATOM 3312 O O . VAL B 1 145 ? -11.141 0.101 10.695 1 96 145 VAL B O 1
ATOM 3315 N N . ALA B 1 146 ? -12.289 1.077 12.344 1 94.94 146 ALA B N 1
ATOM 3316 C CA . ALA B 1 146 ? -11.586 2.352 12.211 1 94.94 146 ALA B CA 1
ATOM 3317 C C . ALA B 1 146 ? -10.086 2.172 12.391 1 94.94 146 ALA B C 1
ATOM 3319 O O . ALA B 1 146 ? -9.289 2.73 11.633 1 94.94 146 ALA B O 1
ATOM 3320 N N . LYS B 1 147 ? -9.766 1.402 13.32 1 95.44 147 LYS B N 1
ATOM 3321 C CA . LYS B 1 147 ? -8.352 1.149 13.602 1 95.44 147 LYS B CA 1
ATOM 3322 C C . LYS B 1 147 ? -7.672 0.464 12.422 1 95.44 147 LYS B C 1
ATOM 3324 O O . LYS B 1 147 ? -6.582 0.863 12.016 1 95.44 147 LYS B O 1
ATOM 3329 N N . ILE B 1 148 ? -8.281 -0.495 11.859 1 96.25 148 ILE B N 1
ATOM 3330 C CA . ILE B 1 148 ? -7.727 -1.215 10.719 1 96.25 148 ILE B CA 1
ATOM 3331 C C . ILE B 1 148 ? -7.605 -0.271 9.523 1 96.25 148 ILE B C 1
ATOM 3333 O O . ILE B 1 148 ? -6.566 -0.235 8.859 1 96.25 148 ILE B O 1
ATOM 3337 N N . LEU B 1 149 ? -8.633 0.486 9.297 1 95.44 149 LEU B N 1
ATOM 3338 C CA . LEU B 1 149 ? -8.625 1.411 8.164 1 95.44 149 LEU B CA 1
ATOM 3339 C C . LEU B 1 149 ? -7.488 2.422 8.297 1 95.44 149 LEU B C 1
ATOM 3341 O O . LEU B 1 149 ? -6.723 2.625 7.355 1 95.44 149 LEU B O 1
ATOM 3345 N N . VAL B 1 150 ? -7.32 2.988 9.422 1 93.06 150 VAL B N 1
ATOM 3346 C CA . VAL B 1 150 ? -6.371 4.078 9.633 1 93.06 150 VAL B CA 1
ATOM 3347 C C . VAL B 1 150 ? -4.953 3.521 9.711 1 93.06 150 VAL B C 1
ATOM 3349 O O . VAL B 1 150 ? -4.035 4.047 9.07 1 93.06 150 VAL B O 1
ATOM 3352 N N . GLU B 1 151 ? -4.762 2.402 10.328 1 92.19 151 GLU B N 1
ATOM 3353 C CA . GLU B 1 151 ? -3.422 1.933 10.656 1 92.19 151 GLU B CA 1
ATOM 3354 C C . GLU B 1 151 ? -2.893 0.976 9.594 1 92.19 151 GLU B C 1
ATOM 3356 O O . GLU B 1 151 ? -1.685 0.757 9.492 1 92.19 151 GLU B O 1
ATOM 3361 N N . LYS B 1 152 ? -3.775 0.4 8.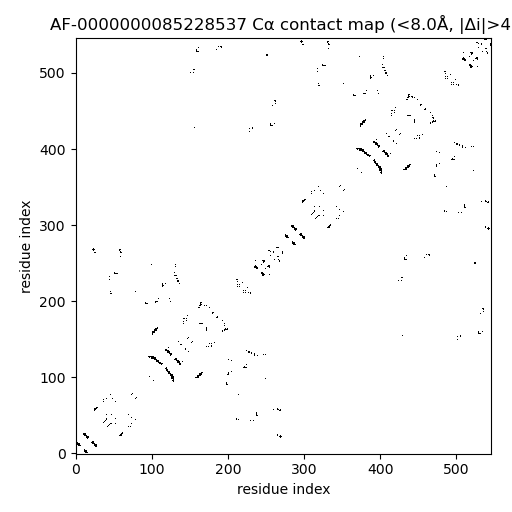836 1 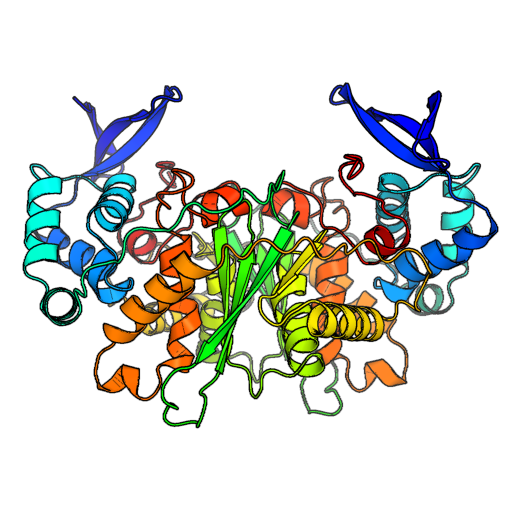93.56 152 LYS B N 1
ATOM 3362 C CA . LYS B 1 152 ? -3.301 -0.66 7.953 1 93.56 152 LYS B CA 1
ATOM 3363 C C . LYS B 1 152 ? -3.625 -0.346 6.496 1 93.56 152 LYS B C 1
ATOM 3365 O O . LYS B 1 152 ? -2.945 -0.826 5.586 1 93.56 152 LYS B O 1
ATOM 3370 N N . PHE B 1 153 ? -4.656 0.406 6.281 1 95.75 153 PHE B N 1
ATOM 3371 C CA . PHE B 1 153 ? -5.082 0.637 4.906 1 95.75 153 PHE B CA 1
ATOM 3372 C C . PHE B 1 153 ? -4.711 2.045 4.453 1 95.75 153 PHE B C 1
ATOM 3374 O O . PHE B 1 153 ? -3.939 2.215 3.506 1 95.75 153 PHE B O 1
ATOM 3381 N N . PHE B 1 154 ? -5.086 3.061 5.203 1 93.06 154 PHE B N 1
ATOM 3382 C CA . PHE B 1 154 ? -4.906 4.441 4.773 1 93.06 154 PHE B CA 1
ATOM 3383 C C . PHE B 1 154 ? -3.43 4.828 4.789 1 93.06 154 PHE B C 1
ATOM 3385 O O . PHE B 1 154 ? -2.99 5.66 3.994 1 93.06 154 PHE B O 1
ATOM 3392 N N . VAL B 1 155 ? -2.662 4.254 5.551 1 90.69 155 VAL B N 1
ATOM 3393 C CA . VAL B 1 155 ? -1.242 4.57 5.645 1 90.69 155 VAL B CA 1
ATOM 3394 C C . VAL B 1 155 ? -0.539 4.191 4.344 1 90.69 155 VAL B C 1
ATOM 3396 O O . VAL B 1 155 ? 0.54 4.707 4.039 1 90.69 155 VAL B O 1
ATOM 3399 N N . HIS B 1 156 ? -1.138 3.305 3.584 1 94 156 HIS B N 1
ATOM 3400 C CA . HIS B 1 156 ? -0.555 2.883 2.314 1 94 156 HIS B CA 1
ATOM 3401 C C . HIS B 1 156 ? -1.205 3.609 1.142 1 94 156 HIS B C 1
ATOM 3403 O O . HIS B 1 156 ? -0.514 4.062 0.225 1 94 156 HIS B O 1
ATOM 3409 N N . TYR B 1 157 ? -2.496 3.789 1.235 1 95.31 157 TYR B N 1
ATOM 3410 C CA . TYR B 1 157 ? -3.217 4.133 0.016 1 95.31 157 TYR B CA 1
ATOM 3411 C C . TYR B 1 157 ? -3.824 5.527 0.118 1 95.31 157 TYR B C 1
ATOM 3413 O O . TYR B 1 157 ? -4.375 6.043 -0.856 1 95.31 157 TYR B O 1
ATOM 3421 N N . GLY B 1 158 ? -3.754 6.168 1.319 1 92 158 GLY B N 1
ATOM 3422 C CA . GLY B 1 158 ? -4.359 7.477 1.519 1 92 158 GLY B CA 1
ATOM 3423 C C . GLY B 1 158 ? -5.82 7.402 1.915 1 92 158 GLY B C 1
ATOM 3424 O O . GLY B 1 158 ? -6.414 6.324 1.922 1 92 158 GLY B O 1
ATOM 3425 N N . LEU B 1 159 ? -6.383 8.586 2.18 1 91.31 159 LEU B N 1
ATOM 3426 C CA . LEU B 1 159 ? -7.781 8.656 2.598 1 91.31 159 LEU B CA 1
ATOM 3427 C C . LEU B 1 159 ? -8.711 8.633 1.389 1 91.31 159 LEU B C 1
ATOM 3429 O O . LEU B 1 159 ? -8.414 9.242 0.358 1 91.31 159 LEU B O 1
ATOM 3433 N N . PRO B 1 160 ? -9.852 7.926 1.565 1 91.25 160 PRO B N 1
ATOM 3434 C CA . PRO B 1 160 ? -10.875 7.992 0.515 1 91.25 160 PRO B CA 1
ATOM 3435 C C . PRO B 1 160 ? -11.758 9.234 0.628 1 91.25 160 PRO B C 1
ATOM 3437 O O . PRO B 1 160 ? -11.766 9.898 1.666 1 91.25 160 PRO B O 1
ATOM 3440 N N . ALA B 1 161 ? -12.461 9.492 -0.444 1 87.12 161 ALA B N 1
ATOM 3441 C CA . ALA B 1 161 ? -13.453 10.562 -0.38 1 87.12 161 ALA B CA 1
ATOM 3442 C C . ALA B 1 161 ? -14.703 10.109 0.364 1 87.12 161 ALA B C 1
ATOM 3444 O O . ALA B 1 161 ? -15.328 10.898 1.083 1 87.12 161 ALA B O 1
ATOM 3445 N N . ARG B 1 162 ? -15 8.836 0.138 1 87.38 162 ARG B N 1
ATOM 3446 C CA . ARG B 1 162 ? -16.203 8.266 0.729 1 87.38 162 ARG B CA 1
ATOM 3447 C C . ARG B 1 162 ? -15.969 6.816 1.146 1 87.38 162 ARG B C 1
ATOM 3449 O O . ARG B 1 162 ? -15.141 6.121 0.556 1 87.38 162 ARG B O 1
ATOM 3456 N N . ILE B 1 163 ? -16.766 6.441 2.152 1 89.25 163 ILE B N 1
ATOM 3457 C CA . ILE B 1 163 ? -16.75 5.055 2.609 1 89.25 163 ILE B CA 1
ATOM 3458 C C . ILE B 1 163 ? -18.156 4.492 2.6 1 89.25 163 ILE B C 1
ATOM 3460 O O . ILE B 1 163 ? -19.109 5.168 3.01 1 89.25 163 ILE B O 1
ATOM 3464 N N . HIS B 1 164 ? -18.281 3.287 2.111 1 88.44 164 HIS B N 1
ATOM 3465 C CA . HIS B 1 164 ? -19.562 2.584 2.127 1 88.44 164 HIS B CA 1
ATOM 3466 C C . HIS B 1 164 ? -19.438 1.253 2.861 1 88.44 164 HIS B C 1
ATOM 3468 O O . HIS B 1 164 ? -18.484 0.505 2.658 1 88.44 164 HIS B O 1
ATOM 3474 N N . SER B 1 165 ? -20.406 1.018 3.785 1 87.56 165 SER B N 1
ATOM 3475 C CA . SER B 1 165 ? -20.469 -0.249 4.508 1 87.56 165 SER B CA 1
ATOM 3476 C C . SER B 1 165 ? -21.828 -0.913 4.344 1 87.56 165 SER B C 1
ATOM 3478 O O . SER B 1 165 ? -22.859 -0.233 4.316 1 87.56 165 SER B O 1
ATOM 3480 N N . ASP B 1 166 ? -21.812 -2.215 4.363 1 79.06 166 ASP B N 1
ATOM 3481 C CA . ASP B 1 166 ? -23.062 -2.965 4.277 1 79.06 166 ASP B CA 1
ATOM 3482 C C . ASP B 1 166 ? -23.734 -3.076 5.648 1 79.06 166 ASP B C 1
ATOM 3484 O O . ASP B 1 166 ? -24.859 -3.553 5.754 1 79.06 166 ASP B O 1
ATOM 3488 N N . GLN B 1 167 ? -23.141 -2.615 6.66 1 81.44 167 GLN B N 1
ATOM 3489 C CA . GLN B 1 167 ? -23.688 -2.715 8.016 1 81.44 167 GLN B CA 1
ATOM 3490 C C . GLN B 1 167 ? -24.672 -1.586 8.289 1 81.44 167 GLN B C 1
ATOM 3492 O O . GLN B 1 167 ? -25.234 -1.504 9.391 1 81.44 167 GLN B O 1
ATOM 3497 N N . GLY B 1 168 ? -24.797 -0.7 7.406 1 81.25 168 GLY B N 1
ATOM 3498 C CA . GLY B 1 168 ? -25.828 0.319 7.52 1 81.25 168 GLY B CA 1
ATOM 3499 C C . GLY B 1 168 ? -25.281 1.692 7.855 1 81.25 168 GLY B C 1
ATOM 3500 O O . GLY B 1 168 ? -24.109 1.827 8.195 1 81.25 168 GLY B O 1
ATOM 3501 N N . ARG B 1 169 ? -26.188 2.613 7.855 1 81.88 169 ARG B N 1
ATOM 3502 C CA . ARG B 1 169 ? -25.828 4.023 7.977 1 81.88 169 ARG B CA 1
ATOM 3503 C C . ARG B 1 169 ? -25.375 4.352 9.391 1 81.88 169 ARG B C 1
ATOM 3505 O O . ARG B 1 169 ? -24.469 5.172 9.586 1 81.88 169 ARG B O 1
ATOM 3512 N N . ASP B 1 170 ? -26.062 3.717 10.312 1 83.31 170 ASP B N 1
ATOM 3513 C CA . ASP B 1 170 ? -25.672 3.961 11.695 1 83.31 170 ASP B CA 1
ATOM 3514 C C . ASP B 1 170 ? -24.234 3.525 11.953 1 83.31 170 ASP B C 1
ATOM 3516 O O . ASP B 1 170 ? -23.484 4.234 12.617 1 83.31 170 ASP B O 1
ATOM 3520 N N . PHE B 1 171 ? -23.938 2.449 11.438 1 89.88 171 PHE B N 1
ATOM 3521 C CA . PHE B 1 171 ? -22.578 1.959 11.562 1 89.88 171 PHE B CA 1
ATOM 3522 C C . PHE B 1 171 ? -21.594 2.906 10.875 1 89.88 171 PHE B C 1
ATOM 3524 O O . PHE B 1 171 ? -20.547 3.246 11.445 1 89.88 171 PHE B O 1
ATOM 3531 N N . GLU B 1 172 ? -21.859 3.367 9.719 1 87.69 172 GLU B N 1
ATOM 3532 C CA . GLU B 1 172 ? -21 4.27 8.961 1 87.69 172 GLU B CA 1
ATOM 3533 C C . GLU B 1 172 ? -20.734 5.559 9.734 1 87.69 172 GLU B C 1
ATOM 3535 O O . GLU B 1 172 ? -19.609 6.047 9.773 1 87.69 172 GLU B O 1
ATOM 3540 N N . SER B 1 173 ? -21.797 6.039 10.281 1 85.06 173 SER B N 1
ATOM 3541 C CA . SER B 1 173 ? -21.656 7.266 11.062 1 85.06 173 SER B CA 1
ATOM 3542 C C . SER B 1 173 ? -20.703 7.07 12.234 1 85.06 173 SER B C 1
ATOM 3544 O O . SER B 1 173 ? -19.844 7.91 12.484 1 85.06 173 SER B O 1
ATOM 3546 N N . ARG B 1 174 ? -20.891 6.004 12.914 1 89.19 174 ARG B N 1
ATOM 3547 C CA . ARG B 1 174 ? -20.016 5.691 14.039 1 89.19 174 ARG B CA 1
ATOM 3548 C C . ARG B 1 174 ? -18.578 5.484 13.562 1 89.19 174 ARG B C 1
ATOM 3550 O O . ARG B 1 174 ? -17.641 5.934 14.211 1 89.19 174 ARG B O 1
ATOM 3557 N N . LEU B 1 175 ? -18.438 4.809 12.508 1 90.88 175 LEU B N 1
ATOM 3558 C CA . LEU B 1 175 ? -17.125 4.531 11.93 1 90.88 175 LEU B CA 1
ATOM 3559 C C . LEU B 1 175 ? -16.391 5.828 11.602 1 90.88 175 LEU B C 1
ATOM 3561 O O . LEU B 1 175 ? -15.227 6 11.969 1 90.88 175 LEU B O 1
ATOM 3565 N N . ILE B 1 176 ? -17.062 6.688 10.953 1 84.88 176 ILE B N 1
ATOM 3566 C CA . ILE B 1 176 ? -16.469 7.961 10.555 1 84.88 176 ILE B CA 1
ATOM 3567 C C . ILE B 1 176 ? -16.062 8.75 11.789 1 84.88 176 ILE B C 1
ATOM 3569 O O . ILE B 1 176 ? -14.953 9.305 11.844 1 84.88 176 ILE B O 1
ATOM 3573 N N . ARG B 1 177 ? -16.906 8.734 12.727 1 85.75 177 ARG B N 1
ATOM 3574 C CA . ARG B 1 177 ? -16.594 9.43 13.977 1 85.75 177 ARG B CA 1
ATOM 3575 C C . ARG B 1 177 ? -15.328 8.867 14.609 1 85.75 177 ARG B C 1
ATOM 3577 O O . ARG B 1 177 ? -14.461 9.633 15.039 1 85.75 177 ARG B O 1
ATOM 3584 N N . GLU B 1 178 ? -15.273 7.582 14.664 1 90.25 178 GLU B N 1
ATOM 3585 C CA . GLU B 1 178 ? -14.102 6.926 15.242 1 90.25 178 GLU B CA 1
ATOM 3586 C C . GLU B 1 178 ? -12.836 7.258 14.453 1 90.25 178 GLU B C 1
ATOM 3588 O O . GLU B 1 178 ? -11.781 7.516 15.031 1 90.25 178 GLU B O 1
ATOM 3593 N N . MET B 1 179 ? -12.906 7.254 13.18 1 88.62 179 MET B N 1
ATOM 3594 C CA . MET B 1 179 ? -11.766 7.555 12.32 1 88.62 179 MET B CA 1
ATOM 3595 C C . MET B 1 179 ? -11.281 8.984 12.531 1 88.62 179 MET B C 1
ATOM 3597 O O . MET B 1 179 ? -10.086 9.219 12.68 1 88.62 179 MET B O 1
ATOM 3601 N N . LEU B 1 180 ? -12.234 9.914 12.516 1 82.12 180 LEU B N 1
ATOM 3602 C CA . LEU B 1 180 ? -11.891 11.312 12.719 1 82.12 180 LEU B CA 1
ATOM 3603 C C . LEU B 1 180 ? -11.219 11.523 14.07 1 82.12 180 LEU B C 1
ATOM 3605 O O . LEU B 1 180 ? -10.234 12.258 14.172 1 82.12 180 LEU B O 1
ATOM 3609 N N . LYS B 1 181 ? -11.742 10.859 15.016 1 84.38 181 LYS B N 1
ATOM 3610 C CA . LYS B 1 181 ? -11.164 10.914 16.359 1 84.38 181 LYS B CA 1
ATOM 3611 C C . LYS B 1 181 ? -9.727 10.406 16.344 1 84.38 181 LYS B C 1
ATOM 3613 O O . LYS B 1 181 ? -8.836 11.039 16.922 1 84.38 181 LYS B O 1
ATOM 3618 N N . MET B 1 182 ? -9.477 9.375 15.711 1 85.88 182 MET B N 1
ATOM 3619 C CA . MET B 1 182 ? -8.156 8.766 15.648 1 85.88 182 MET B CA 1
ATOM 3620 C C . MET B 1 182 ? -7.172 9.672 14.914 1 85.88 182 MET B C 1
ATOM 3622 O O . MET B 1 182 ? -5.977 9.664 15.211 1 85.88 182 MET B O 1
ATOM 3626 N N . MET B 1 183 ? -7.73 10.43 13.953 1 81.5 183 MET B N 1
ATOM 3627 C CA . MET B 1 183 ? -6.883 11.32 13.164 1 81.5 183 MET B CA 1
ATOM 3628 C C . MET B 1 183 ? -6.758 12.688 13.828 1 81.5 183 MET B C 1
ATOM 3630 O O . MET B 1 183 ? -6.129 13.594 13.273 1 81.5 183 MET B O 1
ATOM 3634 N N . GLY B 1 184 ? -7.426 12.836 14.922 1 75.88 184 GLY B N 1
ATOM 3635 C CA . GLY B 1 184 ? -7.332 14.07 15.68 1 75.88 184 GLY B CA 1
ATOM 3636 C C . GLY B 1 184 ? -8.18 15.188 15.109 1 75.88 184 GLY B C 1
ATOM 3637 O O . GLY B 1 184 ? -7.887 16.359 15.312 1 75.88 184 GLY B O 1
ATOM 3638 N N . ILE B 1 185 ? -9.062 14.844 14.273 1 71.69 185 ILE B N 1
ATOM 3639 C CA . ILE B 1 185 ? -9.93 15.844 13.664 1 71.69 185 ILE B CA 1
ATOM 3640 C C . ILE B 1 185 ? -11.172 16.047 14.539 1 71.69 185 ILE B C 1
ATOM 3642 O O . ILE B 1 185 ? -11.891 15.094 14.844 1 71.69 185 ILE B O 1
ATOM 3646 N N . ARG B 1 186 ? -11.242 17.141 15.109 1 62.72 186 ARG B N 1
ATOM 3647 C CA . ARG B 1 186 ? -12.414 17.469 15.906 1 62.72 186 ARG B CA 1
ATOM 3648 C C . ARG B 1 186 ? -13.602 17.828 15.023 1 62.72 186 ARG B C 1
ATOM 3650 O O . ARG B 1 186 ? -13.43 18.375 13.93 1 62.72 186 ARG B O 1
ATOM 3657 N N . LYS B 1 187 ? -14.75 17.109 15.281 1 54 187 LYS B N 1
ATOM 3658 C CA . LYS B 1 187 ? -16.031 17.203 14.578 1 54 187 LYS B CA 1
ATOM 3659 C C . LYS B 1 187 ? -16.219 18.609 13.992 1 54 187 LYS B C 1
ATOM 3661 O O . LYS B 1 187 ? -16.141 19.609 14.711 1 54 187 LYS B O 1
ATOM 3666 N N . SER B 1 188 ? -15.633 18.828 12.812 1 50.88 188 SER B N 1
ATOM 3667 C CA . SER B 1 188 ? -16.203 20.016 12.195 1 50.88 188 SER B CA 1
ATOM 3668 C C . SER B 1 188 ? -17.531 19.703 11.5 1 50.88 188 SER B C 1
ATOM 3670 O O . SER B 1 188 ? -17.844 18.531 11.25 1 50.88 188 SER B O 1
ATOM 3672 N N . ARG B 1 189 ? -18.484 20.562 11.367 1 45.59 189 ARG B N 1
ATOM 3673 C CA . ARG B 1 189 ? -19.844 20.516 10.828 1 45.59 189 ARG B CA 1
ATOM 3674 C C . ARG B 1 189 ? -19.875 19.734 9.523 1 45.59 189 ARG B C 1
ATOM 3676 O O . ARG B 1 189 ? -20.938 19.266 9.102 1 45.59 189 ARG B O 1
ATOM 3683 N N . THR B 1 190 ? -18.969 19.719 8.656 1 44.84 190 THR B N 1
ATOM 3684 C CA . THR B 1 190 ? -19.219 19.234 7.305 1 44.84 190 THR B CA 1
ATOM 3685 C C . THR B 1 190 ? -18.641 17.828 7.125 1 44.84 190 THR B C 1
ATOM 3687 O O . THR B 1 190 ? -17.438 17.641 7.16 1 44.84 190 THR B O 1
ATOM 3690 N N . THR B 1 191 ? -19.188 16.875 7.801 1 51.09 191 THR B N 1
ATOM 3691 C CA . THR B 1 191 ? -18.625 15.555 7.551 1 51.09 191 THR B CA 1
ATOM 3692 C C . THR B 1 191 ? -18.953 15.086 6.137 1 51.09 191 THR B C 1
ATOM 3694 O O . THR B 1 191 ? -20.125 14.93 5.789 1 51.09 191 THR B O 1
ATOM 3697 N N . PRO B 1 192 ? -18.016 15.141 5.203 1 49.12 192 PRO B N 1
ATOM 3698 C CA . PRO B 1 192 ? -18.266 14.852 3.793 1 49.12 192 PRO B CA 1
ATOM 3699 C C . PRO B 1 192 ? -18.734 13.414 3.566 1 49.12 192 PRO B C 1
ATOM 3701 O O . PRO B 1 192 ? -19.047 13.031 2.436 1 49.12 192 PRO B O 1
ATOM 3704 N N . TYR B 1 193 ? -18.484 12.562 4.5 1 51.47 193 TYR B N 1
ATOM 3705 C CA . TYR B 1 193 ? -18.766 11.219 4.008 1 51.47 193 TYR B CA 1
ATOM 3706 C C . TYR B 1 193 ? -20.266 10.961 3.916 1 51.47 193 TYR B C 1
ATOM 3708 O O . TYR B 1 193 ? -20.984 11.102 4.906 1 51.47 193 TYR B O 1
ATOM 3716 N N . HIS B 1 194 ? -20.859 11.336 2.779 1 49.44 194 HIS B N 1
ATOM 3717 C CA . HIS B 1 194 ? -22.25 10.938 2.588 1 49.44 194 HIS B CA 1
ATOM 3718 C C . HIS B 1 194 ? -22.359 9.453 2.266 1 49.44 194 HIS B C 1
ATOM 3720 O O . HIS B 1 194 ? -21.719 8.961 1.341 1 49.44 194 HIS B O 1
ATOM 3726 N N . PRO B 1 195 ? -22.875 8.766 3.264 1 45.12 195 PRO B N 1
ATOM 3727 C CA . PRO B 1 195 ? -23.109 7.34 3.039 1 45.12 195 PRO B CA 1
ATOM 3728 C C . PRO B 1 195 ? -23.922 7.062 1.771 1 45.12 195 PRO B C 1
ATOM 3730 O O . PRO B 1 195 ? -24.906 7.742 1.51 1 45.12 195 PRO B O 1
ATOM 3733 N N . GLN B 1 196 ? -23.391 7.02 0.695 1 46 196 GLN B N 1
ATOM 3734 C CA . GLN B 1 196 ? -24.266 6.543 -0.378 1 46 196 GLN B CA 1
ATOM 3735 C C . GLN B 1 196 ? -24.281 5.02 -0.439 1 46 196 GLN B C 1
ATOM 3737 O O . GLN B 1 196 ? -23.234 4.375 -0.246 1 46 196 GLN B O 1
ATOM 3742 N N . GLY B 1 197 ? -25.297 4.367 -0.076 1 40.53 197 GLY B N 1
ATOM 3743 C CA . GLY B 1 197 ? -25.688 2.977 0.107 1 40.53 197 GLY B CA 1
ATOM 3744 C C . GLY B 1 197 ? -25.297 2.094 -1.065 1 40.53 197 GLY B C 1
ATOM 3745 O O . GLY B 1 197 ? -25.359 0.866 -0.971 1 40.53 197 GLY B O 1
ATOM 3746 N N . ASP B 1 198 ? -24.734 2.193 -2.07 1 44 198 ASP B N 1
ATOM 3747 C CA . ASP B 1 198 ? -25.031 1.038 -2.916 1 44 198 ASP B CA 1
ATOM 3748 C C . ASP B 1 198 ? -24.016 -0.085 -2.674 1 44 198 ASP B C 1
ATOM 3750 O O . ASP B 1 198 ? -22.812 0.152 -2.646 1 44 198 ASP B O 1
ATOM 3754 N N . PRO B 1 199 ? -24.406 -1.335 -2.457 1 47.41 199 PRO B N 1
ATOM 3755 C CA . PRO B 1 199 ? -23.719 -2.543 -1.982 1 47.41 199 PRO B CA 1
ATOM 3756 C C . PRO B 1 199 ? -22.688 -3.072 -2.979 1 47.41 199 PRO B C 1
ATOM 3758 O O . PRO B 1 199 ? -22.938 -3.059 -4.188 1 47.41 199 PRO B O 1
ATOM 3761 N N . GLN B 1 200 ? -21.797 -2.727 -3.568 1 49.12 200 GLN B N 1
ATOM 3762 C CA . GLN B 1 200 ? -21.219 -3.645 -4.539 1 49.12 200 GLN B CA 1
ATOM 3763 C C . GLN B 1 200 ? -20.109 -4.488 -3.904 1 49.12 200 GLN B C 1
ATOM 3765 O O . GLN B 1 200 ? -18.953 -4.426 -4.324 1 49.12 200 GLN B O 1
ATOM 3770 N N . PRO B 1 201 ? -19.656 -4.988 -2.738 1 54.22 201 PRO B N 1
ATOM 3771 C CA . PRO B 1 201 ? -18.516 -5.84 -2.41 1 54.22 201 PRO B CA 1
ATOM 3772 C C . PRO B 1 201 ? -18.734 -7.301 -2.799 1 54.22 201 PRO B C 1
ATOM 3774 O O . PRO B 1 201 ? -17.844 -8.133 -2.604 1 54.22 201 PRO B O 1
ATOM 3777 N N . GLU B 1 202 ? -19.875 -7.836 -3.25 1 53.41 202 GLU B N 1
ATOM 3778 C CA . GLU B 1 202 ? -20.25 -9.242 -3.336 1 53.41 202 GLU B CA 1
ATOM 3779 C C . GLU B 1 202 ? -19.281 -10.016 -4.227 1 53.41 202 GLU B C 1
ATOM 3781 O O . GLU B 1 202 ? -18.844 -11.109 -3.865 1 53.41 202 GLU B O 1
ATOM 3786 N N . ARG B 1 203 ? -18.625 -9.469 -5.223 1 68.31 203 ARG B N 1
ATOM 3787 C CA . ARG B 1 203 ? -17.859 -10.32 -6.133 1 68.31 203 ARG B CA 1
ATOM 3788 C C . ARG B 1 203 ? -16.5 -10.656 -5.543 1 68.31 203 ARG B C 1
ATOM 3790 O O . ARG B 1 203 ? -16.062 -11.812 -5.59 1 68.31 203 ARG B O 1
ATOM 3797 N N . PHE B 1 204 ? -15.891 -9.859 -4.699 1 87.62 204 PHE B N 1
ATOM 3798 C CA . PHE B 1 204 ? -14.555 -10.188 -4.215 1 87.62 204 PHE B CA 1
ATOM 3799 C C . PHE B 1 204 ? -14.625 -11.172 -3.055 1 87.62 204 PHE B C 1
ATOM 3801 O O . PHE B 1 204 ? -13.797 -12.078 -2.945 1 87.62 204 PHE B O 1
ATOM 3808 N N . ASN B 1 205 ? -15.648 -11.039 -2.252 1 88.5 205 ASN B N 1
ATOM 3809 C CA . ASN B 1 205 ? -15.789 -11.945 -1.118 1 88.5 205 ASN B CA 1
ATOM 3810 C C . ASN B 1 205 ? -15.945 -13.391 -1.576 1 88.5 205 ASN B C 1
ATOM 3812 O O . ASN B 1 205 ? -15.352 -14.305 -0.992 1 88.5 205 ASN B O 1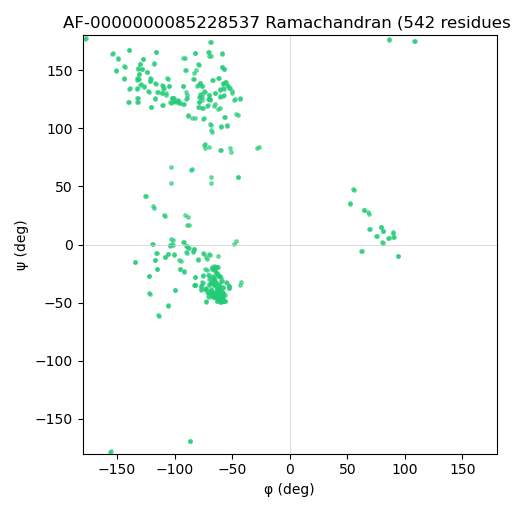
ATOM 3816 N N . ARG B 1 206 ? -16.719 -13.555 -2.559 1 87.62 206 ARG B N 1
ATOM 3817 C CA . ARG B 1 206 ? -16.891 -14.898 -3.105 1 87.62 206 ARG B CA 1
ATOM 3818 C C . ARG B 1 206 ? -15.578 -15.445 -3.654 1 87.62 206 ARG B C 1
ATOM 3820 O O . ARG B 1 206 ? -15.234 -16.609 -3.418 1 87.62 206 ARG B O 1
ATOM 3827 N N . THR B 1 207 ? -14.953 -14.617 -4.375 1 88.94 207 THR B N 1
ATOM 3828 C CA . THR B 1 207 ? -13.656 -14.992 -4.926 1 88.94 207 THR B CA 1
ATOM 3829 C C . THR B 1 207 ? -12.68 -15.367 -3.812 1 88.94 207 THR B C 1
ATOM 3831 O O . THR B 1 207 ? -12.016 -16.406 -3.883 1 88.94 207 THR B O 1
ATOM 3834 N N . LEU B 1 208 ? -12.617 -14.531 -2.787 1 92.44 208 LEU B N 1
ATOM 3835 C CA . LEU B 1 208 ? -11.703 -14.789 -1.678 1 92.44 208 LEU B CA 1
ATOM 3836 C C . LEU B 1 208 ? -12.062 -16.094 -0.974 1 92.44 208 LEU B C 1
ATOM 3838 O O . LEU B 1 208 ? -11.172 -16.891 -0.632 1 92.44 208 LEU B O 1
ATOM 3842 N N . LEU B 1 209 ? -13.312 -16.312 -0.812 1 91.12 209 LEU B N 1
ATOM 3843 C CA . LEU B 1 209 ? -13.758 -17.547 -0.177 1 91.12 209 LEU B CA 1
ATOM 3844 C C . LEU B 1 209 ? -13.352 -18.766 -1.007 1 91.12 209 LEU B C 1
ATOM 3846 O O . LEU B 1 209 ? -12.883 -19.766 -0.461 1 91.12 209 LEU B O 1
ATOM 3850 N N . SER B 1 210 ? -13.555 -18.625 -2.271 1 88.94 210 SER B N 1
ATOM 3851 C CA . SER B 1 210 ? -13.156 -19.703 -3.172 1 88.94 210 SER B CA 1
ATOM 3852 C C . SER B 1 210 ? -11.656 -19.969 -3.088 1 88.94 210 SER B C 1
ATOM 3854 O O . SER B 1 210 ? -11.227 -21.125 -3.006 1 88.94 210 SER B O 1
ATOM 3856 N N . MET B 1 211 ? -10.875 -18.938 -3.078 1 91.19 211 MET B N 1
ATOM 3857 C CA . MET B 1 211 ? -9.422 -19.078 -2.982 1 91.19 211 MET B CA 1
ATOM 3858 C C . MET B 1 211 ? -9.023 -19.719 -1.659 1 91.19 211 MET B C 1
ATOM 3860 O O . MET B 1 211 ? -8.141 -20.578 -1.624 1 91.19 211 MET B O 1
ATOM 3864 N N . LEU B 1 212 ? -9.656 -19.297 -0.624 1 92.19 212 LEU B N 1
ATOM 3865 C CA . LEU B 1 212 ? -9.383 -19.875 0.686 1 92.19 212 LEU B CA 1
ATOM 3866 C C . LEU B 1 212 ? -9.711 -21.359 0.701 1 92.19 212 LEU B C 1
ATOM 3868 O O . LEU B 1 212 ? -9.016 -22.156 1.357 1 92.19 212 LEU B O 1
ATOM 3872 N N . GLY B 1 213 ? -10.719 -21.719 -0.04 1 90.38 213 GLY B N 1
ATOM 3873 C CA . GLY B 1 213 ? -11.133 -23.109 -0.129 1 90.38 213 GLY B CA 1
ATOM 3874 C C . GLY B 1 213 ? -10.117 -23.984 -0.829 1 90.38 213 GLY B C 1
ATOM 3875 O O . GLY B 1 213 ? -10.148 -25.219 -0.689 1 90.38 213 GLY B O 1
ATOM 3876 N N . THR B 1 214 ? -9.258 -23.406 -1.581 1 89.5 214 THR B N 1
ATOM 3877 C CA . THR B 1 214 ? -8.289 -24.188 -2.355 1 89.5 214 THR B CA 1
ATOM 3878 C C . THR B 1 214 ? -7.02 -24.438 -1.547 1 89.5 214 THR B C 1
ATOM 3880 O O . THR B 1 214 ? -6.121 -25.141 -1.994 1 89.5 214 THR B O 1
ATOM 3883 N N . LEU B 1 215 ? -6.902 -23.844 -0.407 1 89.62 215 LEU B N 1
ATOM 3884 C CA . LEU B 1 215 ? -5.734 -24.062 0.438 1 89.62 215 LEU B CA 1
ATOM 3885 C C . LEU B 1 215 ? -5.629 -25.531 0.85 1 89.62 215 LEU B C 1
ATOM 3887 O O . LEU B 1 215 ? -6.645 -26.188 1.072 1 89.62 215 LEU B O 1
ATOM 3891 N N . SER B 1 216 ? -4.387 -26.016 0.913 1 87.75 216 SER B N 1
ATOM 3892 C CA . SER B 1 216 ? -4.184 -27.359 1.438 1 87.75 216 SER B CA 1
ATOM 3893 C C . SER B 1 216 ? -4.715 -27.484 2.861 1 87.75 216 SER B C 1
ATOM 3895 O O . SER B 1 216 ? -4.914 -26.469 3.547 1 87.75 216 SER B O 1
ATOM 3897 N N . GLN B 1 217 ? -4.863 -28.703 3.264 1 88.06 217 GLN B N 1
ATOM 3898 C CA . GLN B 1 217 ? -5.391 -28.953 4.602 1 88.06 217 GLN B CA 1
ATOM 3899 C C . GLN B 1 217 ? -4.5 -28.328 5.668 1 88.06 217 GLN B C 1
ATOM 3901 O O . GLN B 1 217 ? -5 -27.734 6.633 1 88.06 217 GLN B O 1
ATOM 3906 N N . GLU B 1 218 ? -3.262 -28.453 5.461 1 89.69 218 GLU B N 1
ATOM 3907 C CA . GLU B 1 218 ? -2.318 -27.891 6.426 1 89.69 218 GLU B CA 1
ATOM 3908 C C . GLU B 1 218 ? -2.416 -26.375 6.48 1 89.69 218 GLU B C 1
ATOM 3910 O O . GLU B 1 218 ? -2.441 -25.781 7.562 1 89.69 218 GLU B O 1
ATOM 3915 N N . LYS B 1 219 ? -2.529 -25.734 5.395 1 90.44 219 LYS B N 1
ATOM 3916 C CA . LYS B 1 219 ? -2.584 -24.266 5.312 1 90.44 219 LYS B CA 1
ATOM 3917 C C . LYS B 1 219 ? -3.947 -23.75 5.758 1 90.44 219 LYS B C 1
ATOM 3919 O O . LYS B 1 219 ? -4.055 -22.625 6.258 1 90.44 219 LYS B O 1
ATOM 3924 N N . ARG B 1 220 ? -4.938 -24.578 5.609 1 91.38 220 ARG B N 1
ATOM 3925 C CA . ARG B 1 220 ? -6.293 -24.172 5.957 1 91.38 220 ARG B CA 1
ATOM 3926 C C . ARG B 1 220 ? -6.422 -23.922 7.457 1 91.38 220 ARG B C 1
ATOM 3928 O O . ARG B 1 220 ? -7.203 -23.078 7.891 1 91.38 220 ARG B O 1
ATOM 3935 N N . LYS B 1 221 ? -5.664 -24.625 8.211 1 94.06 221 LYS B N 1
ATOM 3936 C CA . LYS B 1 221 ? -5.676 -24.469 9.664 1 94.06 221 LYS B CA 1
ATOM 3937 C C . LYS B 1 221 ? -5.176 -23.078 10.062 1 94.06 221 LYS B C 1
ATOM 3939 O O . LYS B 1 221 ? -5.457 -22.609 11.164 1 94.06 221 LYS B O 1
ATOM 3944 N N . GLN B 1 222 ? -4.414 -22.484 9.172 1 95.12 222 GLN B N 1
ATOM 3945 C CA . GLN B 1 222 ? -3.877 -21.141 9.398 1 95.12 222 GLN B CA 1
ATOM 3946 C C . GLN B 1 222 ? -4.246 -20.203 8.258 1 95.12 222 GLN B C 1
ATOM 3948 O O . GLN B 1 222 ? -3.424 -19.391 7.824 1 95.12 222 GLN B O 1
ATOM 3953 N N . TRP B 1 223 ? -5.488 -20.344 7.848 1 94.94 223 TRP B N 1
ATOM 3954 C CA . TRP B 1 223 ? -5.918 -19.656 6.637 1 94.94 223 TRP B CA 1
ATOM 3955 C C . TRP B 1 223 ? -5.738 -18.141 6.773 1 94.94 223 TRP B C 1
ATOM 3957 O O . TRP B 1 223 ? -5.477 -17.453 5.785 1 94.94 223 TRP B O 1
ATOM 3967 N N . SER B 1 224 ? -5.871 -17.578 7.969 1 95.12 224 SER B N 1
ATOM 3968 C CA . SER B 1 224 ? -5.797 -16.141 8.18 1 95.12 224 SER B CA 1
ATOM 3969 C C . SER B 1 224 ? -4.426 -15.602 7.789 1 95.12 224 SER B C 1
ATOM 3971 O O . SER B 1 224 ? -4.305 -14.445 7.359 1 95.12 224 SER B O 1
ATOM 3973 N N . GLN B 1 225 ? -3.396 -16.406 7.836 1 91.81 225 GLN B N 1
ATOM 3974 C CA . GLN B 1 225 ? -2.033 -16 7.523 1 91.81 225 GLN B CA 1
ATOM 3975 C C . GLN B 1 225 ? -1.803 -15.961 6.016 1 91.81 225 GLN B C 1
ATOM 3977 O O . GLN B 1 225 ? -0.814 -15.391 5.547 1 91.81 225 GLN B O 1
ATOM 3982 N N . HIS B 1 226 ? -2.68 -16.5 5.273 1 91.88 226 HIS B N 1
ATOM 3983 C CA . HIS B 1 226 ? -2.482 -16.594 3.832 1 91.88 226 HIS B CA 1
ATOM 3984 C C . HIS B 1 226 ? -3.32 -15.57 3.084 1 91.88 226 HIS B C 1
ATOM 3986 O O . HIS B 1 226 ? -3.184 -15.414 1.869 1 91.88 226 HIS B O 1
ATOM 3992 N N . ILE B 1 227 ? -4.09 -14.781 3.801 1 94.19 227 ILE B N 1
ATOM 3993 C CA . ILE B 1 227 ? -5.027 -13.828 3.215 1 94.19 227 ILE B CA 1
ATOM 3994 C C . ILE B 1 227 ? -4.262 -12.805 2.375 1 94.19 227 ILE B C 1
ATOM 3996 O O . ILE B 1 227 ? -4.605 -12.57 1.214 1 94.19 227 ILE B O 1
ATOM 4000 N N . PRO B 1 228 ? -3.178 -12.242 2.885 1 92.62 228 PRO B N 1
ATOM 4001 C CA . PRO B 1 228 ? -2.502 -11.203 2.109 1 92.62 228 PRO B CA 1
ATOM 4002 C C . PRO B 1 228 ? -2.008 -11.695 0.753 1 92.62 228 PRO B C 1
ATOM 4004 O O . PRO B 1 228 ? -2.105 -10.984 -0.246 1 92.62 228 PRO B O 1
ATOM 4007 N N . TYR B 1 229 ? -1.581 -12.867 0.714 1 89.69 229 TYR B N 1
ATOM 4008 C CA . TYR B 1 229 ? -1.073 -13.445 -0.528 1 89.69 229 TYR B CA 1
ATOM 4009 C C . TYR B 1 229 ? -2.205 -13.688 -1.517 1 89.69 229 TYR B C 1
ATOM 4011 O O . TYR B 1 229 ? -2.07 -13.406 -2.709 1 89.69 229 TYR B O 1
ATOM 4019 N N . LEU B 1 230 ? -3.254 -14.234 -1.021 1 92.81 230 LEU B N 1
ATOM 4020 C CA . LEU B 1 230 ? -4.402 -14.508 -1.877 1 92.81 230 LEU B CA 1
ATOM 4021 C C . LEU B 1 230 ? -4.988 -13.219 -2.441 1 92.81 230 LEU B C 1
ATOM 4023 O O . LEU B 1 230 ? -5.355 -13.164 -3.617 1 92.81 230 LEU B O 1
ATOM 4027 N N . VAL B 1 231 ? -5.016 -12.234 -1.632 1 95.19 231 VAL B N 1
ATOM 4028 C CA . VAL B 1 231 ? -5.551 -10.953 -2.072 1 95.19 231 VAL B CA 1
ATOM 4029 C C . VAL B 1 231 ? -4.633 -10.344 -3.131 1 95.19 231 VAL B C 1
ATOM 4031 O O . VAL B 1 231 ? -5.109 -9.773 -4.117 1 95.19 231 VAL B O 1
ATOM 4034 N N . HIS B 1 232 ? -3.355 -10.461 -2.918 1 93 232 HIS B N 1
ATOM 4035 C CA . HIS B 1 232 ? -2.414 -9.961 -3.914 1 93 232 HIS B CA 1
ATOM 4036 C C . HIS B 1 232 ? -2.588 -10.68 -5.246 1 93 232 HIS B C 1
ATOM 4038 O O . HIS B 1 232 ? -2.494 -10.062 -6.309 1 93 232 HIS B O 1
ATOM 4044 N N . ALA B 1 233 ? -2.805 -11.938 -5.176 1 91 233 ALA B N 1
ATOM 4045 C CA . ALA B 1 233 ? -3.074 -12.703 -6.391 1 91 233 ALA B CA 1
ATOM 4046 C C . ALA B 1 233 ? -4.297 -12.164 -7.121 1 91 233 ALA B C 1
ATOM 4048 O O . ALA B 1 233 ? -4.246 -11.914 -8.328 1 91 233 ALA B O 1
ATOM 4049 N N . TYR B 1 234 ? -5.312 -11.969 -6.41 1 93.19 234 TYR B N 1
ATOM 4050 C CA . TYR B 1 234 ? -6.523 -11.375 -6.977 1 93.19 234 TYR B CA 1
ATOM 4051 C C . TYR B 1 234 ? -6.219 -10.031 -7.617 1 93.19 234 TYR B C 1
ATOM 4053 O O . TYR B 1 234 ? -6.621 -9.773 -8.758 1 93.19 234 TYR B O 1
ATOM 4061 N N . ASN B 1 235 ? -5.523 -9.172 -6.914 1 95.25 235 ASN B N 1
ATOM 4062 C CA . ASN B 1 235 ? -5.242 -7.82 -7.379 1 95.25 235 ASN B CA 1
ATOM 4063 C C . ASN B 1 235 ? -4.387 -7.824 -8.641 1 95.25 235 ASN B C 1
ATOM 4065 O O . ASN B 1 235 ? -4.387 -6.855 -9.398 1 95.25 235 ASN B O 1
ATOM 4069 N N . SER B 1 236 ? -3.652 -8.891 -8.805 1 92.38 236 SER B N 1
ATOM 4070 C CA . SER B 1 236 ? -2.678 -8.945 -9.883 1 92.38 236 SER B CA 1
ATOM 4071 C C . SER B 1 236 ? -3.277 -9.57 -11.141 1 92.38 236 SER B C 1
ATOM 4073 O O . SER B 1 236 ? -2.586 -9.734 -12.148 1 92.38 236 SER B O 1
ATOM 4075 N N . THR B 1 237 ? -4.555 -9.906 -11.086 1 90.69 237 THR B N 1
ATOM 4076 C CA . THR B 1 237 ? -5.188 -10.539 -12.234 1 90.69 237 THR B CA 1
ATOM 4077 C C . THR B 1 237 ? -6.32 -9.672 -12.781 1 90.69 237 THR B C 1
ATOM 4079 O O . THR B 1 237 ? -6.941 -8.914 -12.031 1 90.69 237 THR B O 1
ATOM 4082 N N . LYS B 1 238 ? -6.566 -9.906 -14 1 87.94 238 LYS B N 1
ATOM 4083 C CA . LYS B 1 238 ? -7.574 -9.109 -14.688 1 87.94 238 LYS B CA 1
ATOM 4084 C C . LYS B 1 238 ? -8.961 -9.336 -14.094 1 87.94 238 LYS B C 1
ATOM 4086 O O . LYS B 1 238 ? -9.336 -10.477 -13.797 1 87.94 238 LYS B O 1
ATOM 4091 N N . CYS B 1 239 ? -9.57 -8.203 -13.828 1 85.56 239 CYS B N 1
ATOM 4092 C CA . CYS B 1 239 ? -10.953 -8.227 -13.383 1 85.56 239 CYS B CA 1
ATOM 4093 C C . CYS B 1 239 ? -11.914 -8.086 -14.555 1 85.56 239 CYS B C 1
ATOM 4095 O O . CYS B 1 239 ? -11.703 -7.25 -15.438 1 85.56 239 CYS B O 1
ATOM 4097 N N . ASP B 1 240 ? -12.938 -8.875 -14.562 1 79.38 240 ASP B N 1
ATOM 4098 C CA . ASP B 1 240 ? -13.898 -8.883 -15.664 1 79.38 240 ASP B CA 1
ATOM 4099 C C . ASP B 1 240 ? -14.656 -7.559 -15.742 1 79.38 240 ASP B C 1
ATOM 4101 O O . ASP B 1 240 ? -14.969 -7.082 -16.828 1 79.38 240 ASP B O 1
ATOM 4105 N N . ALA B 1 241 ? -14.898 -7.012 -14.648 1 78.31 241 ALA B N 1
ATOM 4106 C CA . ALA B 1 241 ? -15.703 -5.797 -14.57 1 78.31 241 ALA B CA 1
ATOM 4107 C C . ALA B 1 241 ? -14.984 -4.621 -15.219 1 78.31 241 ALA B C 1
ATOM 4109 O O . ALA B 1 241 ? -15.617 -3.777 -15.859 1 78.31 241 ALA B O 1
ATOM 4110 N N . THR B 1 242 ? -13.656 -4.566 -15.172 1 85.75 242 THR B N 1
ATOM 4111 C CA . THR B 1 242 ? -12.93 -3.385 -15.625 1 85.75 242 THR B CA 1
ATOM 4112 C C . THR B 1 242 ? -12.078 -3.711 -16.844 1 85.75 242 THR B C 1
ATOM 4114 O O . THR B 1 242 ? -11.648 -2.809 -17.578 1 85.75 242 THR B O 1
ATOM 4117 N N . GLY B 1 243 ? -11.797 -4.988 -17 1 87.56 243 GLY B N 1
ATOM 4118 C CA . GLY B 1 243 ? -10.906 -5.41 -18.078 1 87.56 243 GLY B CA 1
ATOM 4119 C C . GLY B 1 243 ? -9.438 -5.23 -17.734 1 87.56 243 GLY B C 1
ATOM 4120 O O . GLY B 1 243 ? -8.57 -5.469 -18.578 1 87.56 243 GLY B O 1
ATOM 4121 N N . PHE B 1 244 ? -9.133 -4.77 -16.562 1 90.88 244 PHE B N 1
ATOM 4122 C CA . PHE B 1 244 ? -7.777 -4.551 -16.078 1 90.88 244 PHE B CA 1
ATOM 4123 C C . PHE B 1 244 ? -7.586 -5.191 -14.711 1 90.88 244 PHE B C 1
ATOM 4125 O O . PHE B 1 244 ? -8.562 -5.465 -14.008 1 90.88 244 PHE B O 1
ATOM 4132 N N . SER B 1 245 ? -6.328 -5.496 -14.422 1 92.62 245 SER B N 1
ATOM 4133 C CA . SER B 1 245 ? -6.094 -5.91 -13.047 1 92.62 245 SER B CA 1
ATOM 4134 C C . SER B 1 245 ? -6.32 -4.758 -12.07 1 92.62 245 SER B C 1
ATOM 4136 O O . SER B 1 245 ? -5.988 -3.609 -12.375 1 92.62 245 SER B O 1
ATOM 4138 N N . PRO B 1 246 ? -6.891 -5.047 -10.953 1 95.19 246 PRO B N 1
ATOM 4139 C CA . PRO B 1 246 ? -7.023 -3.998 -9.938 1 95.19 246 PRO B CA 1
ATOM 4140 C C . PRO B 1 246 ? -5.699 -3.312 -9.617 1 95.19 246 PRO B C 1
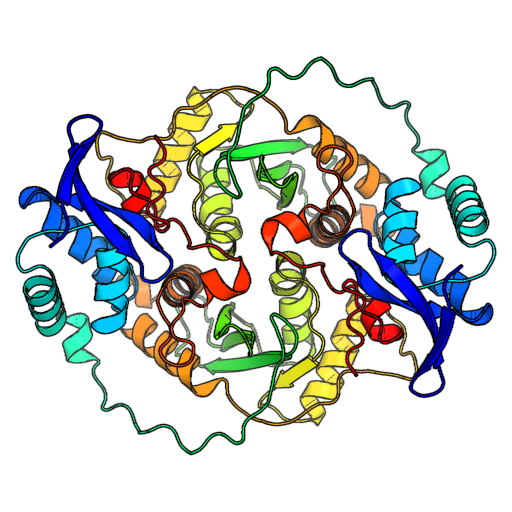ATOM 4142 O O . PRO B 1 246 ? -5.656 -2.094 -9.438 1 95.19 246 PRO B O 1
ATOM 4145 N N . TYR B 1 247 ? -4.641 -4.027 -9.586 1 95.38 247 TYR B N 1
ATOM 4146 C CA . TYR B 1 247 ? -3.318 -3.475 -9.328 1 95.38 247 TYR B CA 1
ATOM 4147 C C . TYR B 1 247 ? -2.949 -2.43 -10.375 1 95.38 247 TYR B C 1
ATOM 4149 O O . TYR B 1 247 ? -2.484 -1.339 -10.039 1 95.38 247 TYR B O 1
ATOM 4157 N N . PHE B 1 248 ? -3.148 -2.682 -11.617 1 94.12 248 PHE B N 1
ATOM 4158 C CA . PHE B 1 248 ? -2.832 -1.753 -12.695 1 94.12 248 PHE B CA 1
ATOM 4159 C C . PHE B 1 248 ? -3.617 -0.456 -12.547 1 94.12 248 PHE B C 1
ATOM 4161 O O . PHE B 1 248 ? -3.059 0.634 -12.68 1 94.12 248 PHE B O 1
ATOM 4168 N N . LEU B 1 249 ? -4.801 -0.636 -12.258 1 95 249 LEU B N 1
ATOM 4169 C CA . LEU B 1 249 ? -5.652 0.546 -12.156 1 95 249 LEU B CA 1
ATOM 4170 C C . LEU B 1 249 ? -5.281 1.377 -10.93 1 95 249 LEU B C 1
ATOM 4172 O O . LEU B 1 249 ? -5.414 2.602 -10.945 1 95 249 LEU B O 1
ATOM 4176 N N . MET B 1 250 ? -4.777 0.742 -9.875 1 96.31 250 MET B N 1
ATOM 4177 C CA . MET B 1 250 ? -4.43 1.434 -8.633 1 96.31 250 MET B CA 1
ATOM 4178 C C . MET B 1 250 ? -3.055 2.082 -8.742 1 96.31 250 MET B C 1
ATOM 4180 O O . MET B 1 250 ? -2.84 3.182 -8.227 1 96.31 250 MET B O 1
ATOM 4184 N N . PHE B 1 251 ? -2.127 1.439 -9.453 1 95.44 251 PHE B N 1
ATOM 4185 C CA . PHE B 1 251 ? -0.732 1.859 -9.383 1 95.44 251 PHE B CA 1
ATOM 4186 C C . PHE B 1 251 ? -0.244 2.348 -10.742 1 95.44 251 PHE B C 1
ATOM 4188 O O . PHE B 1 251 ? 0.83 2.943 -10.844 1 95.44 251 PHE B O 1
ATOM 4195 N N . GLY B 1 252 ? -0.971 2.102 -11.797 1 92.12 252 GLY B N 1
ATOM 4196 C CA . GLY B 1 252 ? -0.579 2.521 -13.133 1 92.12 252 GLY B CA 1
ATOM 4197 C C . GLY B 1 252 ? 0.436 1.596 -13.781 1 92.12 252 GLY B C 1
ATOM 4198 O O . GLY B 1 252 ? 1.086 1.964 -14.758 1 92.12 252 GLY B O 1
ATOM 4199 N N . ARG B 1 253 ? 0.603 0.448 -13.133 1 90.56 253 ARG B N 1
ATOM 4200 C CA . ARG B 1 253 ? 1.525 -0.576 -13.609 1 90.56 253 ARG B CA 1
ATOM 4201 C C . ARG B 1 253 ? 1.102 -1.962 -13.141 1 90.56 253 ARG B C 1
ATOM 4203 O O . ARG B 1 253 ? 0.277 -2.088 -12.227 1 90.56 253 ARG B O 1
ATOM 4210 N N . GLU B 1 254 ? 1.714 -2.98 -13.805 1 90.38 254 GLU B N 1
ATOM 4211 C CA . GLU B 1 254 ? 1.428 -4.344 -13.359 1 90.38 254 GLU B CA 1
ATOM 4212 C C . GLU B 1 254 ? 2.426 -4.797 -12.297 1 90.38 254 GLU B C 1
ATOM 4214 O O . GLU B 1 254 ? 3.592 -4.402 -12.328 1 90.38 254 GLU B O 1
ATOM 4219 N N . ALA B 1 255 ? 1.947 -5.652 -11.453 1 89.62 255 ALA B N 1
ATOM 4220 C CA . ALA B 1 255 ? 2.785 -6.145 -10.359 1 89.62 255 ALA B CA 1
ATOM 4221 C C . ALA B 1 255 ? 3.76 -7.207 -10.852 1 89.62 255 ALA B C 1
ATOM 4223 O O . ALA B 1 255 ? 3.395 -8.062 -11.664 1 89.62 255 ALA B O 1
ATOM 4224 N N . ARG B 1 256 ? 4.957 -7.129 -10.367 1 89 256 ARG B N 1
ATOM 4225 C CA . ARG B 1 256 ? 5.902 -8.227 -10.555 1 89 256 ARG B CA 1
ATOM 4226 C C . ARG B 1 256 ? 5.586 -9.391 -9.625 1 89 256 ARG B C 1
ATOM 4228 O O . ARG B 1 256 ? 5.266 -9.18 -8.445 1 89 256 ARG B O 1
ATOM 4235 N N . LEU B 1 257 ? 5.648 -10.547 -10.156 1 86.88 257 LEU B N 1
ATOM 4236 C CA . LEU B 1 257 ? 5.324 -11.766 -9.43 1 86.88 257 LEU B CA 1
ATOM 4237 C C . LEU B 1 257 ? 6.547 -12.664 -9.305 1 86.88 257 LEU B C 1
ATOM 4239 O O . LEU B 1 257 ? 7.555 -12.445 -9.984 1 86.88 257 LEU B O 1
ATOM 4243 N N . PRO B 1 258 ? 6.473 -13.656 -8.414 1 80.62 258 PRO B N 1
ATOM 4244 C CA . PRO B 1 258 ? 7.609 -14.547 -8.195 1 80.62 258 PRO B CA 1
ATOM 4245 C C . PRO B 1 258 ? 8.125 -15.172 -9.492 1 80.62 258 PRO B C 1
ATOM 4247 O O . PRO B 1 258 ? 9.336 -15.312 -9.68 1 80.62 258 PRO B O 1
ATOM 4250 N N . VAL B 1 259 ? 7.281 -15.492 -10.414 1 80.25 259 VAL B N 1
ATOM 4251 C CA . VAL B 1 259 ? 7.676 -16.109 -11.68 1 80.25 259 VAL B CA 1
ATOM 4252 C C . VAL B 1 259 ? 8.547 -15.148 -12.477 1 80.25 259 VAL B C 1
ATOM 4254 O O . VAL B 1 259 ? 9.445 -15.578 -13.211 1 80.25 259 VAL B O 1
ATOM 4257 N N . ASP B 1 260 ? 8.312 -13.906 -12.359 1 82.44 260 ASP B N 1
ATOM 4258 C CA . ASP B 1 260 ? 9.102 -12.906 -13.07 1 82.44 260 ASP B CA 1
ATOM 4259 C C . ASP B 1 260 ? 10.547 -12.898 -12.586 1 82.44 260 ASP B C 1
ATOM 4261 O O . ASP B 1 260 ? 11.469 -12.648 -13.367 1 82.44 260 ASP B O 1
ATOM 4265 N N . LEU B 1 261 ? 10.688 -13.156 -11.352 1 74.81 261 LEU B N 1
ATOM 4266 C CA . LEU B 1 261 ? 12.031 -13.219 -10.781 1 74.81 261 LEU B CA 1
ATOM 4267 C C . LEU B 1 261 ? 12.781 -14.453 -11.273 1 74.81 261 LEU B C 1
ATOM 4269 O O . LEU B 1 261 ? 13.984 -14.391 -11.531 1 74.81 261 LEU B O 1
ATOM 4273 N N . CYS B 1 262 ? 12.078 -15.484 -11.469 1 74.19 262 CYS B N 1
ATOM 4274 C CA . CYS B 1 262 ? 12.672 -16.766 -11.859 1 74.19 262 CYS B CA 1
ATOM 4275 C C . CYS B 1 262 ? 13.07 -16.75 -13.328 1 74.19 262 CYS B C 1
ATOM 4277 O O . CYS B 1 262 ? 14.094 -17.328 -13.703 1 74.19 262 CYS B O 1
ATOM 4279 N N . PHE B 1 263 ? 12.336 -16.047 -14.109 1 75.19 263 PHE B N 1
ATOM 4280 C CA . PHE B 1 263 ? 12.555 -16.188 -15.547 1 75.19 263 PHE B CA 1
ATOM 4281 C C . PHE B 1 263 ? 12.969 -14.852 -16.156 1 75.19 263 PHE B C 1
ATOM 4283 O O . PHE B 1 263 ? 13.234 -14.773 -17.359 1 75.19 263 PHE B O 1
ATOM 4290 N N . GLY B 1 264 ? 13.062 -13.859 -15.273 1 75.06 264 GLY B N 1
ATOM 4291 C CA . GLY B 1 264 ? 13.461 -12.547 -15.758 1 75.06 264 GLY B CA 1
ATOM 4292 C C . GLY B 1 264 ? 12.422 -11.898 -16.656 1 75.06 264 GLY B C 1
ATOM 4293 O O . GLY B 1 264 ? 12.766 -11.188 -17.594 1 75.06 264 GLY B O 1
ATOM 4294 N N . THR B 1 265 ? 11.203 -12.242 -16.438 1 77.5 265 THR B N 1
ATOM 4295 C CA . THR B 1 265 ? 10.109 -11.656 -17.219 1 77.5 265 THR B CA 1
ATOM 4296 C C . THR B 1 265 ? 9.547 -10.43 -16.516 1 77.5 265 THR B C 1
ATOM 4298 O O . THR B 1 265 ? 9.922 -10.125 -15.383 1 77.5 265 THR B O 1
ATOM 4301 N N . SER B 1 266 ? 8.836 -9.555 -17.25 1 76.38 266 SER B N 1
ATOM 4302 C CA . SER B 1 266 ? 8.125 -8.406 -16.703 1 76.38 266 SER B CA 1
ATOM 4303 C C . SER B 1 266 ? 6.695 -8.336 -17.234 1 76.38 266 SER B C 1
ATOM 4305 O O . SER B 1 266 ? 6.438 -8.695 -18.391 1 76.38 266 SER B O 1
ATOM 4307 N N . PRO B 1 267 ? 5.82 -7.926 -16.328 1 70.62 267 PRO B N 1
ATOM 4308 C CA . PRO B 1 267 ? 4.43 -7.887 -16.766 1 70.62 267 PRO B CA 1
ATOM 4309 C C . PRO B 1 267 ? 4.191 -6.844 -17.859 1 70.62 267 PRO B C 1
ATOM 4311 O O . PRO B 1 267 ? 3.215 -6.941 -18.609 1 70.62 267 PRO B O 1
ATOM 4314 N N . ASP B 1 268 ? 5.008 -5.781 -17.812 1 64.56 268 ASP B N 1
ATOM 4315 C CA . ASP B 1 268 ? 4.82 -4.742 -18.828 1 64.56 268 ASP B CA 1
ATOM 4316 C C . ASP B 1 268 ? 5.625 -5.047 -20.094 1 64.56 268 ASP B C 1
ATOM 4318 O O . ASP B 1 268 ? 5.609 -4.27 -21.047 1 64.56 268 ASP B O 1
ATOM 4322 N N . GLY B 1 269 ? 6.047 -6.238 -20.234 1 57.62 269 GLY B N 1
ATOM 4323 C CA . GLY B 1 269 ? 6.832 -6.633 -21.391 1 57.62 269 GLY B CA 1
ATOM 4324 C C . GLY B 1 269 ? 8.148 -5.891 -21.5 1 57.62 269 GLY B C 1
ATOM 4325 O O . GLY B 1 269 ? 8.844 -5.996 -22.516 1 57.62 269 GLY B O 1
ATOM 4326 N N . SER B 1 270 ? 8.297 -4.902 -20.562 1 53.88 270 SER B N 1
ATOM 4327 C CA . SER B 1 270 ? 9.555 -4.172 -20.609 1 53.88 270 SER B CA 1
ATOM 4328 C C . SER B 1 270 ? 10.711 -5.012 -20.078 1 53.88 270 SER B C 1
ATOM 4330 O O . SER B 1 270 ? 10.57 -5.684 -19.047 1 53.88 270 SER B O 1
ATOM 4332 N N . ASN B 1 271 ? 11.227 -5.793 -20.844 1 46.84 271 ASN B N 1
ATOM 4333 C CA . ASN B 1 271 ? 12.352 -6.629 -20.438 1 46.84 271 ASN B CA 1
ATOM 4334 C C . ASN B 1 271 ? 13.398 -5.828 -19.656 1 46.84 271 ASN B C 1
ATOM 4336 O O . ASN B 1 271 ? 13.664 -4.672 -20 1 46.84 271 ASN B O 1
ATOM 4340 N N . VAL B 1 272 ? 13.57 -6.062 -18.375 1 44.41 272 VAL B N 1
ATOM 4341 C CA . VAL B 1 272 ? 14.742 -5.52 -17.688 1 44.41 272 VAL B CA 1
ATOM 4342 C C . VAL B 1 272 ? 15.992 -5.754 -18.531 1 44.41 272 VAL B C 1
ATOM 4344 O O . VAL B 1 272 ? 16.422 -6.898 -18.719 1 44.41 272 VAL B O 1
ATOM 4347 N N . GLY B 1 273 ? 16.125 -5.277 -19.797 1 32.22 273 GLY B N 1
ATOM 4348 C CA . GLY B 1 273 ? 17.422 -5.359 -20.422 1 32.22 273 GLY B CA 1
ATOM 4349 C C . GLY B 1 273 ? 18.484 -4.523 -19.734 1 32.22 273 GLY B C 1
ATOM 4350 O O . GLY B 1 273 ? 18.156 -3.557 -19.047 1 32.22 273 GLY B O 1
#

Radius of gyration: 24.17 Å; Cα contacts (8 Å, |Δi|>4): 916; chains: 2; bounding box: 57×68×62 Å